Protein 3W94 (pdb70)

Sequence (470 aa):
VVGGVNAEKGAWPWMVSLHWRGRHGCGASLIGRDWLLTAAHCVYGKNTHLQYWSAVLGLHAQSSMNSQEVQIRQVDRIIINKNYNRRTKEADIAMMHLQQPVNFTEWVLPVCLASEDQHFPAGRRCFIAGWGRDAEGGSLPDILQEAEVPLVDQDECQRLLPEYTFTSSMLCAGYPEGGVDSCQGDSGGPLMCLEDARWTLIGVTSFGVGCGRPERPGAYARVSAFTSWIAETRRVVGGVNAEKGAWPWMVSLHWRGRHGCGASLIGRDWLLTAAHCVYGKNTHLQYWSAVLGLHAQSSMNSQEVQIRQVDRIIINKNYNRRTKEADIAMMHLQQPVNFTEWVLPVCLASEDQHFPAGRRCFIAGWGRDAEGGSLPDILQEAEVPLVDQDECQRLLPEYTFTSSMLCAGYPEGGVDSCQGDSGGPLMCLEDARWTLIGVTSFGVGCGRPERPGAYARVSAFTSWIAETRR

InterPro domains:
  IPR000082 SEA domain [PF01390] (46-134)
  IPR000082 SEA domain [PS50024] (39-153)
  IPR000082 SEA domain [SM00200] (39-161)
  IPR000859 CUB domain [PF00431] (229-335)
  IPR000859 CUB domain [PF00431] (532-640)
  IPR000859 CUB domain [PS01180] (229-338)
  IPR000859 CUB domain [PS01180] (532-643)
  IPR000859 CUB domain [SM00042] (229-338)
  IPR000859 CUB domain [SM00042] (532-643)
  IPR000859 CUB domain [cd00041] (229-337)
  IPR000859 CUB domain [cd00041] (532-642)
  IPR000998 MAM domain [PF00629] (351-509)
  IPR000998 MAM domain [PS50060] (349-511)
  IPR000998 MAM domain [SM00137] (346-511)
  IPR000998 MAM domain [cd06263] (351-509)
  IPR001190 SRCR domain [PF15494] (705-781)
  IPR001190 SRCR domain [SM00202] (691-774)
  IPR001254 Serine proteases, trypsin domain [PF00089] (795-1024)
  IPR001254 Serine proteases, trypsin domain [PS50240] (795-1029)
  IPR001254 Serine proteases, trypsin domain [SM00020] (794-1024)

Solvent-accessible surface area: 19844 Å² total; per-residue (Å²): 3,20,50,34,93,79,2,49,85,32,33,9,17,12,4,0,0,0,10,73,152,55,184,43,46,12,0,0,0,0,14,7,103,9,3,0,0,0,0,0,72,7,0,104,59,68,76,83,98,37,139,68,8,29,0,0,0,11,10,35,11,39,89,47,65,131,44,187,47,19,23,72,42,100,5,63,100,10,56,40,5,135,97,38,67,149,86,54,65,44,1,2,0,0,0,0,16,0,67,92,71,1,93,37,45,32,41,0,18,21,8,52,55,6,54,133,118,66,141,32,78,56,51,71,176,0,22,1,1,1,5,0,101,67,33,100,77,26,82,103,23,62,50,5,18,9,6,67,0,20,8,23,64,64,97,50,0,60,162,33,0,92,103,50,92,19,39,87,16,3,12,1,0,4,87,88,156,14,36,28,3,12,9,152,14,1,19,0,0,0,0,0,0,32,24,136,31,119,40,4,0,3,0,0,8,5,23,30,25,30,11,13,96,88,94,50,7,4,0,1,3,56,1,28,52,14,61,82,26,8,64,152,28,92,189,3,27,50,25,105,78,2,46,93,35,35,11,18,16,6,0,0,0,10,58,134,50,179,31,36,12,0,0,1,0,16,5,106,44,7,0,0,0,0,0,74,7,0,108,66,62,63,115,99,34,104,70,5,31,0,0,1,14,12,43,10,40,89,52,52,155,44,165,44,20,24,78,30,84,5,67,110,10,59,44,4,138,91,37,61,139,85,56,67,44,2,3,0,0,0,0,27,1,93,100,50,0,84,61,47,31,54,0,13,31,10,64,47,1,40,154,110,48,146,32,71,58,48,74,177,0,20,2,1,1,2,0,62,61,38,96,45,58,66,97,20,64,52,6,14,15,7,69,1,22,5,17,70,60,103,59,0,61,162,33,0,91,110,45,94,24,40,89,18,4,5,0,1,4,77,78,148,13,37,31,3,13,10,123,12,1,17,0,0,0,0,0,0,34,29,107,28,94,42,5,0,2,0,1,8,5,26,30,25,35,12,12,102,84,80,55,8,3,1,2,2,48,0,20,50,12,34,84,23,1,65,137,32,59,224

Secondary structure (DSSP, 8-state):
-BS-EEPPTTSSTTEEEEEETTEEEEEEEE-SSSEEEE-HHHHTT-SS-GGGEEEEES-SBGGGTTSTT-EEE-EEEEEE-TT--TTT-TT--EEEEESSPPPP-SS--PPEEPPTT----TT-EEEEEESS-SSTT----SBPEEEEEEEE-HHHHHHH-TTS---TTEEEE--TT---B--TT-TT-EEEEEETTEEEEEEEEEE-SSSS-TT--EEEEEGGGSHHHHHHH--/-BT-EEPPTTS-TTEEEEEETTEEEEEEEE-SSSEEEE-HHHHTT-SS-GGGEEEEES-SBTT-TTSTT-EEE-EEEEEE-TT--TTT-TT--EEEEESS----BTTB-PPEEP-TTS---TT-EEEEEESS-SSSSSPPPSB-EEEEEEBPPHHHHHHH-TTS---TTEEEE--TT---B--TT-TT-EEEEEETTEEEEEEEEEE-SSSS-TT--EEEEEGGGTHHHHHHH--

Foldseek 3Di:
DAQWDFDDQLNQQQWKFKAFQHHGQEIWGAADQWKIKFFQVSCVVVQDPQQRIKIKTSDFFQVPSPDPSIDIFGWDGKAQPPPQDPVQLPRRMIMTTTPGTDDDDSRHDGAAADAQPDDQDFFAKWKWKFQAANFLPHDGGRGITMDIWTWHDQVLQCVLCVVHDRDPQKTWTAAQQFRDAGARSHGTTFTWHQDPNGTYTAWGFTAWDGHRHHSITTMTGGRNVCVVVVVVPDD/DAQWDFDDQLRQQQWKFKAFQLHGAEIWGAAFLWKIKFFQVSCVVPQPPQQRIKIKGSDFFQVPCVDPSIDIFGWDGKAQPPPQDPVQLPRRMIMTTTPDGHDDDSRHDGAAADAPPDDQDFFAKWKAKFQDAHFQPDDRGRGITMDIWTWHDQVLQCVLVVVHDRDPQKTWTHDLQFGDADARSHGTTFTWHADPNGTYGQWGFGAWDTHRDRSITGMTGGRNVCVVVVVVVDD

CATH classification: 2.40.10.10 (+1 more: 2.40.10.10)

Nearest PDB structures (foldseek):
  3w94-assembly2_B  TM=9.984E-01  e=4.411E-48  Oryzias latipes
  6zov-assembly3_C  TM=9.924E-01  e=5.539E-37  Homo sapiens
  1ekb-assembly1_B  TM=9.884E-01  e=2.549E-37  Bos taurus
  7wr7-assembly1_B  TM=9.889E-01  e=6.008E-36  Homo sapiens
  7wqz-assembly1_B  TM=9.821E-01  e=2.087E-34  Homo sapiens

Structure (mmCIF, N/CA/C/O backbone):
data_3W94
#
_entry.id   3W94
#
_cell.length_a   48.470
_cell.length_b   71.641
_cell.length_c   134.433
_cell.angle_alpha   90.00
_cell.angle_beta   90.00
_cell.angle_gamma   90.00
#
_symmetry.space_group_name_H-M   'P 21 21 21'
#
loop_
_entity.id
_entity.type
_entity.pdbx_description
1 polymer Enteropeptidase-1
2 water water
#
loop_
_atom_site.group_PDB
_atom_site.id
_atom_site.type_symbol
_atom_site.label_atom_id
_atom_site.label_alt_id
_atom_site.label_comp_id
_atom_site.label_asym_id
_atom_site.label_entity_id
_atom_site.label_seq_id
_atom_site.pdbx_PDB_ins_code
_atom_site.Cartn_x
_atom_site.Cartn_y
_atom_site.Cartn_z
_atom_site.occupancy
_atom_site.B_iso_or_equiv
_atom_site.auth_seq_id
_atom_site.auth_comp_id
_atom_site.auth_asym_id
_atom_site.auth_atom_id
_atom_site.pdbx_PDB_model_num
ATOM 1 N N . VAL A 1 1 ? 17.716 -21.007 -6.509 1.00 14.09 795 VAL A N 1
ATOM 2 C CA . VAL A 1 1 ? 16.251 -20.905 -6.373 1.00 14.03 795 VAL A CA 1
ATOM 3 C C . VAL A 1 1 ? 15.663 -22.080 -5.597 1.00 18.16 795 VAL A C 1
ATOM 4 O O . VAL A 1 1 ? 15.884 -23.240 -5.966 1.00 16.91 795 VAL A O 1
ATOM 8 N N . VAL A 1 2 ? 14.908 -21.782 -4.538 1.00 14.35 796 VAL A N 1
ATOM 9 C CA . VAL A 1 2 ? 14.268 -22.838 -3.747 1.00 14.49 796 VAL A CA 1
ATOM 10 C C . VAL A 1 2 ? 12.802 -22.920 -4.137 1.00 15.46 796 VAL A C 1
ATOM 11 O O . VAL A 1 2 ? 12.210 -21.906 -4.487 1.00 14.16 796 VAL A O 1
ATOM 15 N N . GLY A 1 3 ? 12.227 -24.124 -4.111 1.00 16.11 797 GLY A N 1
ATOM 16 C CA . GLY A 1 3 ? 10.814 -24.312 -4.421 1.00 16.28 797 GLY A CA 1
ATOM 17 C C . GLY A 1 3 ? 10.498 -24.171 -5.902 1.00 22.07 797 GLY A C 1
ATOM 18 O O . GLY A 1 3 ? 9.389 -23.809 -6.284 1.00 21.41 797 GLY A O 1
ATOM 19 N N . GLY A 1 4 ? 11.476 -24.464 -6.746 1.00 18.41 798 GLY A N 1
ATOM 20 C CA . GLY A 1 4 ? 11.296 -24.307 -8.174 1.00 19.10 798 GLY A CA 1
ATOM 21 C C . GLY A 1 4 ? 11.429 -25.631 -8.900 1.00 18.34 798 GLY A C 1
ATOM 22 O O . GLY A 1 4 ? 11.351 -26.689 -8.282 1.00 14.17 798 GLY A O 1
ATOM 23 N N . VAL A 1 5 ? 11.657 -25.566 -10.207 1.00 13.92 799 VAL A N 1
ATOM 24 C CA . VAL A 1 5 ? 11.720 -26.759 -11.041 1.00 22.67 799 VAL A CA 1
ATOM 25 C C . VAL A 1 5 ? 12.749 -26.524 -12.159 1.00 20.54 799 VAL A C 1
ATOM 26 O O . VAL A 1 5 ? 13.108 -25.375 -12.437 1.00 15.03 799 VAL A O 1
ATOM 30 N N . ASN A 1 6 ? 13.246 -27.597 -12.776 1.00 16.19 800 ASN A N 1
ATOM 31 C CA . ASN A 1 6 ? 14.114 -27.474 -13.949 1.00 19.18 800 ASN A CA 1
ATOM 32 C C . ASN A 1 6 ? 13.505 -26.573 -15.023 1.00 17.01 800 ASN A C 1
ATOM 33 O O . ASN A 1 6 ? 12.401 -26.822 -15.481 1.00 18.39 800 ASN A O 1
ATOM 38 N N . ALA A 1 7 ? 14.219 -25.538 -15.445 1.00 13.72 801 ALA A N 1
ATOM 39 C CA . ALA A 1 7 ? 13.781 -24.789 -16.621 1.00 13.61 801 ALA A CA 1
ATOM 40 C C . ALA A 1 7 ? 14.052 -25.658 -17.844 1.00 17.29 801 ALA A C 1
ATOM 41 O O . ALA A 1 7 ? 15.004 -26.436 -17.858 1.00 21.06 801 ALA A O 1
ATOM 43 N N . GLU A 1 8 ? 13.222 -25.521 -18.873 1.00 21.76 802 GLU A N 1
ATOM 44 C CA . GLU A 1 8 ? 13.514 -26.141 -20.160 1.00 23.47 802 GLU A CA 1
ATOM 45 C C . GLU A 1 8 ? 14.601 -25.359 -20.894 1.00 19.82 802 GLU A C 1
ATOM 46 O O . GLU A 1 8 ? 14.809 -24.167 -20.641 1.00 13.86 802 GLU A O 1
ATOM 52 N N . LYS A 1 9 ? 15.264 -26.022 -21.827 1.00 16.73 803 LYS A N 1
ATOM 53 C CA . LYS A 1 9 ? 16.242 -25.372 -22.691 1.00 15.95 803 LYS A CA 1
ATOM 54 C C . LYS A 1 9 ? 15.574 -24.261 -23.485 1.00 18.78 803 LYS A C 1
ATOM 55 O O . LYS A 1 9 ? 14.520 -24.476 -24.085 1.00 21.85 803 LYS A O 1
ATOM 61 N N . GLY A 1 10 ? 16.173 -23.070 -23.464 1.00 15.44 804 GLY A N 1
ATOM 62 C CA . GLY A 1 10 ? 15.629 -21.922 -24.172 1.00 16.69 804 GLY A CA 1
ATOM 63 C C . GLY A 1 10 ? 14.431 -21.258 -23.503 1.00 19.03 804 GLY A C 1
ATOM 64 O O . GLY A 1 10 ? 13.805 -20.371 -24.078 1.00 18.79 804 GLY A O 1
ATOM 65 N N . ALA A 1 11 ? 14.109 -21.676 -22.285 1.00 20.62 805 ALA A N 1
ATOM 66 C CA . ALA A 1 11 ? 12.957 -21.114 -21.574 1.00 21.91 805 ALA A CA 1
ATOM 67 C C . ALA A 1 11 ? 13.135 -19.619 -21.297 1.00 21.92 805 ALA A C 1
ATOM 68 O O . ALA A 1 11 ? 12.195 -18.826 -21.453 1.00 20.65 805 ALA A O 1
ATOM 70 N N . TRP A 1 12 ? 14.353 -19.240 -20.911 1.00 15.50 806 TRP A N 1
ATOM 71 C CA . TRP A 1 12 ? 14.660 -17.865 -20.537 1.00 15.59 806 TRP A CA 1
ATOM 72 C C . TRP A 1 12 ? 15.924 -17.455 -21.269 1.00 15.10 806 TRP A C 1
ATOM 73 O O . TRP A 1 12 ? 17.013 -17.509 -20.705 1.00 13.87 806 TRP A O 1
ATOM 84 N N . PRO A 1 13 ? 15.786 -17.069 -22.544 1.00 20.23 807 PRO A N 1
ATOM 85 C CA . PRO A 1 13 ? 16.976 -16.858 -23.382 1.00 13.99 807 PRO A CA 1
ATOM 86 C C . PRO A 1 13 ? 17.801 -15.607 -23.026 1.00 13.68 807 PRO A C 1
ATOM 87 O O . PRO A 1 13 ? 18.896 -15.429 -23.580 1.00 14.46 807 PRO A O 1
ATOM 91 N N . TRP A 1 14 ? 17.302 -14.779 -22.110 1.00 13.64 808 TRP A N 1
ATOM 92 C CA . TRP A 1 14 ? 18.077 -13.651 -21.599 1.00 17.18 808 TRP A CA 1
ATOM 93 C C . TRP A 1 14 ? 18.846 -13.993 -20.334 1.00 18.65 808 TRP A C 1
ATOM 94 O O . TRP A 1 14 ? 19.612 -13.180 -19.835 1.00 15.76 808 TRP A O 1
ATOM 105 N N . MET A 1 15 ? 18.613 -15.189 -19.803 1.00 19.38 809 MET A N 1
ATOM 106 C CA . MET A 1 15 ? 19.284 -15.626 -18.588 1.00 13.74 809 MET A CA 1
ATOM 107 C C . MET A 1 15 ? 20.762 -15.914 -18.850 1.00 17.81 809 MET A C 1
ATOM 108 O O . MET A 1 15 ? 21.097 -16.711 -19.737 1.00 15.38 809 MET A O 1
ATOM 113 N N . VAL A 1 16 ? 21.648 -15.288 -18.077 1.00 13.99 810 VAL A N 1
ATOM 114 C CA . VAL A 1 16 ? 23.074 -15.589 -18.213 1.00 14.83 810 VAL A CA 1
ATOM 115 C C . VAL A 1 16 ? 23.754 -15.983 -16.902 1.00 15.46 810 VAL A C 1
ATOM 116 O O . VAL A 1 16 ? 23.413 -15.486 -15.825 1.00 16.20 810 VAL A O 1
ATOM 120 N N . SER A 1 17 ? 24.695 -16.913 -17.016 1.00 17.52 811 SER A N 1
ATOM 121 C CA . SER A 1 17 ? 25.534 -17.332 -15.899 1.00 14.54 811 SER A CA 1
ATOM 122 C C . SER A 1 17 ? 26.835 -16.562 -16.005 1.00 15.45 811 SER A C 1
ATOM 123 O O . SER A 1 17 ? 27.520 -16.623 -17.020 1.00 14.81 811 SER A O 1
ATOM 126 N N . LEU A 1 18 ? 27.162 -15.821 -14.958 1.00 14.76 812 LEU A N 1
ATOM 127 C CA . LEU A 1 18 ? 28.425 -15.112 -14.914 1.00 15.00 812 LEU A CA 1
ATOM 128 C C . LEU A 1 18 ? 29.490 -16.006 -14.272 1.00 15.18 812 LEU A C 1
ATOM 129 O O . LEU A 1 18 ? 29.480 -16.246 -13.067 1.00 15.19 812 LEU A O 1
ATOM 134 N N . HIS A 1 19 ? 30.401 -16.507 -15.095 1.00 15.35 813 HIS A N 1
ATOM 135 C CA . HIS A 1 19 ? 31.539 -17.252 -14.577 1.00 15.58 813 HIS A CA 1
ATOM 136 C C . HIS A 1 19 ? 32.637 -16.277 -14.216 1.00 17.39 813 HIS A C 1
ATOM 137 O O . HIS A 1 19 ? 32.842 -15.289 -14.909 1.00 15.89 813 HIS A O 1
ATOM 144 N N . TRP A 1 20 ? 33.335 -16.548 -13.117 1.00 16.89 814 TRP A N 1
ATOM 145 C CA . TRP A 1 20 ? 34.483 -15.736 -12.734 1.00 16.27 814 TRP A CA 1
ATOM 146 C C . TRP A 1 20 ? 35.567 -16.686 -12.239 1.00 20.08 814 TRP A C 1
ATOM 147 O O . TRP A 1 20 ? 35.328 -17.477 -11.325 1.00 18.58 814 TRP A O 1
ATOM 158 N N . ARG A 1 21 ? 36.736 -16.626 -12.877 1.00 18.56 816 ARG A N 1
ATOM 159 C CA . ARG A 1 21 ? 37.812 -17.600 -12.667 1.00 18.95 816 ARG A CA 1
ATOM 160 C C . ARG A 1 21 ? 37.342 -19.050 -12.824 1.00 17.69 816 ARG A C 1
ATOM 161 O O . ARG A 1 21 ? 37.739 -19.935 -12.079 1.00 17.13 816 ARG A O 1
ATOM 169 N N . GLY A 1 22 ? 36.464 -19.272 -13.795 1.00 17.96 817 GLY A N 1
ATOM 170 C CA . GLY A 1 22 ? 36.071 -20.611 -14.177 1.00 21.77 817 GLY A CA 1
ATOM 171 C C . GLY A 1 22 ? 34.825 -21.167 -13.508 1.00 21.48 817 GLY A C 1
ATOM 172 O O . GLY A 1 22 ? 34.495 -22.321 -13.734 1.00 20.55 817 GLY A O 1
ATOM 173 N N . ARG A 1 23 ? 34.138 -20.362 -12.698 1.00 21.13 818 ARG A N 1
ATOM 174 C CA . ARG A 1 23 ? 32.982 -20.837 -11.916 1.00 16.75 818 ARG A CA 1
ATOM 175 C C . ARG A 1 23 ? 31.794 -19.874 -11.940 1.00 16.54 818 ARG A C 1
ATOM 176 O O . ARG A 1 23 ? 31.989 -18.667 -11.822 1.00 15.71 818 ARG A O 1
ATOM 184 N N . HIS A 1 24 ? 30.571 -20.410 -12.045 1.00 15.45 819 HIS A N 1
ATOM 185 C CA . HIS A 1 24 ? 29.371 -19.596 -11.853 1.00 15.20 819 HIS A CA 1
ATOM 186 C C . HIS A 1 24 ? 29.432 -18.903 -10.496 1.00 16.38 819 HIS A C 1
ATOM 187 O O . HIS A 1 24 ? 29.642 -19.561 -9.475 1.00 15.32 819 HIS A O 1
ATOM 194 N N . GLY A 1 25 ? 29.229 -17.587 -10.488 1.00 15.19 820 GLY A N 1
ATOM 195 C CA . GLY A 1 25 ? 29.230 -16.819 -9.252 1.00 15.23 820 GLY A CA 1
ATOM 196 C C . GLY A 1 25 ? 28.023 -15.909 -9.079 1.00 16.34 820 GLY A C 1
ATOM 197 O O . GLY A 1 25 ? 27.750 -15.444 -7.977 1.00 21.62 820 GLY A O 1
ATOM 198 N N . CYS A 1 26 ? 27.299 -15.661 -10.169 1.00 14.88 821 CYS A N 1
ATOM 199 C CA . CYS A 1 26 ? 26.099 -14.824 -10.134 1.00 18.37 821 CYS A CA 1
ATOM 200 C C . CYS A 1 26 ? 25.374 -14.982 -11.455 1.00 17.59 821 CYS A C 1
ATOM 201 O O . CYS A 1 26 ? 25.948 -15.474 -12.426 1.00 14.61 821 CYS A O 1
ATOM 204 N N . GLY A 1 27 ? 24.122 -14.545 -11.484 1.00 14.41 822 GLY A N 1
ATOM 205 C CA . GLY A 1 27 ? 23.368 -14.471 -12.720 1.00 18.96 822 GLY A CA 1
ATOM 206 C C . GLY A 1 27 ? 23.375 -13.059 -13.287 1.00 18.05 822 GLY A C 1
ATOM 207 O O . GLY A 1 27 ? 23.940 -12.130 -12.687 1.00 14.47 822 GLY A O 1
ATOM 208 N N . ALA A 1 28 ? 22.758 -12.908 -14.454 1.00 14.24 823 ALA A N 1
ATOM 209 C CA . ALA A 1 28 ? 22.579 -11.604 -15.090 1.00 14.29 823 ALA A CA 1
ATOM 210 C C . ALA A 1 28 ? 21.565 -11.745 -16.214 1.00 14.15 823 ALA A C 1
ATOM 211 O O . ALA A 1 28 ? 21.189 -12.865 -16.584 1.00 14.04 823 ALA A O 1
ATOM 213 N N . SER A 1 29 ? 21.124 -10.610 -16.754 1.00 14.19 824 SER A N 1
ATOM 214 C CA . SER A 1 29 ? 20.123 -10.597 -17.816 1.00 14.09 824 SER A CA 1
ATOM 215 C C . SER A 1 29 ? 20.677 -9.928 -19.061 1.00 15.03 824 SER A C 1
ATOM 216 O O . SER A 1 29 ? 21.262 -8.847 -18.986 1.00 14.38 824 SER A O 1
ATOM 219 N N . LEU A 1 30 ? 20.464 -10.551 -20.211 1.00 14.15 825 LEU A N 1
ATOM 220 C CA . LEU A 1 30 ? 20.882 -9.933 -21.451 1.00 14.28 825 LEU A CA 1
ATOM 221 C C . LEU A 1 30 ? 19.843 -8.871 -21.788 1.00 14.29 825 LEU A C 1
ATOM 222 O O . LEU A 1 30 ? 18.665 -9.181 -21.875 1.00 15.89 825 LEU A O 1
ATOM 227 N N . ILE A 1 31 ? 20.268 -7.630 -22.002 1.00 18.92 826 ILE A N 1
ATOM 228 C CA . ILE A 1 31 ? 19.316 -6.564 -22.335 1.00 14.52 826 ILE A CA 1
ATOM 229 C C . ILE A 1 31 ? 19.562 -5.937 -23.707 1.00 17.56 826 ILE A C 1
ATOM 230 O O . ILE A 1 31 ? 18.966 -4.915 -24.054 1.00 14.78 826 ILE A O 1
ATOM 235 N N . GLY A 1 32 ? 20.423 -6.555 -24.500 1.00 19.12 827 GLY A N 1
ATOM 236 C CA . GLY A 1 32 ? 20.783 -5.987 -25.790 1.00 24.78 827 GLY A CA 1
ATOM 237 C C . GLY A 1 32 ? 21.924 -6.798 -26.352 1.00 21.00 827 GLY A C 1
ATOM 238 O O . GLY A 1 32 ? 22.373 -7.731 -25.697 1.00 23.52 827 GLY A O 1
ATOM 239 N N . ARG A 1 33 ? 22.397 -6.459 -27.547 1.00 15.17 828 ARG A N 1
ATOM 240 C CA . ARG A 1 33 ? 23.446 -7.260 -28.196 1.00 15.45 828 ARG A CA 1
ATOM 241 C C . ARG A 1 33 ? 24.741 -7.256 -27.402 1.00 20.11 828 ARG A C 1
ATOM 242 O O . ARG A 1 33 ? 25.511 -8.223 -27.446 1.00 16.76 828 ARG A O 1
ATOM 250 N N . ASP A 1 34 ? 24.965 -6.168 -26.672 1.00 15.53 829 ASP A N 1
ATOM 251 C CA . ASP A 1 34 ? 26.273 -5.896 -26.080 1.00 24.54 829 ASP A CA 1
ATOM 252 C C . ASP A 1 34 ? 26.274 -5.743 -24.562 1.00 17.69 829 ASP A C 1
ATOM 253 O O . ASP A 1 34 ? 27.348 -5.683 -23.954 1.00 15.83 829 ASP A O 1
ATOM 258 N N . TRP A 1 35 ? 25.093 -5.656 -23.952 1.00 15.45 830 TRP A N 1
ATOM 259 C CA . TRP A 1 35 ? 25.005 -5.329 -22.531 1.00 15.41 830 TRP A CA 1
ATOM 260 C C . TRP A 1 35 ? 24.218 -6.306 -21.671 1.00 17.96 830 TRP A C 1
ATOM 261 O O . TRP A 1 35 ? 23.166 -6.841 -22.075 1.00 14.92 830 TRP A O 1
ATOM 272 N N . LEU A 1 36 ? 24.761 -6.507 -20.472 1.00 15.14 831 LEU A N 1
ATOM 273 C CA . LEU A 1 36 ? 24.157 -7.306 -19.423 1.00 19.73 831 LEU A CA 1
ATOM 274 C C . LEU A 1 36 ? 23.735 -6.408 -18.270 1.00 21.09 831 LEU A C 1
ATOM 275 O O . LEU A 1 36 ? 24.389 -5.407 -17.977 1.00 18.01 831 LEU A O 1
ATOM 280 N N . LEU A 1 37 ? 22.655 -6.788 -17.603 1.00 14.76 832 LEU A N 1
ATOM 281 C CA . LEU A 1 37 ? 22.286 -6.139 -16.357 1.00 16.04 832 LEU A CA 1
ATOM 282 C C . LEU A 1 37 ? 22.473 -7.175 -15.237 1.00 14.69 832 LEU A C 1
ATOM 283 O O . LEU A 1 37 ? 22.020 -8.320 -15.353 1.00 15.15 832 LEU A O 1
ATOM 288 N N . THR A 1 38 ? 23.124 -6.766 -14.149 1.00 14.83 833 THR A N 1
ATOM 289 C CA . THR A 1 38 ? 23.334 -7.635 -12.991 1.00 14.77 833 THR A CA 1
ATOM 290 C C . THR A 1 38 ? 23.295 -6.830 -11.689 1.00 20.83 833 THR A C 1
ATOM 291 O O . THR A 1 38 ? 22.964 -5.644 -11.686 1.00 15.00 833 THR A O 1
ATOM 295 N N . ALA A 1 39 ? 23.612 -7.484 -10.580 1.00 15.18 834 ALA A N 1
ATOM 296 C CA . ALA A 1 39 ? 23.651 -6.810 -9.298 1.00 15.02 834 ALA A CA 1
ATOM 297 C C . ALA A 1 39 ? 25.051 -6.248 -9.073 1.00 15.28 834 ALA A C 1
ATOM 298 O O . ALA A 1 39 ? 26.044 -6.892 -9.424 1.00 15.32 834 ALA A O 1
ATOM 300 N N . ALA A 1 40 ? 25.132 -5.053 -8.493 1.00 15.47 835 ALA A N 1
ATOM 301 C CA . ALA A 1 40 ? 26.444 -4.455 -8.214 1.00 15.75 835 ALA A CA 1
ATOM 302 C C . ALA A 1 40 ? 27.291 -5.324 -7.287 1.00 15.80 835 ALA A C 1
ATOM 303 O O . ALA A 1 40 ? 28.519 -5.413 -7.452 1.00 15.98 835 ALA A O 1
ATOM 305 N N . HIS A 1 41 ? 26.651 -5.982 -6.314 1.00 15.67 836 HIS A N 1
ATOM 306 C CA . HIS A 1 41 ? 27.430 -6.724 -5.325 1.00 15.76 836 HIS A CA 1
ATOM 307 C C . HIS A 1 41 ? 28.069 -7.943 -5.970 1.00 18.85 836 HIS A C 1
ATOM 308 O O . HIS A 1 41 ? 28.988 -8.552 -5.413 1.00 15.80 836 HIS A O 1
ATOM 315 N N . CYS A 1 42 ? 27.585 -8.286 -7.163 1.00 15.84 837 CYS A N 1
ATOM 316 C CA . CYS A 1 42 ? 28.168 -9.386 -7.920 1.00 19.77 837 CYS A CA 1
ATOM 317 C C . CYS A 1 42 ? 29.514 -8.992 -8.526 1.00 18.80 837 CYS A C 1
ATOM 318 O O . CYS A 1 42 ? 30.412 -9.836 -8.662 1.00 15.79 837 CYS A O 1
ATOM 321 N N . VAL A 1 43 ? 29.650 -7.713 -8.890 1.00 15.84 838 VAL A N 1
ATOM 322 C CA . VAL A 1 43 ? 30.848 -7.248 -9.599 1.00 16.09 838 VAL A CA 1
ATOM 323 C C . VAL A 1 43 ? 31.754 -6.364 -8.745 1.00 16.40 838 VAL A C 1
ATOM 324 O O . VAL A 1 43 ? 32.888 -6.070 -9.145 1.00 16.66 838 VAL A O 1
ATOM 328 N N . TYR A 1 44 ? 31.272 -5.956 -7.575 1.00 17.40 839 TYR A N 1
ATOM 329 C CA . TYR A 1 44 ? 32.062 -5.093 -6.709 1.00 25.92 839 TYR A CA 1
ATOM 330 C C . TYR A 1 44 ? 33.390 -5.748 -6.341 1.00 20.95 839 TYR A C 1
ATOM 331 O O . TYR A 1 44 ? 33.423 -6.876 -5.885 1.00 17.65 839 TYR A O 1
ATOM 340 N N . GLY A 1 45 ? 34.488 -5.037 -6.544 1.00 22.15 840 GLY A N 1
ATOM 341 C CA . GLY A 1 45 ? 35.790 -5.588 -6.225 1.00 21.85 840 GLY A CA 1
ATOM 342 C C . GLY A 1 45 ? 36.344 -6.488 -7.314 1.00 24.23 840 GLY A C 1
ATOM 343 O O . GLY A 1 45 ? 37.484 -6.933 -7.240 1.00 23.57 840 GLY A O 1
ATOM 344 N N . LYS A 1 46 ? 35.540 -6.757 -8.336 1.00 19.90 841 LYS A N 1
ATOM 345 C CA . LYS A 1 46 ? 35.988 -7.580 -9.456 1.00 19.24 841 LYS A CA 1
ATOM 346 C C . LYS A 1 46 ? 36.040 -6.744 -10.737 1.00 21.07 841 LYS A C 1
ATOM 347 O O . LYS A 1 46 ? 35.948 -7.268 -11.848 1.00 19.47 841 LYS A O 1
ATOM 353 N N . ASN A 1 47 ? 36.197 -5.437 -10.563 1.00 24.05 842 ASN A N 1
ATOM 354 C CA . ASN A 1 47 ? 36.289 -4.511 -11.684 1.00 32.52 842 ASN A CA 1
ATOM 355 C C . ASN A 1 47 ? 37.738 -4.156 -12.017 1.00 40.47 842 ASN A C 1
ATOM 356 O O . ASN A 1 47 ? 38.075 -2.990 -12.223 1.00 44.94 842 ASN A O 1
ATOM 361 N N . THR A 1 48 ? 38.598 -5.167 -12.075 1.00 39.38 843 THR A N 1
ATOM 362 C CA . THR A 1 48 ? 40.018 -4.927 -12.273 1.00 44.30 843 THR A CA 1
ATOM 363 C C . THR A 1 48 ? 40.634 -5.785 -13.389 1.00 49.48 843 THR A C 1
ATOM 364 O O . THR A 1 48 ? 40.890 -5.279 -14.480 1.00 56.82 843 THR A O 1
ATOM 368 N N . HIS A 1 49 ? 40.884 -7.064 -13.123 1.00 43.19 844 HIS A N 1
ATOM 369 C CA . HIS A 1 49 ? 41.406 -7.962 -14.157 1.00 33.85 844 HIS A CA 1
ATOM 370 C C . HIS A 1 49 ? 40.231 -8.648 -14.866 1.00 23.49 844 HIS A C 1
ATOM 371 O O . HIS A 1 49 ? 39.969 -9.824 -14.638 1.00 19.84 844 HIS A O 1
ATOM 378 N N . LEU A 1 50 ? 39.541 -7.899 -15.722 1.00 23.08 845 LEU A N 1
ATOM 379 C CA . LEU A 1 50 ? 38.284 -8.316 -16.343 1.00 17.74 845 LEU A CA 1
ATOM 380 C C . LEU A 1 50 ? 38.314 -9.647 -17.105 1.00 17.65 845 LEU A C 1
ATOM 381 O O . LEU A 1 50 ? 37.274 -10.269 -17.329 1.00 17.31 845 LEU A O 1
ATOM 386 N N . GLN A 1 51 ? 39.501 -10.084 -17.500 1.00 17.97 846 GLN A N 1
ATOM 387 C CA . GLN A 1 51 ? 39.645 -11.339 -18.234 1.00 17.95 846 GLN A CA 1
ATOM 388 C C . GLN A 1 51 ? 39.250 -12.560 -17.403 1.00 20.85 846 GLN A C 1
ATOM 389 O O . GLN A 1 51 ? 39.123 -13.652 -17.951 1.00 17.65 846 GLN A O 1
ATOM 395 N N . TYR A 1 52 ? 39.065 -12.368 -16.092 1.00 17.64 847 TYR A N 1
ATOM 396 C CA . TYR A 1 52 ? 38.567 -13.421 -15.202 1.00 17.43 847 TYR A CA 1
ATOM 397 C C . TYR A 1 52 ? 37.093 -13.768 -15.460 1.00 17.01 847 TYR A C 1
ATOM 398 O O . TYR A 1 52 ? 36.641 -14.881 -15.181 1.00 16.84 847 TYR A O 1
ATOM 407 N N . TRP A 1 53 ? 36.350 -12.798 -15.976 1.00 17.68 848 TRP A N 1
ATOM 408 C CA . TRP A 1 53 ? 34.931 -12.981 -16.274 1.00 16.49 848 TRP A CA 1
ATOM 409 C C . TRP A 1 53 ? 34.718 -13.738 -17.573 1.00 16.44 848 TRP A C 1
ATOM 410 O O . TRP A 1 53 ? 35.429 -13.521 -18.557 1.00 16.66 848 TRP A O 1
ATOM 421 N N . SER A 1 54 ? 33.711 -14.597 -17.585 1.00 18.10 849 SER A N 1
ATOM 422 C CA . SER A 1 54 ? 33.154 -15.045 -18.847 1.00 21.72 849 SER A CA 1
ATOM 423 C C . SER A 1 54 ? 31.623 -15.108 -18.731 1.00 24.16 849 SER A C 1
ATOM 424 O O . SER A 1 54 ? 31.063 -15.771 -17.844 1.00 21.20 849 SER A O 1
ATOM 427 N N . ALA A 1 55 ? 30.953 -14.356 -19.597 1.00 15.59 850 ALA A N 1
ATOM 428 C CA . ALA A 1 55 ? 29.498 -14.347 -19.643 1.00 15.29 850 ALA A CA 1
ATOM 429 C C . ALA A 1 55 ? 29.045 -15.561 -20.443 1.00 20.45 850 ALA A C 1
ATOM 430 O O . ALA A 1 55 ? 29.398 -15.696 -21.606 1.00 17.28 850 ALA A O 1
ATOM 432 N N . VAL A 1 56 ? 28.273 -16.443 -19.819 1.00 19.85 851 VAL A N 1
ATOM 433 C CA . VAL A 1 56 ? 27.827 -17.661 -20.483 1.00 14.93 851 VAL A CA 1
ATOM 434 C C . VAL A 1 56 ? 26.327 -17.558 -20.775 1.00 14.67 851 VAL A C 1
ATOM 435 O O . VAL A 1 56 ? 25.505 -17.557 -19.859 1.00 14.51 851 VAL A O 1
ATOM 439 N N . LEU A 1 57 ? 25.986 -17.458 -22.056 1.00 18.05 852 LEU A N 1
ATOM 440 C CA . LEU A 1 57 ? 24.598 -17.251 -22.477 1.00 19.38 852 LEU A CA 1
ATOM 441 C C . LEU A 1 57 ? 24.067 -18.493 -23.188 1.00 19.00 852 LEU A C 1
ATOM 442 O O . LEU A 1 57 ? 24.831 -19.238 -23.782 1.00 14.55 852 LEU A O 1
ATOM 447 N N . GLY A 1 58 ? 22.754 -18.687 -23.144 1.00 16.15 853 GLY A N 1
ATOM 448 C CA . GLY A 1 58 ? 22.116 -19.839 -23.768 1.00 14.16 853 GLY A CA 1
ATOM 449 C C . GLY A 1 58 ? 22.371 -21.105 -22.987 1.00 17.91 853 GLY A C 1
ATOM 450 O O . GLY A 1 58 ? 22.263 -22.212 -23.524 1.00 15.81 853 GLY A O 1
ATOM 451 N N . LEU A 1 59 ? 22.732 -20.942 -21.715 1.00 14.25 854 LEU A N 1
ATOM 452 C CA . LEU A 1 59 ? 23.132 -22.081 -20.895 1.00 17.67 854 LEU A CA 1
ATOM 453 C C . LEU A 1 59 ? 21.918 -22.733 -20.254 1.00 15.38 854 LEU A C 1
ATOM 454 O O . LEU A 1 59 ? 21.003 -22.045 -19.804 1.00 13.98 854 LEU A O 1
ATOM 459 N N . HIS A 1 60 ? 21.942 -24.060 -20.198 1.00 16.31 855 HIS A N 1
ATOM 460 C CA . HIS A 1 60 ? 20.901 -24.833 -19.533 1.00 15.28 855 HIS A CA 1
ATOM 461 C C . HIS A 1 60 ? 21.513 -25.540 -18.319 1.00 15.28 855 HIS A C 1
ATOM 462 O O . HIS A 1 60 ? 21.158 -25.237 -17.182 1.00 20.05 855 HIS A O 1
ATOM 469 N N . ALA A 1 61 ? 22.445 -26.462 -18.567 1.00 17.34 856 ALA A N 1
ATOM 470 C CA . ALA A 1 61 ? 23.189 -27.142 -17.510 1.00 14.62 856 ALA A CA 1
ATOM 471 C C . ALA A 1 61 ? 24.613 -26.597 -17.439 1.00 20.52 856 ALA A C 1
ATOM 472 O O . ALA A 1 61 ? 25.258 -26.412 -18.467 1.00 21.65 856 ALA A O 1
ATOM 474 N N . GLN A 1 62 ? 25.121 -26.372 -16.232 1.00 18.18 857 GLN A N 1
ATOM 475 C CA . GLN A 1 62 ? 26.502 -25.903 -16.094 1.00 17.97 857 GLN A CA 1
ATOM 476 C C . GLN A 1 62 ? 27.489 -26.944 -16.618 1.00 20.61 857 GLN A C 1
ATOM 477 O O . GLN A 1 62 ? 28.567 -26.603 -17.060 1.00 18.02 857 GLN A O 1
ATOM 483 N N . SER A 1 63 ? 27.095 -28.209 -16.584 1.00 21.55 858 SER A N 1
ATOM 484 C CA . SER A 1 63 ? 27.948 -29.288 -17.071 1.00 24.83 858 SER A CA 1
ATOM 485 C C . SER A 1 63 ? 27.952 -29.359 -18.594 1.00 28.12 858 SER A C 1
ATOM 486 O O . SER A 1 63 ? 28.744 -30.098 -19.191 1.00 27.42 858 SER A O 1
ATOM 489 N N . SER A 1 64 ? 27.059 -28.605 -19.224 1.00 22.73 859 SER A N 1
ATOM 490 C CA . SER A 1 64 ? 27.004 -28.552 -20.683 1.00 24.21 859 SER A CA 1
ATOM 491 C C . SER A 1 64 ? 27.329 -27.151 -21.191 1.00 22.16 859 SER A C 1
ATOM 492 O O . SER A 1 64 ? 26.609 -26.596 -22.019 1.00 18.70 859 SER A O 1
ATOM 495 N N . MET A 1 65 ? 28.429 -26.595 -20.691 1.00 18.18 860 MET A N 1
ATOM 496 C CA . MET A 1 65 ? 28.917 -25.295 -21.137 1.00 24.04 860 MET A CA 1
ATOM 497 C C . MET A 1 65 ? 29.278 -25.324 -22.616 1.00 26.13 860 MET A C 1
ATOM 498 O O . MET A 1 65 ? 29.386 -24.280 -23.246 1.00 21.90 860 MET A O 1
ATOM 503 N N . ASN A 1 66 ? 29.478 -26.528 -23.148 1.00 28.12 861 ASN A N 1
ATOM 504 C CA . ASN A 1 66 ? 30.077 -26.732 -24.464 1.00 39.28 861 ASN A CA 1
ATOM 505 C C . ASN A 1 66 ? 29.104 -26.902 -25.628 1.00 37.81 861 ASN A C 1
ATOM 506 O O . ASN A 1 66 ? 29.535 -26.963 -26.775 1.00 42.80 861 ASN A O 1
ATOM 511 N N . SER A 1 67 ? 27.809 -27.003 -25.348 1.00 33.45 862 SER A N 1
ATOM 512 C CA . SER A 1 67 ? 26.824 -27.152 -26.425 1.00 35.67 862 SER A CA 1
ATOM 513 C C . SER A 1 67 ? 26.846 -25.962 -27.376 1.00 39.41 862 SER A C 1
ATOM 514 O O . SER A 1 67 ? 27.145 -24.837 -26.969 1.00 33.76 862 SER A O 1
ATOM 517 N N . GLN A 1 68 ? 26.542 -26.211 -28.649 1.00 39.77 863 GLN A N 1
ATOM 518 C CA . GLN A 1 68 ? 26.567 -25.141 -29.642 1.00 35.22 863 GLN A CA 1
ATOM 519 C C . GLN A 1 68 ? 25.339 -24.229 -29.478 1.00 25.47 863 GLN A C 1
ATOM 520 O O . GLN A 1 68 ? 25.180 -23.264 -30.210 1.00 28.03 863 GLN A O 1
ATOM 526 N N . GLU A 1 69 ? 24.486 -24.543 -28.505 1.00 25.41 864 GLU A N 1
ATOM 527 C CA . GLU A 1 69 ? 23.438 -23.617 -28.080 1.00 25.81 864 GLU A CA 1
ATOM 528 C C . GLU A 1 69 ? 24.052 -22.495 -27.243 1.00 20.19 864 GLU A C 1
ATOM 529 O O . GLU A 1 69 ? 23.497 -21.405 -27.121 1.00 20.82 864 GLU A O 1
ATOM 535 N N . VAL A 1 70 ? 25.216 -22.770 -26.677 1.00 18.24 865 VAL A N 1
ATOM 536 C CA . VAL A 1 70 ? 25.821 -21.849 -25.730 1.00 16.52 865 VAL A CA 1
ATOM 537 C C . VAL A 1 70 ? 26.727 -20.839 -26.413 1.00 21.78 865 VAL A C 1
ATOM 538 O O . VAL A 1 70 ? 27.605 -21.208 -27.195 1.00 21.74 865 VAL A O 1
ATOM 542 N N . GLN A 1 71 ? 26.513 -19.562 -26.107 1.00 18.07 866 GLN A N 1
ATOM 543 C CA . GLN A 1 71 ? 27.434 -18.520 -26.529 1.00 15.84 866 GLN A CA 1
ATOM 544 C C . GLN A 1 71 ? 28.154 -17.968 -25.311 1.00 20.05 866 GLN A C 1
ATOM 545 O O . GLN A 1 71 ? 27.543 -17.737 -24.267 1.00 15.65 866 GLN A O 1
ATOM 551 N N . ILE A 1 72 ? 29.460 -17.771 -25.442 1.00 15.49 867 ILE A N 1
ATOM 552 C CA . ILE A 1 72 ? 30.249 -17.290 -24.318 1.00 16.06 867 ILE A CA 1
ATOM 553 C C . ILE A 1 72 ? 31.026 -16.064 -24.760 1.00 15.81 867 ILE A C 1
ATOM 554 O O . ILE A 1 72 ? 31.600 -16.049 -25.852 1.00 18.20 867 ILE A O 1
ATOM 559 N N . ARG A 1 73 ? 31.042 -15.035 -23.915 1.00 15.79 868 ARG A N 1
ATOM 560 C CA . ARG A 1 73 ? 31.759 -13.796 -24.243 1.00 16.02 868 ARG A CA 1
ATOM 561 C C . ARG A 1 73 ? 32.620 -13.262 -23.109 1.00 16.18 868 ARG A C 1
ATOM 562 O O . ARG A 1 73 ? 32.292 -13.427 -21.935 1.00 16.03 868 ARG A O 1
ATOM 570 N N . GLN A 1 74 ? 33.697 -12.579 -23.474 1.00 16.50 869 GLN A N 1
ATOM 571 C CA . GLN A 1 74 ? 34.516 -11.897 -22.497 1.00 16.69 869 GLN A CA 1
ATOM 572 C C . GLN A 1 74 ? 33.766 -10.648 -22.080 1.00 17.48 869 GLN A C 1
ATOM 573 O O . GLN A 1 74 ? 32.904 -10.160 -22.815 1.00 17.39 869 GLN A O 1
ATOM 579 N N . VAL A 1 75 ? 34.086 -10.134 -20.899 1.00 16.63 870 VAL A N 1
ATOM 580 C CA . VAL A 1 75 ? 33.479 -8.898 -20.415 1.00 16.57 870 VAL A CA 1
ATOM 581 C C . VAL A 1 75 ? 34.521 -7.780 -20.390 1.00 19.28 870 VAL A C 1
ATOM 582 O O . VAL A 1 75 ? 35.595 -7.934 -19.818 1.00 17.18 870 VAL A O 1
ATOM 586 N N . ASP A 1 76 ? 34.144 -6.651 -20.980 1.00 17.01 871 ASP A N 1
ATOM 587 C CA . ASP A 1 76 ? 35.046 -5.576 -21.383 1.00 28.34 871 ASP A CA 1
ATOM 588 C C . ASP A 1 76 ? 35.041 -4.400 -20.451 1.00 17.61 871 ASP A C 1
ATOM 589 O O . ASP A 1 76 ? 36.027 -3.661 -20.332 1.00 21.43 871 ASP A O 1
ATOM 594 N N . ARG A 1 77 ? 33.864 -4.154 -19.901 1.00 17.23 872 ARG A N 1
ATOM 595 C CA . ARG A 1 77 ? 33.586 -2.957 -19.135 1.00 17.32 872 ARG A CA 1
ATOM 596 C C . ARG A 1 77 ? 32.579 -3.377 -18.088 1.00 16.99 872 ARG A C 1
ATOM 597 O O . ARG A 1 77 ? 31.711 -4.224 -18.345 1.00 19.29 872 ARG A O 1
ATOM 605 N N . ILE A 1 78 ? 32.714 -2.804 -16.900 1.00 18.23 873 ILE A N 1
ATOM 606 C CA . ILE A 1 78 ? 31.730 -2.973 -15.845 1.00 16.81 873 ILE A CA 1
ATOM 607 C C . ILE A 1 78 ? 31.379 -1.597 -15.308 1.00 19.67 873 ILE A C 1
ATOM 608 O O . ILE A 1 78 ? 32.258 -0.807 -14.942 1.00 17.29 873 ILE A O 1
ATOM 613 N N . ILE A 1 79 ? 30.089 -1.311 -15.278 1.00 16.76 874 ILE A N 1
ATOM 614 C CA . ILE A 1 79 ? 29.601 -0.004 -14.872 1.00 17.46 874 ILE A CA 1
ATOM 615 C C . ILE A 1 79 ? 28.665 -0.172 -13.674 1.00 16.70 874 ILE A C 1
ATOM 616 O O . ILE A 1 79 ? 27.528 -0.637 -13.813 1.00 16.42 874 ILE A O 1
ATOM 621 N N . ILE A 1 80 ? 29.159 0.160 -12.492 1.00 20.00 875 ILE A N 1
ATOM 622 C CA . ILE A 1 80 ? 28.360 0.030 -11.279 1.00 21.66 875 ILE A CA 1
ATOM 623 C C . ILE A 1 80 ? 27.577 1.315 -11.058 1.00 20.53 875 ILE A C 1
ATOM 624 O O . ILE A 1 80 ? 28.132 2.405 -11.205 1.00 17.17 875 ILE A O 1
ATOM 629 N N . ASN A 1 81 ? 26.287 1.196 -10.743 1.00 21.16 876 ASN A N 1
ATOM 630 C CA . ASN A 1 81 ? 25.488 2.385 -10.486 1.00 16.78 876 ASN A CA 1
ATOM 631 C C . ASN A 1 81 ? 26.135 3.228 -9.404 1.00 21.33 876 ASN A C 1
ATOM 632 O O . ASN A 1 81 ? 26.647 2.720 -8.408 1.00 18.10 876 ASN A O 1
ATOM 637 N N . LYS A 1 82 ? 26.098 4.528 -9.614 1.00 21.04 877 LYS A N 1
ATOM 638 C CA . LYS A 1 82 ? 26.899 5.447 -8.844 1.00 17.77 877 LYS A CA 1
ATOM 639 C C . LYS A 1 82 ? 26.327 5.589 -7.435 1.00 20.55 877 LYS A C 1
ATOM 640 O O . LYS A 1 82 ? 27.025 5.986 -6.511 1.00 20.96 877 LYS A O 1
ATOM 646 N N . ASN A 1 83 ? 25.066 5.208 -7.269 1.00 24.76 878 ASN A N 1
ATOM 647 C CA . ASN A 1 83 ? 24.408 5.278 -5.973 1.00 25.19 878 ASN A CA 1
ATOM 648 C C . ASN A 1 83 ? 24.536 3.996 -5.163 1.00 26.34 878 ASN A C 1
ATOM 649 O O . ASN A 1 83 ? 23.939 3.870 -4.093 1.00 31.54 878 ASN A O 1
ATOM 654 N N . TYR A 1 84 ? 25.290 3.037 -5.680 1.00 21.45 879 TYR A N 1
ATOM 655 C CA . TYR A 1 84 ? 25.452 1.767 -4.984 1.00 20.36 879 TYR A CA 1
ATOM 656 C C . TYR A 1 84 ? 26.043 1.990 -3.601 1.00 21.49 879 TYR A C 1
ATOM 657 O O . TYR A 1 84 ? 27.044 2.686 -3.454 1.00 21.20 879 TYR A O 1
ATOM 666 N N . ASN A 1 85 ? 25.406 1.417 -2.586 1.00 21.88 880 ASN A N 1
ATOM 667 C CA . ASN A 1 85 ? 25.941 1.452 -1.228 1.00 22.77 880 ASN A CA 1
ATOM 668 C C . ASN A 1 85 ? 25.896 0.017 -0.699 1.00 22.00 880 ASN A C 1
ATOM 669 O O . ASN A 1 85 ? 24.821 -0.509 -0.389 1.00 22.34 880 ASN A O 1
ATOM 674 N N . ARG A 1 86 ? 27.063 -0.629 -0.642 1.00 19.94 881 ARG A N 1
ATOM 675 C CA . ARG A 1 86 ? 27.137 -2.052 -0.321 1.00 27.29 881 ARG A CA 1
ATOM 676 C C . ARG A 1 86 ? 26.686 -2.335 1.105 1.00 35.65 881 ARG A C 1
ATOM 677 O O . ARG A 1 86 ? 26.316 -3.463 1.434 1.00 35.37 881 ARG A O 1
ATOM 685 N N . ARG A 1 87 ? 26.718 -1.305 1.946 1.00 41.35 882 ARG A N 1
ATOM 686 C CA . ARG A 1 87 ? 26.291 -1.442 3.331 1.00 43.26 882 ARG A CA 1
ATOM 687 C C . ARG A 1 87 ? 24.772 -1.436 3.453 1.00 40.08 882 ARG A C 1
ATOM 688 O O . ARG A 1 87 ? 24.208 -2.194 4.240 1.00 42.27 882 ARG A O 1
ATOM 690 N N . THR A 1 88 ? 24.115 -0.586 2.669 1.00 27.79 883 THR A N 1
ATOM 691 C CA . THR A 1 88 ? 22.678 -0.391 2.798 1.00 28.84 883 THR A CA 1
ATOM 692 C C . THR A 1 88 ? 21.888 -1.157 1.756 1.00 29.47 883 THR A C 1
ATOM 693 O O . THR A 1 88 ? 20.667 -1.256 1.869 1.00 31.84 883 THR A O 1
ATOM 697 N N . LYS A 1 89 ? 22.590 -1.645 0.731 1.00 23.57 884 LYS A N 1
ATOM 698 C CA . LYS A 1 89 ? 22.004 -2.425 -0.368 1.00 25.33 884 LYS A CA 1
ATOM 699 C C . LYS A 1 89 ? 21.279 -1.574 -1.410 1.00 22.73 884 LYS A C 1
ATOM 700 O O . LYS A 1 89 ? 20.802 -2.090 -2.425 1.00 22.44 884 LYS A O 1
ATOM 706 N N . GLU A 1 90 ? 21.198 -0.272 -1.157 1.00 22.51 885 GLU A N 1
ATOM 707 C CA . GLU A 1 90 ? 20.645 0.660 -2.132 1.00 21.72 885 GLU A CA 1
ATOM 708 C C . GLU A 1 90 ? 21.367 0.605 -3.486 1.00 22.92 885 GLU A C 1
ATOM 709 O O . GLU A 1 90 ? 22.597 0.522 -3.543 1.00 21.43 885 GLU A O 1
ATOM 715 N N . ALA A 1 91 ? 20.587 0.642 -4.568 1.00 18.29 886 ALA A N 1
ATOM 716 C CA . ALA A 1 91 ? 21.110 0.664 -5.939 1.00 16.15 886 ALA A CA 1
ATOM 717 C C . ALA A 1 91 ? 22.111 -0.456 -6.216 1.00 16.00 886 ALA A C 1
ATOM 718 O O . ALA A 1 91 ? 23.191 -0.219 -6.757 1.00 16.96 886 ALA A O 1
ATOM 720 N N . ASP A 1 92 ? 21.740 -1.675 -5.833 1.00 16.24 887 ASP A N 1
ATOM 721 C CA . ASP A 1 92 ? 22.580 -2.851 -6.049 1.00 15.64 887 ASP A CA 1
ATOM 722 C C . ASP A 1 92 ? 22.405 -3.310 -7.495 1.00 16.66 887 ASP A C 1
ATOM 723 O O . ASP A 1 92 ? 21.774 -4.330 -7.763 1.00 15.58 887 ASP A O 1
ATOM 728 N N . ILE A 1 93 ? 22.958 -2.546 -8.431 1.00 15.59 888 ILE A N 1
ATOM 729 C CA . ILE A 1 93 ? 22.700 -2.781 -9.845 1.00 15.46 888 ILE A CA 1
ATOM 730 C C . ILE A 1 93 ? 23.908 -2.327 -10.665 1.00 20.76 888 ILE A C 1
ATOM 731 O O . ILE A 1 93 ? 24.548 -1.328 -10.348 1.00 17.50 888 ILE A O 1
ATOM 736 N N . ALA A 1 94 ? 24.232 -3.078 -11.710 1.00 15.63 889 ALA A N 1
ATOM 737 C CA . ALA A 1 94 ? 25.417 -2.793 -12.506 1.00 15.73 889 ALA A CA 1
ATOM 738 C C . ALA A 1 94 ? 25.208 -3.318 -13.902 1.00 15.59 889 ALA A C 1
ATOM 739 O O . ALA A 1 94 ? 24.387 -4.208 -14.133 1.00 15.34 889 ALA A O 1
ATOM 741 N N . MET A 1 95 ? 25.983 -2.783 -14.828 1.00 15.79 890 MET A N 1
ATOM 742 C CA . MET A 1 95 ? 25.962 -3.264 -16.194 1.00 19.37 890 MET A CA 1
ATOM 743 C C . MET A 1 95 ? 27.332 -3.757 -16.630 1.00 17.73 890 MET A C 1
ATOM 744 O O . MET A 1 95 ? 28.372 -3.275 -16.160 1.00 17.77 890 MET A O 1
ATOM 749 N N . MET A 1 96 ? 27.319 -4.755 -17.505 1.00 16.30 891 MET A N 1
ATOM 750 C CA . MET A 1 96 ? 28.536 -5.347 -18.020 1.00 15.86 891 MET A CA 1
ATOM 751 C C . MET A 1 96 ? 28.489 -5.348 -19.546 1.00 18.77 891 MET A C 1
ATOM 752 O O . MET A 1 96 ? 27.496 -5.787 -20.152 1.00 15.67 891 MET A O 1
ATOM 757 N N . HIS A 1 97 ? 29.561 -4.847 -20.155 1.00 16.19 892 HIS A N 1
ATOM 758 C CA . HIS A 1 97 ? 29.697 -4.846 -21.603 1.00 16.28 892 HIS A CA 1
ATOM 759 C C . HIS A 1 97 ? 30.314 -6.141 -22.116 1.00 18.79 892 HIS A C 1
ATOM 760 O O . HIS A 1 97 ? 31.392 -6.540 -21.666 1.00 16.41 892 HIS A O 1
ATOM 767 N N . LEU A 1 98 ? 29.636 -6.780 -23.067 1.00 16.13 893 LEU A N 1
ATOM 768 C CA . LEU A 1 98 ? 30.199 -7.924 -23.782 1.00 24.12 893 LEU A CA 1
ATOM 769 C C . LEU A 1 98 ? 31.253 -7.472 -24.799 1.00 25.20 893 LEU A C 1
ATOM 770 O O . LEU A 1 98 ? 31.005 -6.561 -25.597 1.00 20.46 893 LEU A O 1
ATOM 775 N N . GLN A 1 99 ? 32.417 -8.115 -24.770 1.00 16.65 894 GLN A N 1
ATOM 776 C CA . GLN A 1 99 ? 33.566 -7.711 -25.603 1.00 17.04 894 GLN A CA 1
ATOM 777 C C . GLN A 1 99 ? 33.300 -7.834 -27.116 1.00 23.99 894 GLN A C 1
ATOM 778 O O . GLN A 1 99 ? 33.872 -7.078 -27.922 1.00 20.26 894 GLN A O 1
ATOM 784 N N . GLN A 1 100 ? 32.437 -8.788 -27.475 1.00 22.61 895 GLN A N 1
ATOM 785 C CA . GLN A 1 100 ? 31.943 -9.007 -28.838 1.00 16.78 895 GLN A CA 1
ATOM 786 C C . GLN A 1 100 ? 30.444 -9.256 -28.682 1.00 16.40 895 GLN A C 1
ATOM 787 O O . GLN A 1 100 ? 30.029 -9.878 -27.707 1.00 16.16 895 GLN A O 1
ATOM 793 N N . PRO A 1 101 ? 29.622 -8.738 -29.608 1.00 18.60 896 PRO A N 1
ATOM 794 C CA . PRO A 1 101 ? 28.172 -8.923 -29.486 1.00 16.37 896 PRO A CA 1
ATOM 795 C C . PRO A 1 101 ? 27.748 -10.383 -29.608 1.00 15.81 896 PRO A C 1
ATOM 796 O O . PRO A 1 101 ? 28.475 -11.202 -30.179 1.00 15.94 896 PRO A O 1
ATOM 800 N N . VAL A 1 102 ? 26.580 -10.699 -29.048 1.00 15.51 897 VAL A N 1
ATOM 801 C CA . VAL A 1 102 ? 26.003 -12.024 -29.187 1.00 22.35 897 VAL A CA 1
ATOM 802 C C . VAL A 1 102 ? 25.119 -12.048 -30.425 1.00 21.31 897 VAL A C 1
ATOM 803 O O . VAL A 1 102 ? 24.700 -11.002 -30.931 1.00 21.80 897 VAL A O 1
ATOM 807 N N . ASN A 1 103 ? 24.867 -13.244 -30.931 1.00 19.07 898 ASN A N 1
ATOM 808 C CA . ASN A 1 103 ? 23.893 -13.407 -31.989 1.00 21.50 898 ASN A CA 1
ATOM 809 C C . ASN A 1 103 ? 22.598 -13.821 -31.349 1.00 20.95 898 ASN A C 1
ATOM 810 O O . ASN A 1 103 ? 22.601 -14.620 -30.410 1.00 16.60 898 ASN A O 1
ATOM 815 N N . PHE A 1 104 ? 21.492 -13.256 -31.824 1.00 16.62 899 PHE A N 1
ATOM 816 C CA . PHE A 1 104 ? 20.204 -13.618 -31.273 1.00 17.68 899 PHE A CA 1
ATOM 817 C C . PHE A 1 104 ? 19.779 -14.937 -31.904 1.00 24.98 899 PHE A C 1
ATOM 818 O O . PHE A 1 104 ? 19.702 -15.054 -33.130 1.00 20.52 899 PHE A O 1
ATOM 826 N N . THR A 1 105 ? 19.530 -15.934 -31.062 1.00 21.91 900 THR A N 1
ATOM 827 C CA . THR A 1 105 ? 19.132 -17.255 -31.527 1.00 18.18 900 THR A CA 1
ATOM 828 C C . THR A 1 105 ? 17.907 -17.724 -30.741 1.00 18.83 900 THR A C 1
ATOM 829 O O . THR A 1 105 ? 17.341 -16.966 -29.950 1.00 15.39 900 THR A O 1
ATOM 833 N N . GLU A 1 106 ? 17.516 -18.982 -30.941 1.00 18.86 901 GLU A N 1
ATOM 834 C CA . GLU A 1 106 ? 16.459 -19.594 -30.128 1.00 22.04 901 GLU A CA 1
ATOM 835 C C . GLU A 1 106 ? 16.811 -19.586 -28.651 1.00 20.58 901 GLU A C 1
ATOM 836 O O . GLU A 1 106 ? 15.929 -19.567 -27.802 1.00 24.02 901 GLU A O 1
ATOM 842 N N . TRP A 1 107 ? 18.108 -19.638 -28.354 1.00 19.10 902 TRP A N 1
ATOM 843 C CA . TRP A 1 107 ? 18.582 -19.839 -26.984 1.00 14.52 902 TRP A CA 1
ATOM 844 C C . TRP A 1 107 ? 19.104 -18.561 -26.359 1.00 13.91 902 TRP A C 1
ATOM 845 O O . TRP A 1 107 ? 19.360 -18.510 -25.157 1.00 13.87 902 TRP A O 1
ATOM 856 N N . VAL A 1 108 ? 19.314 -17.542 -27.180 1.00 15.36 903 VAL A N 1
ATOM 857 C CA . VAL A 1 108 ? 19.870 -16.275 -26.692 1.00 16.82 903 VAL A CA 1
ATOM 858 C C . VAL A 1 108 ? 19.115 -15.085 -27.261 1.00 14.02 903 VAL A C 1
ATOM 859 O O . VAL A 1 108 ? 19.063 -14.908 -28.473 1.00 14.10 903 VAL A O 1
ATOM 863 N N . LEU A 1 109 ? 18.566 -14.244 -26.388 1.00 13.95 904 LEU A N 1
ATOM 864 C CA . LEU A 1 109 ? 17.679 -13.160 -26.810 1.00 13.94 904 LEU A CA 1
ATOM 865 C C . LEU A 1 109 ? 17.523 -12.216 -25.615 1.00 13.93 904 LEU A C 1
ATOM 866 O O . LEU A 1 109 ? 17.381 -12.681 -24.487 1.00 14.45 904 LEU A O 1
ATOM 871 N N . PRO A 1 110 ? 17.558 -10.892 -25.848 1.00 14.04 905 PRO A N 1
ATOM 872 C CA . PRO A 1 110 ? 17.454 -9.925 -24.745 1.00 14.07 905 PRO A CA 1
ATOM 873 C C . PRO A 1 110 ? 16.058 -9.836 -24.135 1.00 15.15 905 PRO A C 1
ATOM 874 O O . PRO A 1 110 ? 15.089 -10.276 -24.777 1.00 14.44 905 PRO A O 1
ATOM 878 N N . VAL A 1 111 ? 15.945 -9.303 -22.913 1.00 14.12 906 VAL A N 1
ATOM 879 C CA . VAL A 1 111 ? 14.621 -9.023 -22.331 1.00 21.65 906 VAL A CA 1
ATOM 880 C C . VAL A 1 111 ? 14.254 -7.571 -22.446 1.00 21.12 906 VAL A C 1
ATOM 881 O O . VAL A 1 111 ? 15.112 -6.704 -22.325 1.00 17.05 906 VAL A O 1
ATOM 885 N N . CYS A 1 112 ? 12.959 -7.310 -22.579 1.00 21.43 907 CYS A N 1
ATOM 886 C CA . CYS A 1 112 ? 12.450 -5.956 -22.418 1.00 19.84 907 CYS A CA 1
ATOM 887 C C . CYS A 1 112 ? 12.497 -5.547 -20.947 1.00 17.25 907 CYS A C 1
ATOM 888 O O . CYS A 1 112 ? 12.342 -6.382 -20.057 1.00 18.98 907 CYS A O 1
ATOM 891 N N . LEU A 1 113 ? 12.711 -4.258 -20.715 1.00 14.40 908 LEU A N 1
ATOM 892 C CA . LEU A 1 113 ? 12.863 -3.706 -19.377 1.00 15.97 908 LEU A CA 1
ATOM 893 C C . LEU A 1 113 ? 11.618 -2.980 -18.928 1.00 15.41 908 LEU A C 1
ATOM 894 O O . LEU A 1 113 ? 11.008 -2.256 -19.699 1.00 22.34 908 LEU A O 1
ATOM 899 N N . ALA A 1 114 ? 11.270 -3.159 -17.663 1.00 18.86 909 ALA A N 1
ATOM 900 C CA . ALA A 1 114 ? 10.110 -2.493 -17.089 1.00 16.88 909 ALA A CA 1
ATOM 901 C C . ALA A 1 114 ? 10.266 -0.988 -17.256 1.00 20.39 909 ALA A C 1
ATOM 902 O O . ALA A 1 114 ? 11.347 -0.455 -17.074 1.00 20.19 909 ALA A O 1
ATOM 904 N N . SER A 1 115 ? 9.170 -0.321 -17.604 1.00 17.73 910 SER A N 1
ATOM 905 C CA . SER A 1 115 ? 9.145 1.131 -17.769 1.00 31.81 910 SER A CA 1
ATOM 906 C C . SER A 1 115 ? 8.681 1.850 -16.506 1.00 44.39 910 SER A C 1
ATOM 907 O O . SER A 1 115 ? 8.223 1.213 -15.558 1.00 43.69 910 SER A O 1
ATOM 910 N N . GLU A 1 116 ? 8.774 3.181 -16.531 1.00 69.32 911 GLU A N 1
ATOM 911 C CA . GLU A 1 116 ? 8.352 4.055 -15.431 1.00 84.41 911 GLU A CA 1
ATOM 912 C C . GLU A 1 116 ? 7.065 3.610 -14.750 1.00 83.84 911 GLU A C 1
ATOM 913 O O . GLU A 1 116 ? 7.087 2.995 -13.686 1.00 83.36 911 GLU A O 1
ATOM 919 N N . ASP A 1 117 ? 5.941 3.939 -15.377 1.00 85.30 912 ASP A N 1
ATOM 920 C CA . ASP A 1 117 ? 4.637 3.688 -14.783 1.00 87.98 912 ASP A CA 1
ATOM 921 C C . ASP A 1 117 ? 3.910 2.521 -15.435 1.00 76.81 912 ASP A C 1
ATOM 922 O O . ASP A 1 117 ? 2.691 2.542 -15.586 1.00 78.83 912 ASP A O 1
ATOM 927 N N . GLN A 1 118 ? 4.669 1.511 -15.837 1.00 51.41 913 GLN A N 1
ATOM 928 C CA . GLN A 1 118 ? 4.093 0.209 -16.095 1.00 43.19 913 GLN A CA 1
ATOM 929 C C . GLN A 1 118 ? 3.692 -0.294 -14.711 1.00 45.38 913 GLN A C 1
ATOM 930 O O . GLN A 1 118 ? 4.423 -0.087 -13.739 1.00 46.28 913 GLN A O 1
ATOM 936 N N . HIS A 1 119 ? 2.534 -0.935 -14.606 1.00 55.00 914 HIS A N 1
ATOM 937 C CA . HIS A 1 119 ? 2.018 -1.326 -13.296 1.00 56.17 914 HIS A CA 1
ATOM 938 C C . HIS A 1 119 ? 2.283 -2.789 -12.957 1.00 50.83 914 HIS A C 1
ATOM 939 O O . HIS A 1 119 ? 1.894 -3.691 -13.699 1.00 53.53 914 HIS A O 1
ATOM 946 N N . PHE A 1 120 ? 2.945 -3.017 -11.828 1.00 40.41 915 PHE A N 1
ATOM 947 C CA . PHE A 1 120 ? 3.142 -4.368 -11.315 1.00 32.73 915 PHE A CA 1
ATOM 948 C C . PHE A 1 120 ? 2.744 -4.443 -9.838 1.00 31.69 915 PHE A C 1
ATOM 949 O O . PHE A 1 120 ? 3.580 -4.297 -8.951 1.00 31.64 915 PHE A O 1
ATOM 957 N N . PRO A 1 121 ? 1.450 -4.683 -9.579 1.00 33.16 916 PRO A N 1
ATOM 958 C CA . PRO A 1 121 ? 0.867 -4.606 -8.236 1.00 33.44 916 PRO A CA 1
ATOM 959 C C . PRO A 1 121 ? 1.185 -5.836 -7.399 1.00 26.68 916 PRO A C 1
ATOM 960 O O . PRO A 1 121 ? 1.436 -6.922 -7.952 1.00 18.71 916 PRO A O 1
ATOM 964 N N . ALA A 1 122 ? 1.154 -5.673 -6.080 1.00 23.30 917 ALA A N 1
ATOM 965 C CA . ALA A 1 122 ? 1.345 -6.792 -5.167 1.00 28.95 917 ALA A CA 1
ATOM 966 C C . ALA A 1 122 ? 0.356 -7.904 -5.499 1.00 24.90 917 ALA A C 1
ATOM 967 O O . ALA A 1 122 ? -0.791 -7.631 -5.837 1.00 26.92 917 ALA A O 1
ATOM 969 N N . GLY A 1 123 ? 0.809 -9.151 -5.409 1.00 24.17 918 GLY A N 1
ATOM 970 C CA . GLY A 1 123 ? -0.032 -10.293 -5.722 1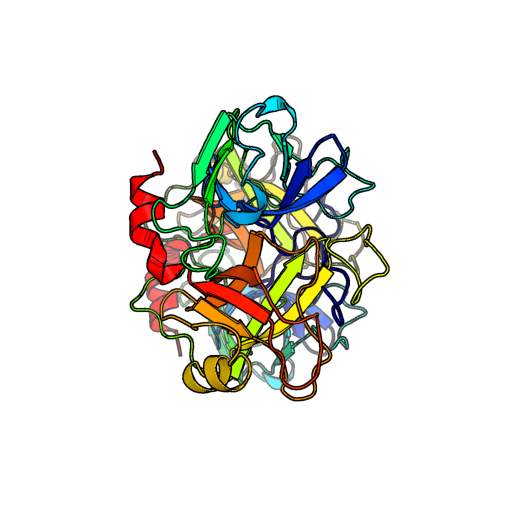.00 19.64 918 GLY A CA 1
ATOM 971 C C . GLY A 1 123 ? 0.225 -10.823 -7.116 1.00 22.27 918 GLY A C 1
ATOM 972 O O . GLY A 1 123 ? -0.049 -11.981 -7.402 1.00 17.44 918 GLY A O 1
ATOM 973 N N . ARG A 1 124 ? 0.765 -9.980 -7.987 1.00 21.99 919 ARG A N 1
ATOM 974 C CA . ARG A 1 124 ? 1.096 -10.412 -9.345 1.00 24.82 919 ARG A CA 1
ATOM 975 C C . ARG A 1 124 ? 2.111 -11.552 -9.331 1.00 24.80 919 ARG A C 1
ATOM 976 O O . ARG A 1 124 ? 3.124 -11.468 -8.642 1.00 21.42 919 ARG A O 1
ATOM 984 N N . ARG A 1 125 ? 1.851 -12.599 -10.110 1.00 21.47 920 ARG A N 1
ATOM 985 C CA . ARG A 1 125 ? 2.743 -13.748 -10.1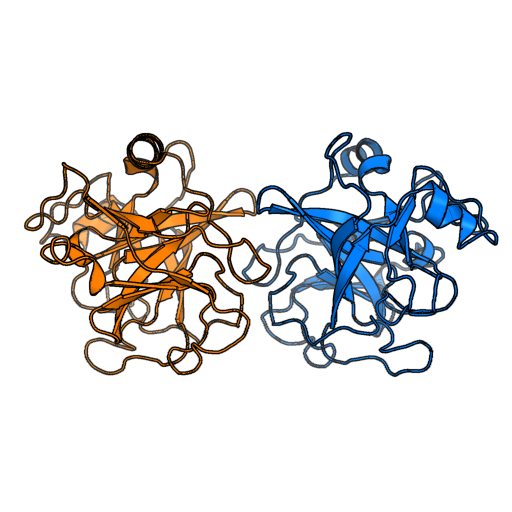82 1.00 18.83 920 ARG A CA 1
ATOM 986 C C . ARG A 1 125 ? 3.836 -13.526 -11.210 1.00 19.13 920 ARG A C 1
ATOM 987 O O . ARG A 1 125 ? 3.552 -13.397 -12.404 1.00 19.29 920 ARG A O 1
ATOM 995 N N . CYS A 1 126 ? 5.086 -13.489 -10.749 1.00 15.82 921 CYS A N 1
ATOM 996 C CA . CYS A 1 126 ? 6.222 -13.328 -11.654 1.00 14.14 921 CYS A CA 1
ATOM 997 C C . CYS A 1 126 ? 7.197 -14.485 -11.496 1.00 18.47 921 CYS A C 1
ATOM 998 O O . CYS A 1 126 ? 7.014 -15.342 -10.627 1.00 21.40 921 CYS A O 1
ATOM 1001 N N . PHE A 1 127 ? 8.230 -14.516 -12.338 1.00 13.59 922 PHE A N 1
ATOM 1002 C CA . PHE A 1 127 ? 9.142 -15.646 -12.348 1.00 13.53 922 PHE A CA 1
ATOM 1003 C C . PHE A 1 127 ? 10.558 -15.230 -12.007 1.00 13.54 922 PHE A C 1
ATOM 1004 O O . PHE A 1 127 ? 11.026 -14.173 -12.437 1.00 13.55 922 PHE A O 1
ATOM 1012 N N . ILE A 1 128 ? 11.251 -16.099 -11.280 1.00 13.55 923 ILE A N 1
ATOM 1013 C CA . ILE A 1 128 ? 12.676 -15.933 -11.061 1.00 17.00 923 ILE A CA 1
ATOM 1014 C C . ILE A 1 128 ? 13.408 -17.132 -11.653 1.00 17.01 923 ILE A C 1
ATOM 1015 O O . ILE A 1 128 ? 12.825 -18.199 -11.794 1.00 15.66 923 ILE A O 1
ATOM 1020 N N . ALA A 1 129 ? 14.681 -16.949 -12.006 1.00 13.55 924 ALA A N 1
ATOM 1021 C CA . ALA A 1 129 ? 15.509 -18.068 -12.474 1.00 13.56 924 ALA A CA 1
ATOM 1022 C C . ALA A 1 129 ? 16.936 -17.939 -11.976 1.00 18.50 924 ALA A C 1
ATOM 1023 O O . ALA A 1 129 ? 17.409 -16.830 -11.703 1.00 13.70 924 ALA A O 1
ATOM 1025 N N . GLY A 1 130 ? 17.624 -19.079 -11.867 1.00 14.24 925 GLY A N 1
ATOM 1026 C CA . GLY A 1 130 ? 19.014 -19.063 -11.486 1.00 16.10 925 GLY A CA 1
ATOM 1027 C C . GLY A 1 130 ? 19.629 -20.424 -11.203 1.00 14.45 925 GLY A C 1
ATOM 1028 O O . GLY A 1 130 ? 18.921 -21.443 -11.155 1.00 13.90 925 GLY A O 1
ATOM 1029 N N . TRP A 1 131 ? 20.951 -20.420 -11.021 1.00 14.05 926 TRP A N 1
ATOM 1030 C CA . TRP A 1 131 ? 21.708 -21.623 -10.681 1.00 14.19 926 TRP A CA 1
ATOM 1031 C C . TRP A 1 131 ? 22.122 -21.586 -9.212 1.00 16.06 926 TRP A C 1
ATOM 1032 O O . TRP A 1 131 ? 23.036 -22.309 -8.795 1.00 14.46 926 TRP A O 1
ATOM 1043 N N . GLY A 1 132 ? 21.452 -20.736 -8.433 1.00 18.33 927 GLY A N 1
ATOM 1044 C CA . GLY A 1 132 ? 21.722 -20.599 -7.010 1.00 15.07 927 GLY A CA 1
ATOM 1045 C C . GLY A 1 132 ? 21.228 -21.784 -6.191 1.00 16.84 927 GLY A C 1
ATOM 1046 O O . GLY A 1 132 ? 20.638 -22.706 -6.734 1.00 16.00 927 GLY A O 1
ATOM 1047 N N . ARG A 1 133 ? 21.467 -21.742 -4.884 1.00 14.54 928 ARG A N 1
ATOM 1048 C CA . ARG A 1 133 ? 21.173 -22.840 -3.967 1.00 18.46 928 ARG A CA 1
ATOM 1049 C C . ARG A 1 133 ? 19.716 -23.321 -4.066 1.00 18.92 928 ARG A C 1
ATOM 1050 O O . ARG A 1 133 ? 18.792 -22.509 -4.217 1.00 14.42 928 ARG A O 1
ATOM 1058 N N . ASP A 1 134 ? 19.543 -24.643 -3.995 1.00 17.58 929 ASP A N 1
ATOM 1059 C CA . ASP A 1 134 ? 18.246 -25.357 -3.938 1.00 30.49 929 ASP A CA 1
ATOM 1060 C C . ASP A 1 134 ? 17.336 -25.019 -2.770 1.00 30.28 929 ASP A C 1
ATOM 1061 O O . ASP A 1 134 ? 16.143 -25.351 -2.775 1.00 33.45 929 ASP A O 1
ATOM 1066 N N . ALA A 1 135 ? 17.929 -24.418 -1.750 1.00 23.48 930 ALA A N 1
ATOM 1067 C CA . ALA A 1 135 ? 17.304 -24.163 -0.464 1.00 28.30 930 ALA A CA 1
ATOM 1068 C C . ALA A 1 135 ? 18.435 -23.573 0.348 1.00 33.74 930 ALA A C 1
ATOM 1069 O O . ALA A 1 135 ? 19.598 -23.729 -0.031 1.00 33.09 930 ALA A O 1
ATOM 1071 N N . GLU A 1 136 ? 18.118 -22.889 1.445 1.00 32.44 931 GLU A N 1
ATOM 1072 C CA . GLU A 1 136 ? 19.160 -22.443 2.359 1.00 38.25 931 GLU A CA 1
ATOM 1073 C C . GLU A 1 136 ? 19.710 -23.707 3.002 1.00 45.40 931 GLU A C 1
ATOM 1074 O O . GLU A 1 136 ? 19.077 -24.292 3.879 1.00 54.70 931 GLU A O 1
ATOM 1080 N N . GLY A 1 137 ? 20.868 -24.156 2.541 1.00 42.84 932 GLY A N 1
ATOM 1081 C CA . GLY A 1 137 ? 21.413 -25.414 3.017 1.00 37.52 932 GLY A CA 1
ATOM 1082 C C . GLY A 1 137 ? 21.244 -26.549 2.021 1.00 41.49 932 GLY A C 1
ATOM 1083 O O . GLY A 1 137 ? 21.646 -27.678 2.295 1.00 39.43 932 GLY A O 1
ATOM 1084 N N . GLY A 1 138 ? 20.650 -26.253 0.866 1.00 50.53 933 GLY A N 1
ATOM 1085 C CA . GLY A 1 138 ? 20.530 -27.227 -0.211 1.00 47.59 933 GLY A CA 1
ATOM 1086 C C . GLY A 1 138 ? 21.787 -27.259 -1.069 1.00 47.15 933 GLY A C 1
ATOM 1087 O O . GLY A 1 138 ? 22.801 -26.660 -0.707 1.00 47.75 933 GLY A O 1
ATOM 1088 N N . SER A 1 139 ? 21.742 -27.953 -2.204 1.00 38.31 934 SER A N 1
ATOM 1089 C CA . SER A 1 139 ? 22.899 -27.943 -3.097 1.00 43.39 934 SER A CA 1
ATOM 1090 C C . SER A 1 139 ? 22.701 -27.058 -4.325 1.00 33.93 934 SER A C 1
ATOM 1091 O O . SER A 1 139 ? 21.640 -26.455 -4.514 1.00 35.79 934 SER A O 1
ATOM 1094 N N . LEU A 1 140 ? 23.741 -26.983 -5.148 1.00 23.07 935 LEU A N 1
ATOM 1095 C CA . LEU A 1 140 ? 23.731 -26.139 -6.334 1.00 23.27 935 LEU A CA 1
ATOM 1096 C C . LEU A 1 140 ? 23.306 -26.973 -7.527 1.00 21.27 935 LEU A C 1
ATOM 1097 O O . LEU A 1 140 ? 23.945 -27.966 -7.838 1.00 19.28 935 LEU A O 1
ATOM 1102 N N . PRO A 1 141 ? 22.218 -26.576 -8.200 1.00 18.15 936 PRO A N 1
ATOM 1103 C CA . PRO A 1 141 ? 21.696 -27.441 -9.267 1.00 14.79 936 PRO A CA 1
ATOM 1104 C C . PRO A 1 141 ? 22.519 -27.310 -10.541 1.00 20.48 936 PRO A C 1
ATOM 1105 O O . PRO A 1 141 ? 22.958 -26.220 -10.861 1.00 17.26 936 PRO A O 1
ATOM 1109 N N . ASP A 1 142 ? 22.743 -28.412 -11.252 1.00 21.56 937 ASP A N 1
ATOM 1110 C CA . ASP A 1 142 ? 23.426 -28.337 -12.541 1.00 23.73 937 ASP A CA 1
ATOM 1111 C C . ASP A 1 142 ? 22.534 -27.591 -13.543 1.00 22.22 937 ASP A C 1
ATOM 1112 O O . ASP A 1 142 ? 22.990 -26.680 -14.239 1.00 18.30 937 ASP A O 1
ATOM 1117 N N . ILE A 1 143 ? 21.256 -27.975 -13.579 1.00 14.53 938 ILE A N 1
ATOM 1118 C CA . ILE A 1 143 ? 20.270 -27.410 -14.494 1.00 15.93 938 ILE A CA 1
ATOM 1119 C C . ILE A 1 143 ? 19.606 -26.153 -13.925 1.00 14.17 938 ILE A C 1
ATOM 1120 O O . ILE A 1 143 ? 19.224 -26.114 -12.753 1.00 14.17 938 ILE A O 1
ATOM 1125 N N . LEU A 1 144 ? 19.490 -25.135 -14.767 1.00 14.05 939 LEU A N 1
ATOM 1126 C CA . LEU A 1 144 ? 18.871 -23.863 -14.416 1.00 15.49 939 LEU A CA 1
ATOM 1127 C C . LEU A 1 144 ? 17.501 -24.044 -13.774 1.00 16.58 939 LEU A C 1
ATOM 1128 O O . LEU A 1 144 ? 16.671 -24.785 -14.292 1.00 15.83 939 LEU A O 1
ATOM 1133 N N . GLN A 1 145 ? 17.254 -23.363 -12.659 1.00 15.62 940 GLN A N 1
ATOM 1134 C CA . GLN A 1 145 ? 15.943 -23.484 -12.006 1.00 17.50 940 GLN A CA 1
ATOM 1135 C C . GLN A 1 145 ? 15.054 -22.286 -12.266 1.00 13.66 940 GLN A C 1
ATOM 1136 O O . GLN A 1 145 ? 15.543 -21.176 -12.470 1.00 13.62 940 GLN A O 1
ATOM 1142 N N . GLU A 1 146 ? 13.740 -22.520 -12.278 1.00 13.62 941 GLU A N 1
ATOM 1143 C CA . GLU A 1 146 ? 12.762 -21.437 -12.359 1.00 13.55 941 GLU A CA 1
ATOM 1144 C C . GLU A 1 146 ? 11.659 -21.650 -11.323 1.00 16.00 941 GLU A C 1
ATOM 1145 O O . GLU A 1 146 ? 11.369 -22.782 -10.911 1.00 13.68 941 GLU A O 1
ATOM 1151 N N . ALA A 1 147 ? 11.057 -20.556 -10.891 1.00 14.30 942 ALA A N 1
ATOM 1152 C CA . ALA A 1 147 ? 9.985 -20.628 -9.919 1.00 17.82 942 ALA A CA 1
ATOM 1153 C C . ALA A 1 147 ? 9.067 -19.434 -10.095 1.00 19.30 942 ALA A C 1
ATOM 1154 O O . ALA A 1 147 ? 9.502 -18.370 -10.525 1.00 14.76 942 ALA A O 1
ATOM 1156 N N . GLU A 1 148 ? 7.796 -19.622 -9.753 1.00 15.78 943 GLU A N 1
ATOM 1157 C CA . GLU A 1 148 ? 6.828 -18.536 -9.749 1.00 14.71 943 GLU A CA 1
ATOM 1158 C C . GLU A 1 148 ? 6.659 -18.000 -8.315 1.00 17.74 943 GLU A C 1
ATOM 1159 O O . GLU A 1 148 ? 6.422 -18.775 -7.392 1.00 14.23 943 GLU A O 1
ATOM 1165 N N . VAL A 1 149 ? 6.813 -16.685 -8.136 1.00 14.67 944 VAL A N 1
ATOM 1166 C CA . VAL A 1 149 ? 6.657 -16.017 -6.834 1.00 14.02 944 VAL A CA 1
ATOM 1167 C C . VAL A 1 149 ? 5.799 -14.767 -7.014 1.00 15.46 944 VAL A C 1
ATOM 1168 O O . VAL A 1 149 ? 5.864 -14.121 -8.059 1.00 14.02 944 VAL A O 1
ATOM 1172 N N . PRO A 1 150 ? 4.995 -14.421 -5.994 1.00 17.64 945 PRO A N 1
ATOM 1173 C CA . PRO A 1 150 ? 4.146 -13.231 -6.090 1.00 15.68 945 PRO A CA 1
ATOM 1174 C C . PRO A 1 150 ? 4.818 -11.978 -5.539 1.00 14.45 945 PRO A C 1
ATOM 1175 O O . PRO A 1 150 ? 5.537 -12.045 -4.546 1.00 14.49 945 PRO A O 1
ATOM 1179 N N . LEU A 1 151 ? 4.553 -10.837 -6.171 1.00 14.49 946 LEU A N 1
ATOM 1180 C CA . LEU A 1 151 ? 5.094 -9.569 -5.713 1.00 17.33 946 LEU A CA 1
ATOM 1181 C C . LEU A 1 151 ? 4.423 -9.190 -4.406 1.00 20.25 946 LEU A C 1
ATOM 1182 O O . LEU A 1 151 ? 3.259 -9.516 -4.181 1.00 16.19 946 LEU A O 1
ATOM 1187 N N . VAL A 1 152 ? 5.170 -8.510 -3.543 1.00 14.93 947 VAL A N 1
ATOM 1188 C CA . VAL A 1 152 ? 4.660 -8.140 -2.238 1.00 15.39 947 VAL A CA 1
ATOM 1189 C C . VAL A 1 152 ? 4.690 -6.627 -2.142 1.00 21.42 947 VAL A C 1
ATOM 1190 O O . VAL A 1 152 ? 5.609 -5.983 -2.643 1.00 20.78 947 VAL A O 1
ATOM 1194 N N . ASP A 1 153 ? 3.650 -6.060 -1.548 1.00 24.62 948 ASP A N 1
ATOM 1195 C CA . ASP A 1 153 ? 3.528 -4.618 -1.396 1.00 22.18 948 ASP A CA 1
ATOM 1196 C C . ASP A 1 153 ? 4.731 -3.995 -0.671 1.00 25.23 948 ASP A C 1
ATOM 1197 O O . ASP A 1 153 ? 5.301 -4.600 0.234 1.00 26.65 948 ASP A O 1
ATOM 1202 N N . GLN A 1 154 ? 5.107 -2.782 -1.082 1.00 28.79 949 GLN A N 1
ATOM 1203 C CA . GLN A 1 154 ? 6.300 -2.091 -0.578 1.00 31.83 949 GLN A CA 1
ATOM 1204 C C . GLN A 1 154 ? 6.360 -1.988 0.944 1.00 30.22 949 GLN A C 1
ATOM 1205 O O . GLN A 1 154 ? 7.405 -2.238 1.552 1.00 21.39 949 GLN A O 1
ATOM 1211 N N . ASP A 1 155 ? 5.246 -1.585 1.549 1.00 29.49 950 ASP A N 1
ATOM 1212 C CA . ASP A 1 155 ? 5.174 -1.437 2.996 1.00 28.36 950 ASP A CA 1
ATOM 1213 C C . ASP A 1 155 ? 5.446 -2.761 3.693 1.00 26.54 950 ASP A C 1
ATOM 1214 O O . ASP A 1 155 ? 6.126 -2.805 4.719 1.00 24.18 950 ASP A O 1
ATOM 1219 N N . GLU A 1 156 ? 4.921 -3.844 3.133 1.00 25.91 951 GLU A N 1
ATOM 1220 C CA . GLU A 1 156 ? 5.109 -5.155 3.747 1.00 26.38 951 GLU A CA 1
ATOM 1221 C C . GLU A 1 156 ? 6.559 -5.590 3.655 1.00 19.51 951 GLU A C 1
ATOM 1222 O O . GLU A 1 156 ? 7.118 -6.154 4.610 1.00 17.53 951 GLU A O 1
ATOM 1228 N N . CYS A 1 157 ? 7.170 -5.323 2.505 1.00 25.28 952 CYS A N 1
ATOM 1229 C CA . CYS A 1 157 ? 8.589 -5.616 2.305 1.00 17.34 952 CYS A CA 1
ATOM 1230 C C . CYS A 1 157 ? 9.390 -5.062 3.460 1.00 20.97 952 CYS A C 1
ATOM 1231 O O . CYS A 1 157 ? 10.228 -5.758 4.029 1.00 25.60 952 CYS A O 1
ATOM 1234 N N . GLN A 1 158 ? 9.110 -3.812 3.825 1.00 19.83 953 GLN A N 1
ATOM 1235 C CA . GLN A 1 158 ? 9.883 -3.141 4.869 1.00 20.64 953 GLN A CA 1
ATOM 1236 C C . GLN A 1 158 ? 9.581 -3.662 6.287 1.00 25.00 953 GLN A C 1
ATOM 1237 O O . GLN A 1 158 ? 10.481 -3.757 7.122 1.00 26.56 953 GLN A O 1
ATOM 1243 N N . ARG A 1 159 ? 8.320 -3.988 6.557 1.00 33.20 954 ARG A N 1
ATOM 1244 C CA . ARG A 1 159 ? 7.959 -4.582 7.845 1.00 34.12 954 ARG A CA 1
ATOM 1245 C C . ARG A 1 159 ? 8.634 -5.932 8.009 1.00 30.63 954 ARG A C 1
ATOM 1246 O O . ARG A 1 159 ? 9.091 -6.287 9.097 1.00 27.69 954 ARG A O 1
ATOM 1254 N N . LEU A 1 160 ? 8.697 -6.681 6.915 1.00 23.21 955 LEU A N 1
ATOM 1255 C CA . LEU A 1 160 ? 9.218 -8.032 6.965 1.00 21.67 955 LEU A CA 1
ATOM 1256 C C . LEU A 1 160 ? 10.742 -8.072 6.988 1.00 22.25 955 LEU A C 1
ATOM 1257 O O . LEU A 1 160 ? 11.332 -9.046 7.469 1.00 23.43 955 LEU A O 1
ATOM 1262 N N . LEU A 1 161 ? 11.379 -7.020 6.476 1.00 23.53 956 LEU A N 1
ATOM 1263 C CA . LEU A 1 161 ? 12.842 -6.934 6.487 1.00 26.20 956 LEU A CA 1
ATOM 1264 C C . LEU A 1 161 ? 13.330 -5.667 7.212 1.00 33.16 956 LEU A C 1
ATOM 1265 O O . LEU A 1 161 ? 13.974 -4.803 6.601 1.00 32.38 956 LEU A O 1
ATOM 1270 N N . PRO A 1 162 A 13.040 -5.558 8.519 1.00 27.63 956 PRO A N 1
ATOM 1271 C CA . PRO A 1 162 A 13.406 -4.358 9.274 1.00 29.09 956 PRO A CA 1
ATOM 1272 C C . PRO A 1 162 A 14.922 -4.195 9.417 1.00 34.29 956 PRO A C 1
ATOM 1273 O O . PRO A 1 162 A 15.388 -3.104 9.737 1.00 33.37 956 PRO A O 1
ATOM 1277 N N . GLU A 1 163 ? 15.678 -5.260 9.161 1.00 34.11 957 GLU A N 1
ATOM 1278 C CA . GLU A 1 163 ? 17.133 -5.191 9.172 1.00 30.30 957 GLU A CA 1
ATOM 1279 C C . GLU A 1 163 ? 17.691 -4.277 8.080 1.00 37.03 957 GLU A C 1
ATOM 1280 O O . GLU A 1 163 ? 18.873 -3.914 8.110 1.00 34.45 957 GLU A O 1
ATOM 1286 N N . TYR A 1 164 ? 16.855 -3.910 7.112 1.00 28.92 958 TYR A N 1
ATOM 1287 C CA . TYR A 1 164 ? 17.309 -3.053 6.017 1.00 26.09 958 TYR A CA 1
ATOM 1288 C C . TYR A 1 164 ? 16.419 -1.830 5.871 1.00 26.08 958 TYR A C 1
ATOM 1289 O O . TYR A 1 164 ? 15.266 -1.845 6.286 1.00 25.07 958 TYR A O 1
ATOM 1298 N N . THR A 1 165 ? 16.958 -0.769 5.282 1.00 31.17 959 THR A N 1
ATOM 1299 C CA . THR A 1 165 ? 16.116 0.336 4.856 1.00 32.76 959 THR A CA 1
ATOM 1300 C C . THR A 1 165 ? 15.634 0.035 3.445 1.00 29.18 959 THR A C 1
ATOM 1301 O O . THR A 1 165 ? 16.392 0.137 2.481 1.00 29.29 959 THR A O 1
ATOM 1305 N N . PHE A 1 166 ? 14.373 -0.368 3.335 1.00 22.27 960 PHE A N 1
ATOM 1306 C CA . PHE A 1 166 ? 13.814 -0.762 2.054 1.00 21.73 960 PHE A CA 1
ATOM 1307 C C . PHE A 1 166 ? 13.352 0.454 1.259 1.00 27.61 960 PHE A C 1
ATOM 1308 O O . PHE A 1 166 ? 12.441 1.154 1.678 1.00 28.21 960 PHE A O 1
ATOM 1316 N N . THR A 1 167 ? 13.953 0.692 0.098 1.00 31.06 961 THR A N 1
ATOM 1317 C CA . THR A 1 167 ? 13.676 1.923 -0.648 1.00 27.52 961 THR A CA 1
ATOM 1318 C C . THR A 1 167 ? 12.753 1.755 -1.865 1.00 27.24 961 THR A C 1
ATOM 1319 O O . THR A 1 167 ? 12.276 0.659 -2.162 1.00 24.53 961 THR A O 1
ATOM 1323 N N . SER A 1 168 ? 12.517 2.853 -2.572 1.00 17.45 962 SER A N 1
ATOM 1324 C CA . SER A 1 168 ? 11.689 2.833 -3.771 1.00 25.03 962 SER A CA 1
ATOM 1325 C C . SER A 1 168 ? 12.458 2.238 -4.952 1.00 27.51 962 SER A C 1
ATOM 1326 O O . SER A 1 168 ? 11.885 2.002 -6.017 1.00 21.64 962 SER A O 1
ATOM 1329 N N . SER A 1 169 ? 13.759 2.010 -4.758 1.00 18.65 963 SER A N 1
ATOM 1330 C CA . SER A 1 169 ? 14.590 1.382 -5.777 1.00 21.79 963 SER A CA 1
ATOM 1331 C C . SER A 1 169 ? 14.705 -0.132 -5.551 1.00 20.81 963 SER A C 1
ATOM 1332 O O . SER A 1 169 ? 15.569 -0.803 -6.147 1.00 15.53 963 SER A O 1
ATOM 1335 N N . MET A 1 170 ? 13.839 -0.656 -4.683 1.00 19.75 964 MET A N 1
ATOM 1336 C CA . MET A 1 170 ? 13.768 -2.090 -4.405 1.00 15.41 964 MET A CA 1
ATOM 1337 C C . MET A 1 170 ? 12.350 -2.648 -4.573 1.00 17.56 964 MET A C 1
ATOM 1338 O O . MET A 1 170 ? 11.369 -1.914 -4.486 1.00 17.90 964 MET A O 1
ATOM 1343 N N . LEU A 1 171 ? 12.254 -3.955 -4.816 1.00 16.57 965 LEU A N 1
ATOM 1344 C CA . LEU A 1 171 ? 10.981 -4.678 -4.742 1.00 20.29 965 LEU A CA 1
ATOM 1345 C C . LEU A 1 171 ? 11.247 -5.967 -3.998 1.00 17.11 965 LEU A C 1
ATOM 1346 O O . LEU A 1 171 ? 12.383 -6.438 -3.931 1.00 14.81 965 LEU A O 1
ATOM 1351 N N . CYS A 1 172 ? 10.193 -6.593 -3.510 1.00 19.33 966 CYS A N 1
ATOM 1352 C CA . CYS A 1 172 ? 10.381 -7.881 -2.884 1.00 20.58 966 CYS A CA 1
ATOM 1353 C C . CYS A 1 172 ? 9.258 -8.852 -3.267 1.00 22.33 966 CYS A C 1
ATOM 1354 O O . CYS A 1 172 ? 8.159 -8.440 -3.650 1.00 18.47 966 CYS A O 1
ATOM 1357 N N . ALA A 1 173 ? 9.551 -10.145 -3.202 1.00 16.05 967 ALA A N 1
ATOM 1358 C CA . ALA A 1 173 ? 8.587 -11.151 -3.631 1.00 15.82 967 ALA A CA 1
ATOM 1359 C C . ALA A 1 173 ? 8.778 -12.413 -2.830 1.00 18.54 967 ALA A C 1
ATOM 1360 O O . ALA A 1 173 ? 9.917 -12.760 -2.478 1.00 15.39 967 ALA A O 1
ATOM 1362 N N . GLY A 1 174 ? 7.670 -13.094 -2.533 1.00 14.52 968 GLY A N 1
ATOM 1363 C CA . GLY A 1 174 ? 7.739 -14.361 -1.827 1.00 14.55 968 GLY A CA 1
ATOM 1364 C C . GLY A 1 174 ? 6.409 -14.715 -1.212 1.00 14.70 968 GLY A C 1
ATOM 1365 O O . GLY A 1 174 ? 5.485 -13.914 -1.278 1.00 18.35 968 GLY A O 1
ATOM 1366 N N . TYR A 1 175 A 6.313 -15.897 -0.604 1.00 14.75 968 TYR A N 1
ATOM 1367 C CA . TYR A 1 175 A 5.066 -16.316 0.056 1.00 18.12 968 TYR A CA 1
ATOM 1368 C C . TYR A 1 175 A 5.171 -16.175 1.571 1.00 15.15 968 TYR A C 1
ATOM 1369 O O . TYR A 1 175 A 6.246 -16.415 2.143 1.00 16.17 968 TYR A O 1
ATOM 1378 N N . PRO A 1 176 ? 4.065 -15.797 2.230 1.00 15.36 969 PRO A N 1
ATOM 1379 C CA . PRO A 1 176 ? 4.030 -15.717 3.695 1.00 15.60 969 PRO A CA 1
ATOM 1380 C C . PRO A 1 176 ? 4.532 -16.991 4.346 1.00 15.64 969 PRO A C 1
ATOM 1381 O O . PRO A 1 176 ? 5.287 -16.909 5.309 1.00 15.74 969 PRO A O 1
ATOM 1385 N N . GLU A 1 177 ? 4.153 -18.149 3.828 1.00 15.60 970 GLU A N 1
ATOM 1386 C CA . GLU A 1 177 ? 4.630 -19.408 4.425 1.00 15.67 970 GLU A CA 1
ATOM 1387 C C . GLU A 1 177 ? 6.043 -19.775 3.970 1.00 19.41 970 GLU A C 1
ATOM 1388 O O . GLU A 1 177 ? 6.670 -20.686 4.524 1.00 15.54 970 GLU A O 1
ATOM 1394 N N . GLY A 1 178 A 6.549 -19.070 2.965 1.00 15.26 970 GLY A N 1
ATOM 1395 C CA . GLY A 1 178 A 7.914 -19.320 2.513 1.00 15.10 970 GLY A CA 1
ATOM 1396 C C . GLY A 1 178 A 7.951 -20.437 1.478 1.00 23.07 970 GLY A C 1
ATOM 1397 O O . GLY A 1 178 A 6.908 -20.800 0.907 1.00 14.96 970 GLY A O 1
ATOM 1398 N N . GLY A 1 179 B 9.149 -20.962 1.215 1.00 16.47 970 GLY A N 1
ATOM 1399 C CA . GLY A 1 179 B 9.311 -22.104 0.324 1.00 15.00 970 GLY A CA 1
ATOM 1400 C C . GLY A 1 179 B 9.718 -21.800 -1.108 1.00 15.47 970 GLY A C 1
ATOM 1401 O O . GLY A 1 179 B 10.172 -22.688 -1.820 1.00 17.81 970 GLY A O 1
ATOM 1402 N N . VAL A 1 180 C 9.549 -20.554 -1.549 1.00 14.49 970 VAL A N 1
ATOM 1403 C CA . VAL A 1 180 C 9.864 -20.208 -2.926 1.00 14.30 970 VAL A CA 1
ATOM 1404 C C . VAL A 1 180 C 10.592 -18.873 -2.931 1.00 14.26 970 VAL A C 1
ATOM 1405 O O . VAL A 1 180 C 10.038 -17.862 -2.504 1.00 14.31 970 VAL A O 1
ATOM 1409 N N . ASP A 1 181 ? 11.838 -18.866 -3.409 1.00 16.60 973 ASP A N 1
ATOM 1410 C CA . ASP A 1 181 ? 12.705 -17.702 -3.225 1.00 14.19 973 ASP A CA 1
ATOM 1411 C C . ASP A 1 181 ? 13.958 -17.863 -4.076 1.00 14.11 973 ASP A C 1
ATOM 1412 O O . ASP A 1 181 ? 14.306 -18.965 -4.520 1.00 15.30 973 ASP A O 1
ATOM 1417 N N . SER A 1 182 ? 14.653 -16.754 -4.280 1.00 14.11 974 SER A N 1
ATOM 1418 C CA . SER A 1 182 ? 15.986 -16.797 -4.843 1.00 14.09 974 SER A CA 1
ATOM 1419 C C . SER A 1 182 ? 16.972 -16.934 -3.679 1.00 16.15 974 SER A C 1
ATOM 1420 O O . SER A 1 182 ? 16.717 -16.434 -2.578 1.00 20.37 974 SER A O 1
ATOM 1423 N N . CYS A 1 183 ? 18.063 -17.663 -3.902 1.00 14.86 975 CYS A N 1
ATOM 1424 C CA . CYS A 1 183 ? 19.033 -17.945 -2.851 1.00 14.43 975 CYS A CA 1
ATOM 1425 C C . CYS A 1 183 ? 20.445 -17.599 -3.317 1.00 16.34 975 CYS A C 1
ATOM 1426 O O . CYS A 1 183 ? 20.638 -17.208 -4.462 1.00 18.93 975 CYS A O 1
ATOM 1429 N N . GLN A 1 184 ? 21.421 -17.741 -2.419 1.00 14.65 976 GLN A N 1
ATOM 1430 C CA . GLN A 1 184 ? 22.823 -17.483 -2.737 1.00 14.75 976 GLN A CA 1
ATOM 1431 C C . GLN A 1 184 ? 23.225 -18.161 -4.061 1.00 14.68 976 GLN A C 1
ATOM 1432 O O . GLN A 1 184 ? 22.982 -19.351 -4.292 1.00 15.19 976 GLN A O 1
ATOM 1438 N N . GLY A 1 185 ? 23.780 -17.377 -4.967 1.00 15.25 977 GLY A N 1
ATOM 1439 C CA . GLY A 1 185 ? 24.083 -17.899 -6.284 1.00 14.62 977 GLY A CA 1
ATOM 1440 C C . GLY A 1 185 ? 23.108 -17.397 -7.335 1.00 18.24 977 GLY A C 1
ATOM 1441 O O . GLY A 1 185 ? 23.397 -17.460 -8.530 1.00 15.90 977 GLY A O 1
ATOM 1442 N N . ASP A 1 186 ? 21.959 -16.890 -6.891 1.00 20.83 978 ASP A N 1
ATOM 1443 C CA . ASP A 1 186 ? 20.966 -16.315 -7.796 1.00 16.74 978 ASP A CA 1
ATOM 1444 C C . ASP A 1 186 ? 21.137 -14.811 -7.978 1.00 17.03 978 ASP A C 1
ATOM 1445 O O . ASP A 1 186 ? 20.504 -14.220 -8.863 1.00 14.14 978 ASP A O 1
ATOM 1450 N N . SER A 1 187 ? 21.954 -14.190 -7.129 1.00 14.38 979 SER A N 1
ATOM 1451 C CA . SER A 1 187 ? 22.128 -12.738 -7.196 1.00 14.46 979 SER A CA 1
ATOM 1452 C C . SER A 1 187 ? 22.443 -12.277 -8.615 1.00 14.85 979 SER A C 1
ATOM 1453 O O . SER A 1 187 ? 23.212 -12.921 -9.332 1.00 14.45 979 SER A O 1
ATOM 1456 N N . GLY A 1 188 ? 21.859 -11.159 -9.021 1.00 14.42 980 GLY A N 1
ATOM 1457 C CA . GLY A 1 188 ? 22.135 -10.620 -10.338 1.00 14.43 980 GLY A CA 1
ATOM 1458 C C . GLY A 1 188 ? 21.190 -11.125 -11.417 1.00 14.26 980 GLY A C 1
ATOM 1459 O O . GLY A 1 188 ? 21.113 -10.538 -12.491 1.00 14.26 980 GLY A O 1
ATOM 1460 N N . GLY A 1 189 ? 20.488 -12.218 -11.134 1.00 14.13 981 GLY A N 1
ATOM 1461 C CA . GLY A 1 189 ? 19.570 -12.834 -12.089 1.00 13.97 981 GLY A CA 1
ATOM 1462 C C . GLY A 1 189 ? 18.249 -12.084 -12.149 1.00 13.92 981 GLY A C 1
ATOM 1463 O O . GLY A 1 189 ? 18.090 -11.069 -11.480 1.00 14.00 981 GLY A O 1
ATOM 1464 N N . PRO A 1 190 ? 17.296 -12.581 -12.953 1.00 14.19 982 PRO A N 1
ATOM 1465 C CA . PRO A 1 190 ? 16.080 -11.807 -13.246 1.00 13.76 982 PRO A CA 1
ATOM 1466 C C . PRO A 1 190 ? 14.856 -12.141 -12.409 1.00 13.72 982 PRO A C 1
ATOM 1467 O O . PRO A 1 190 ? 14.658 -13.268 -11.959 1.00 13.67 982 PRO A O 1
ATOM 1471 N N . LEU A 1 191 ? 14.026 -11.126 -12.214 1.00 15.51 983 LEU A N 1
ATOM 1472 C CA . LEU A 1 191 ? 12.647 -11.321 -11.787 1.00 14.68 983 LEU A CA 1
ATOM 1473 C C . LEU A 1 191 ? 11.844 -10.717 -12.930 1.00 15.67 983 LEU A C 1
ATOM 1474 O O . LEU A 1 191 ? 11.943 -9.510 -13.182 1.00 13.84 983 LEU A O 1
ATOM 1479 N N . MET A 1 192 ? 11.087 -11.558 -13.635 1.00 13.65 984 MET A N 1
ATOM 1480 C CA . MET A 1 192 ? 10.436 -11.161 -14.878 1.00 14.79 984 MET A CA 1
ATOM 1481 C C . MET A 1 192 ? 8.942 -11.457 -14.822 1.00 15.61 984 MET A C 1
ATOM 1482 O O . MET A 1 192 ? 8.514 -12.472 -14.256 1.00 15.01 984 MET A O 1
ATOM 1487 N N . CYS A 1 193 ? 8.146 -10.540 -15.364 1.00 13.71 985 CYS A N 1
ATOM 1488 C CA . CYS A 1 193 ? 6.696 -10.685 -15.318 1.00 18.31 985 CYS A CA 1
ATOM 1489 C C . CYS A 1 193 ? 6.125 -10.643 -16.718 1.00 19.27 985 CYS A C 1
ATOM 1490 O O . CYS A 1 193 ? 6.573 -9.857 -17.570 1.00 18.41 985 CYS A O 1
ATOM 1493 N N . LEU A 1 194 ? 5.117 -11.482 -16.941 1.00 18.16 986 LEU A N 1
ATOM 1494 C CA . LEU A 1 194 ? 4.414 -11.521 -18.208 1.00 15.15 986 LEU A CA 1
ATOM 1495 C C . LEU A 1 194 ? 3.447 -10.359 -18.207 1.00 21.93 986 LEU A C 1
ATOM 1496 O O . LEU A 1 194 ? 2.576 -10.276 -17.350 1.00 24.19 986 LEU A O 1
ATOM 1501 N N . GLU A 1 195 ? 3.623 -9.448 -19.155 1.00 24.20 987 GLU A N 1
ATOM 1502 C CA . GLU A 1 195 ? 2.851 -8.213 -19.181 1.00 24.07 987 GLU A CA 1
ATOM 1503 C C . GLU A 1 195 ? 2.288 -7.995 -20.582 1.00 19.28 987 GLU A C 1
ATOM 1504 O O . GLU A 1 195 ? 3.043 -7.833 -21.541 1.00 20.06 987 GLU A O 1
ATOM 1510 N N . ASP A 1 196 ? 0.963 -8.001 -20.695 1.00 21.14 988 ASP A N 1
ATOM 1511 C CA . ASP A 1 196 ? 0.316 -7.974 -22.000 1.00 27.28 988 ASP A CA 1
ATOM 1512 C C . ASP A 1 196 ? 1.005 -8.962 -22.942 1.00 24.10 988 ASP A C 1
ATOM 1513 O O . ASP A 1 196 ? 1.385 -8.609 -24.061 1.00 25.48 988 ASP A O 1
ATOM 1518 N N . ALA A 1 197 ? 1.199 -10.183 -22.439 1.00 19.91 989 ALA A N 1
ATOM 1519 C CA . ALA A 1 197 ? 1.773 -11.299 -23.183 1.00 17.88 989 ALA A CA 1
ATOM 1520 C C . ALA A 1 197 ? 3.248 -11.140 -23.552 1.00 17.84 989 ALA A C 1
ATOM 1521 O O . ALA A 1 197 ? 3.732 -11.840 -24.431 1.00 17.12 989 ALA A O 1
ATOM 1523 N N . ARG A 1 198 ? 3.955 -10.245 -22.873 1.00 19.33 990 ARG A N 1
ATOM 1524 C CA . ARG A 1 198 ? 5.358 -9.955 -23.201 1.00 24.50 990 ARG A CA 1
ATOM 1525 C C . ARG A 1 198 ? 6.215 -10.079 -21.942 1.00 18.22 990 ARG A C 1
ATOM 1526 O O . ARG A 1 198 ? 5.918 -9.451 -20.932 1.00 20.29 990 ARG A O 1
ATOM 1534 N N . TRP A 1 199 ? 7.278 -10.882 -21.992 1.00 15.28 991 TRP A N 1
ATOM 1535 C CA . TRP A 1 199 ? 8.140 -11.026 -20.822 1.00 13.58 991 TRP A CA 1
ATOM 1536 C C . TRP A 1 199 ? 8.881 -9.713 -20.540 1.00 14.29 991 TRP A C 1
ATOM 1537 O O . TRP A 1 199 ? 9.565 -9.188 -21.408 1.00 16.75 991 TRP A O 1
ATOM 1548 N N . THR A 1 200 ? 8.719 -9.170 -19.337 1.00 17.31 992 THR A N 1
ATOM 1549 C CA . THR A 1 200 ? 9.434 -7.946 -18.991 1.00 16.76 992 THR A CA 1
ATOM 1550 C C . THR A 1 200 ? 10.206 -8.017 -17.671 1.00 16.63 992 THR A C 1
ATOM 1551 O O . THR A 1 200 ? 9.726 -8.542 -16.669 1.00 15.16 992 THR A O 1
ATOM 1555 N N . LEU A 1 201 ? 11.432 -7.516 -17.718 1.00 13.93 993 LEU A N 1
ATOM 1556 C CA . LEU A 1 201 ? 12.334 -7.574 -16.589 1.00 13.95 993 LEU A CA 1
ATOM 1557 C C . LEU A 1 201 ? 11.962 -6.497 -15.588 1.00 14.10 993 LEU A C 1
ATOM 1558 O O . LEU A 1 201 ? 12.022 -5.302 -15.884 1.00 15.58 993 LEU A O 1
ATOM 1563 N N . ILE A 1 202 ? 11.597 -6.930 -14.393 1.00 14.07 994 ILE A N 1
ATOM 1564 C CA . ILE A 1 202 ? 11.128 -6.033 -13.349 1.00 16.42 994 ILE A CA 1
ATOM 1565 C C . ILE A 1 202 ? 12.174 -5.819 -12.257 1.00 14.30 994 ILE A C 1
ATOM 1566 O O . ILE A 1 202 ? 12.278 -4.737 -11.690 1.00 14.48 994 ILE A O 1
ATOM 1571 N N . GLY A 1 203 ? 12.940 -6.860 -11.952 1.00 14.19 995 GLY A N 1
ATOM 1572 C CA . GLY A 1 203 ? 13.867 -6.778 -10.838 1.00 14.27 995 GLY A CA 1
ATOM 1573 C C . GLY A 1 203 ? 15.167 -7.517 -11.094 1.00 14.20 995 GLY A C 1
ATOM 1574 O O . GLY A 1 203 ? 15.233 -8.371 -11.975 1.00 14.07 995 GLY A O 1
ATOM 1575 N N . VAL A 1 204 ? 16.197 -7.157 -10.334 1.00 14.32 996 VAL A N 1
ATOM 1576 C CA . VAL A 1 204 ? 17.483 -7.851 -10.367 1.00 14.31 996 VAL A CA 1
ATOM 1577 C C . VAL A 1 204 ? 17.742 -8.427 -8.985 1.00 16.55 996 VAL A C 1
ATOM 1578 O O . VAL A 1 204 ? 17.725 -7.710 -7.999 1.00 14.47 996 VAL A O 1
ATOM 1582 N N . THR A 1 205 ? 17.924 -9.742 -8.919 1.00 15.14 997 THR A N 1
ATOM 1583 C CA . THR A 1 205 ? 18.062 -10.426 -7.637 1.00 14.25 997 THR A CA 1
ATOM 1584 C C . THR A 1 205 ? 19.177 -9.823 -6.784 1.00 16.22 997 THR A C 1
ATOM 1585 O O . THR A 1 205 ? 20.340 -9.750 -7.208 1.00 14.50 997 THR A O 1
ATOM 1589 N N . SER A 1 206 ? 18.826 -9.370 -5.585 1.00 15.22 998 SER A N 1
ATOM 1590 C CA . SER A 1 206 ? 19.768 -8.555 -4.833 1.00 14.74 998 SER A CA 1
ATOM 1591 C C . SER A 1 206 ? 20.162 -9.046 -3.440 1.00 15.39 998 SER A C 1
ATOM 1592 O O . SER A 1 206 ? 21.360 -9.191 -3.154 1.00 14.94 998 SER A O 1
ATOM 1595 N N . PHE A 1 207 ? 19.186 -9.268 -2.567 1.00 14.83 999 PHE A N 1
ATOM 1596 C CA . PHE A 1 207 ? 19.495 -9.671 -1.196 1.00 14.95 999 PHE A CA 1
ATOM 1597 C C . PHE A 1 207 ? 18.282 -10.249 -0.492 1.00 14.91 999 PHE A C 1
ATOM 1598 O O . PHE A 1 207 ? 17.161 -10.230 -1.010 1.00 14.81 999 PHE A O 1
ATOM 1606 N N . GLY A 1 208 ? 18.518 -10.761 0.708 1.00 19.36 1000 GLY A N 1
ATOM 1607 C CA . GLY A 1 208 ? 17.459 -11.386 1.460 1.00 20.44 1000 GLY A CA 1
ATOM 1608 C C . GLY A 1 208 ? 17.957 -11.857 2.802 1.00 25.02 1000 GLY A C 1
ATOM 1609 O O . GLY A 1 208 ? 19.169 -11.946 3.043 1.00 25.39 1000 GLY A O 1
ATOM 1610 N N . VAL A 1 209 ? 17.015 -12.148 3.687 1.00 15.91 1001 VAL A N 1
ATOM 1611 C CA . VAL A 1 209 ? 17.351 -12.820 4.924 1.00 20.84 1001 VAL A CA 1
ATOM 1612 C C . VAL A 1 209 ? 17.138 -14.311 4.724 1.00 16.93 1001 VAL A C 1
ATOM 1613 O O . VAL A 1 209 ? 16.003 -14.792 4.719 1.00 16.63 1001 VAL A O 1
ATOM 1617 N N . GLY A 1 210 ? 18.236 -15.032 4.536 1.00 15.31 1002 GLY A N 1
ATOM 1618 C CA . GLY A 1 210 ? 18.183 -16.458 4.264 1.00 20.10 1002 GLY A CA 1
ATOM 1619 C C . GLY A 1 210 ? 17.467 -16.659 2.943 1.00 19.41 1002 GLY A C 1
ATOM 1620 O O . GLY A 1 210 ? 17.353 -15.726 2.150 1.00 16.92 1002 GLY A O 1
ATOM 1621 N N . CYS A 1 211 ? 16.978 -17.863 2.685 1.00 18.14 1003 CYS A N 1
ATOM 1622 C CA . CYS A 1 211 ? 16.164 -18.035 1.491 1.00 22.26 1003 CYS A CA 1
ATOM 1623 C C . CYS A 1 211 ? 15.013 -19.005 1.700 1.00 19.53 1003 CYS A C 1
ATOM 1624 O O . CYS A 1 211 ? 15.178 -20.078 2.287 1.00 18.71 1003 CYS A O 1
ATOM 1627 N N . GLY A 1 212 ? 13.834 -18.596 1.232 1.00 14.73 1004 GLY A N 1
ATOM 1628 C CA . GLY A 1 212 ? 12.637 -19.412 1.352 1.00 14.77 1004 GLY A CA 1
ATOM 1629 C C . GLY A 1 212 ? 12.011 -19.448 2.729 1.00 15.53 1004 GLY A C 1
ATOM 1630 O O . GLY A 1 212 ? 11.069 -20.200 2.968 1.00 17.02 1004 GLY A O 1
ATOM 1631 N N . ARG A 1 213 ? 12.506 -18.620 3.637 1.00 15.09 1005 ARG A N 1
ATOM 1632 C CA . ARG A 1 213 ? 11.987 -18.610 5.001 1.00 15.31 1005 ARG A CA 1
ATOM 1633 C C . ARG A 1 213 ? 10.582 -17.988 5.060 1.00 15.35 1005 ARG A C 1
ATOM 1634 O O . ARG A 1 213 ? 10.234 -17.164 4.226 1.00 15.23 1005 ARG A O 1
ATOM 1642 N N . PRO A 1 214 ? 9.774 -18.402 6.042 1.00 15.56 1006 PRO A N 1
ATOM 1643 C CA . PRO A 1 214 ? 8.450 -17.788 6.201 1.00 15.65 1006 PRO A CA 1
ATOM 1644 C C . PRO A 1 214 ? 8.590 -16.293 6.460 1.00 18.27 1006 PRO A C 1
ATOM 1645 O O . PRO A 1 214 ? 9.451 -15.890 7.249 1.00 15.79 1006 PRO A O 1
ATOM 1649 N N . GLU A 1 215 ? 7.790 -15.497 5.758 1.00 15.63 1007 GLU A N 1
ATOM 1650 C CA . GLU A 1 215 ? 7.757 -14.034 5.906 1.00 15.70 1007 GLU A CA 1
ATOM 1651 C C . GLU A 1 215 ? 9.110 -13.337 5.751 1.00 16.92 1007 GLU A C 1
ATOM 1652 O O . GLU A 1 215 ? 9.401 -12.349 6.435 1.00 19.08 1007 GLU A O 1
ATOM 1658 N N . ARG A 1 216 ? 9.907 -13.861 4.829 1.00 15.41 1008 ARG A N 1
ATOM 1659 C CA . ARG A 1 216 ? 11.194 -13.282 4.445 1.00 15.32 1008 ARG A CA 1
ATOM 1660 C C . ARG A 1 216 ? 11.291 -13.371 2.929 1.00 15.08 1008 ARG A C 1
ATOM 1661 O O . ARG A 1 216 ? 11.981 -14.226 2.394 1.00 18.36 1008 ARG A O 1
ATOM 1669 N N . PRO A 1 217 ? 10.571 -12.492 2.233 1.00 15.05 1009 PRO A N 1
ATOM 1670 C CA . PRO A 1 217 ? 10.575 -12.458 0.774 1.00 14.85 1009 PRO A CA 1
ATOM 1671 C C . PRO A 1 217 ? 11.920 -11.948 0.268 1.00 18.73 1009 PRO A C 1
ATOM 1672 O O . PRO A 1 217 ? 12.508 -11.063 0.893 1.00 16.48 1009 PRO A O 1
ATOM 1676 N N . GLY A 1 218 ? 12.411 -12.522 -0.827 1.00 15.78 1010 GLY A N 1
ATOM 1677 C CA . GLY A 1 218 ? 13.647 -12.054 -1.433 1.00 16.27 1010 GLY A CA 1
ATOM 1678 C C . GLY A 1 218 ? 13.497 -10.627 -1.933 1.00 15.18 1010 GLY A C 1
ATOM 1679 O O . GLY A 1 218 ? 12.394 -10.195 -2.264 1.00 15.17 1010 GLY A O 1
ATOM 1680 N N . ALA A 1 219 ? 14.604 -9.897 -2.002 1.00 17.76 1011 ALA A N 1
ATOM 1681 C CA . ALA A 1 219 ? 14.556 -8.511 -2.466 1.00 15.43 1011 ALA A CA 1
ATOM 1682 C C . ALA A 1 219 ? 15.351 -8.337 -3.749 1.00 16.42 1011 ALA A C 1
ATOM 1683 O O . ALA A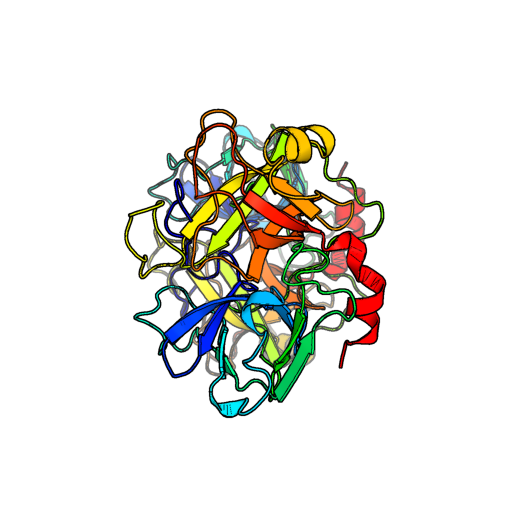 1 219 ? 16.314 -9.067 -4.000 1.00 16.08 1011 ALA A O 1
ATOM 1685 N N . TYR A 1 220 ? 14.931 -7.359 -4.546 1.00 14.66 1012 TYR A N 1
ATOM 1686 C CA . TYR A 1 220 ? 15.393 -7.185 -5.928 1.00 14.58 1012 TYR A CA 1
ATOM 1687 C C . TYR A 1 220 ? 15.583 -5.698 -6.207 1.00 18.75 1012 TYR A C 1
ATOM 1688 O O . TYR A 1 220 ? 14.770 -4.892 -5.770 1.00 22.71 1012 TYR A O 1
ATOM 1697 N N . ALA A 1 221 ? 16.643 -5.327 -6.930 1.00 17.21 1013 ALA A N 1
ATOM 1698 C CA . ALA A 1 221 ? 16.759 -3.943 -7.408 1.00 17.28 1013 ALA A CA 1
ATOM 1699 C C . ALA A 1 221 ? 15.643 -3.698 -8.426 1.00 14.90 1013 ALA A C 1
ATOM 1700 O O . ALA A 1 221 ? 15.407 -4.537 -9.295 1.00 19.02 1013 ALA A O 1
ATOM 1702 N N . ARG A 1 222 ? 14.959 -2.561 -8.319 1.00 15.05 1014 ARG A N 1
ATOM 1703 C CA . ARG A 1 222 ? 13.791 -2.307 -9.149 1.00 15.02 1014 ARG A CA 1
ATOM 1704 C C . ARG A 1 222 ? 14.220 -1.687 -10.470 1.00 16.39 1014 ARG A C 1
ATOM 1705 O O . ARG A 1 222 ? 14.664 -0.545 -10.513 1.00 15.29 1014 ARG A O 1
ATOM 1713 N N . VAL A 1 223 ? 14.072 -2.456 -11.543 1.00 15.47 1015 VAL A N 1
ATOM 1714 C CA . VAL A 1 223 ? 14.561 -2.047 -12.852 1.00 20.99 1015 VAL A CA 1
ATOM 1715 C C . VAL A 1 223 ? 13.992 -0.692 -13.267 1.00 20.33 1015 VAL A C 1
ATOM 1716 O O . VAL A 1 223 ? 14.721 0.175 -13.738 1.00 20.42 1015 VAL A O 1
ATOM 1720 N N . SER A 1 224 ? 12.696 -0.503 -13.057 1.00 17.51 1016 SER A N 1
ATOM 1721 C CA . SER A 1 224 ? 12.036 0.740 -13.449 1.00 18.87 1016 SER A CA 1
ATOM 1722 C C . SER A 1 224 ? 12.603 1.997 -12.787 1.00 23.91 1016 SER A C 1
ATOM 1723 O O . SER A 1 224 ? 12.372 3.102 -13.273 1.00 22.02 1016 SER A O 1
ATOM 1726 N N . ALA A 1 225 ? 13.331 1.853 -11.682 1.00 20.37 1017 ALA A N 1
ATOM 1727 C CA . ALA A 1 225 ? 13.927 3.028 -11.056 1.00 21.82 1017 ALA A CA 1
ATOM 1728 C C . ALA A 1 225 ? 15.239 3.444 -11.714 1.00 22.29 1017 ALA A C 1
ATOM 1729 O O . ALA A 1 225 ? 15.759 4.521 -11.416 1.00 19.95 1017 ALA A O 1
ATOM 1731 N N . PHE A 1 226 ? 15.782 2.606 -12.595 1.00 15.90 1018 PHE A N 1
ATOM 1732 C CA . PHE A 1 226 ? 17.125 2.870 -13.143 1.00 16.01 1018 PHE A CA 1
ATOM 1733 C C . PHE A 1 226 ? 17.118 3.095 -14.653 1.00 21.91 1018 PHE A C 1
ATOM 1734 O O . PHE A 1 226 ? 18.152 3.043 -15.321 1.00 19.83 1018 PHE A O 1
ATOM 1742 N N . THR A 1 227 ? 15.925 3.369 -15.163 1.00 22.08 1019 THR A N 1
ATOM 1743 C CA . THR A 1 227 ? 15.674 3.559 -16.589 1.00 25.13 1019 THR A CA 1
ATOM 1744 C C . THR A 1 227 ? 16.681 4.473 -17.280 1.00 18.01 1019 THR A C 1
ATOM 1745 O O . THR A 1 227 ? 17.312 4.092 -18.265 1.00 18.77 1019 THR A O 1
ATOM 1749 N N . SER A 1 228 ? 16.825 5.684 -16.772 1.00 16.64 1020 SER A N 1
ATOM 1750 C CA . SER A 1 228 ? 17.708 6.652 -17.424 1.00 23.46 1020 SER A CA 1
ATOM 1751 C C . SER A 1 228 ? 19.189 6.258 -17.338 1.00 25.53 1020 SER A C 1
ATOM 1752 O O . SER A 1 228 ? 19.945 6.467 -18.285 1.00 17.10 1020 SER A O 1
ATOM 1755 N N . TRP A 1 229 ? 19.603 5.696 -16.207 1.00 20.79 1021 TRP A N 1
ATOM 1756 C CA . TRP A 1 229 ? 21.001 5.291 -16.057 1.00 19.80 1021 TRP A CA 1
ATOM 1757 C C . TRP A 1 229 ? 21.301 4.169 -17.035 1.00 21.87 1021 TRP A C 1
ATOM 1758 O O . TRP A 1 229 ? 22.310 4.208 -17.729 1.00 22.18 1021 TRP A O 1
ATOM 1769 N N . ILE A 1 230 ? 20.401 3.188 -17.107 1.00 16.30 1022 ILE A N 1
ATOM 1770 C CA . ILE A 1 230 ? 20.529 2.075 -18.041 1.00 16.06 1022 ILE A CA 1
ATOM 1771 C C . ILE A 1 230 ? 20.599 2.580 -19.491 1.00 20.61 1022 ILE A C 1
ATOM 1772 O O . ILE A 1 230 ? 21.452 2.160 -20.273 1.00 18.06 1022 ILE A O 1
ATOM 1777 N N . ALA A 1 231 ? 19.697 3.491 -19.835 1.00 26.55 1023 ALA A N 1
ATOM 1778 C CA . ALA A 1 231 ? 19.641 4.070 -21.174 1.00 24.28 1023 ALA A CA 1
ATOM 1779 C C . ALA A 1 231 ? 20.953 4.745 -21.557 1.00 19.41 1023 ALA A C 1
ATOM 1780 O O . ALA A 1 231 ? 21.473 4.541 -22.656 1.00 26.05 1023 ALA A O 1
ATOM 1782 N N . GLU A 1 232 ? 21.488 5.539 -20.641 1.00 21.40 1024 GLU A N 1
ATOM 1783 C CA . GLU A 1 232 ? 22.677 6.336 -20.931 1.00 28.10 1024 GLU A CA 1
ATOM 1784 C C . GLU A 1 232 ? 23.925 5.473 -21.052 1.00 26.91 1024 GLU A C 1
ATOM 1785 O O . GLU A 1 232 ? 24.796 5.733 -21.882 1.00 30.13 1024 GLU A O 1
ATOM 1791 N N . THR A 1 233 ? 24.009 4.438 -20.228 1.00 17.08 1025 THR A N 1
ATOM 1792 C CA . THR A 1 233 ? 25.192 3.585 -20.252 1.00 20.35 1025 THR A CA 1
ATOM 1793 C C . THR A 1 233 ? 25.258 2.688 -21.493 1.00 27.65 1025 THR A C 1
ATOM 1794 O O . THR A 1 233 ? 26.317 2.159 -21.808 1.00 33.97 1025 THR A O 1
ATOM 1798 N N . ARG A 1 234 ? 24.140 2.517 -22.197 1.00 36.97 1026 ARG A N 1
ATOM 1799 C CA . ARG A 1 234 ? 24.116 1.679 -23.401 1.00 47.96 1026 ARG A CA 1
ATOM 1800 C C . ARG A 1 234 ? 25.146 2.075 -24.479 1.00 59.34 1026 ARG A C 1
ATOM 1801 O O . ARG A 1 234 ? 25.280 3.246 -24.844 1.00 62.00 1026 ARG A O 1
ATOM 1809 N N . ARG A 1 235 ? 25.849 1.058 -24.975 1.00 69.43 1027 ARG A N 1
ATOM 1810 C CA . ARG A 1 235 ? 26.893 1.137 -26.008 1.00 75.45 1027 ARG A CA 1
ATOM 1811 C C . ARG A 1 235 ? 28.002 2.174 -25.814 1.00 75.83 1027 ARG A C 1
ATOM 1812 O O . ARG A 1 235 ? 29.164 1.911 -26.149 1.00 71.16 1027 ARG A O 1
ATOM 1820 N N . VAL B 1 1 ? 7.600 -31.768 -40.779 1.00 18.13 795 VAL B N 1
ATOM 1821 C CA . VAL B 1 1 ? 8.840 -31.049 -41.048 1.00 15.35 795 VAL B CA 1
ATOM 1822 C C . VAL B 1 1 ? 9.897 -32.100 -41.346 1.00 15.56 795 VAL B C 1
ATOM 1823 O O . VAL B 1 1 ? 10.174 -32.957 -40.508 1.00 21.34 795 VAL B O 1
ATOM 1827 N N . VAL B 1 2 ? 10.446 -32.078 -42.556 1.00 15.75 796 VAL B N 1
ATOM 1828 C CA . VAL B 1 2 ? 11.548 -32.987 -42.881 1.00 18.12 796 VAL B CA 1
ATOM 1829 C C . VAL B 1 2 ? 12.866 -32.266 -42.607 1.00 19.15 796 VAL B C 1
ATOM 1830 O O . VAL B 1 2 ? 13.000 -31.077 -42.885 1.00 20.26 796 VAL B O 1
ATOM 1834 N N . GLY B 1 3 ? 13.835 -32.977 -42.040 1.00 22.15 797 GLY B N 1
ATOM 1835 C CA . GLY B 1 3 ? 15.152 -32.408 -41.836 1.00 20.00 797 GLY B CA 1
ATOM 1836 C C . GLY B 1 3 ? 15.220 -31.490 -40.633 1.00 19.47 797 GLY B C 1
ATOM 1837 O O . GLY B 1 3 ? 16.102 -30.643 -40.537 1.00 22.24 797 GLY B O 1
ATOM 1838 N N . GLY B 1 4 ? 14.295 -31.663 -39.701 1.00 20.14 798 GLY B N 1
ATOM 1839 C CA . GLY B 1 4 ? 14.285 -30.856 -38.496 1.00 16.79 798 GLY B CA 1
ATOM 1840 C C . GLY B 1 4 ? 14.672 -31.643 -37.265 1.00 16.72 798 GLY B C 1
ATOM 1841 O O . GLY B 1 4 ? 15.181 -32.754 -37.351 1.00 18.56 798 GLY B O 1
ATOM 1842 N N . VAL B 1 5 ? 14.406 -31.065 -36.104 1.00 15.56 799 VAL B N 1
ATOM 1843 C CA . VAL B 1 5 ? 14.756 -31.665 -34.824 1.00 16.40 799 VAL B CA 1
ATOM 1844 C C . VAL B 1 5 ? 13.579 -31.492 -33.857 1.00 16.02 799 VAL B C 1
ATOM 1845 O O . VAL B 1 5 ? 12.728 -30.642 -34.080 1.00 17.30 799 VAL B O 1
ATOM 1849 N N . ASN B 1 6 ? 13.507 -32.326 -32.821 1.00 18.58 800 ASN B N 1
ATOM 1850 C CA . ASN B 1 6 ? 12.545 -32.147 -31.740 1.00 19.23 800 ASN B CA 1
ATOM 1851 C C . ASN B 1 6 ? 12.588 -30.731 -31.192 1.00 18.32 800 ASN B C 1
ATOM 1852 O O . ASN B 1 6 ? 13.657 -30.214 -30.882 1.00 21.71 800 ASN B O 1
ATOM 1857 N N . ALA B 1 7 ? 11.421 -30.117 -31.052 1.00 15.12 801 ALA B N 1
ATOM 1858 C CA . ALA B 1 7 ? 11.321 -28.837 -30.362 1.00 14.40 801 ALA B CA 1
ATOM 1859 C C . ALA B 1 7 ? 11.304 -29.064 -28.854 1.00 16.96 801 ALA B C 1
ATOM 1860 O O . ALA B 1 7 ? 10.732 -30.040 -28.388 1.00 19.73 801 ALA B O 1
ATOM 1862 N N . GLU B 1 8 ? 11.916 -28.160 -28.087 1.00 22.58 802 GLU B N 1
ATOM 1863 C CA . GLU B 1 8 ? 11.839 -28.245 -26.625 1.00 24.23 802 GLU B CA 1
ATOM 1864 C C . GLU B 1 8 ? 10.432 -27.893 -26.132 1.00 23.37 802 GLU B C 1
ATOM 1865 O O . GLU B 1 8 ? 9.699 -27.175 -26.813 1.00 21.51 802 GLU B O 1
ATOM 1871 N N . LYS B 1 9 ? 10.058 -28.403 -24.955 1.00 19.44 803 LYS B N 1
ATOM 1872 C CA . LYS B 1 9 ? 8.819 -27.990 -24.302 1.00 22.36 803 LYS B CA 1
ATOM 1873 C C . LYS B 1 9 ? 8.860 -26.489 -24.125 1.00 22.23 803 LYS B C 1
ATOM 1874 O O . LYS B 1 9 ? 9.853 -25.962 -23.623 1.00 22.24 803 LYS B O 1
ATOM 1880 N N . GLY B 1 10 ? 7.799 -25.802 -24.544 1.00 20.21 804 GLY B N 1
ATOM 1881 C CA . GLY B 1 10 ? 7.697 -24.363 -24.354 1.00 14.67 804 GLY B CA 1
ATOM 1882 C C . GLY B 1 10 ? 8.332 -23.507 -25.437 1.00 19.05 804 GLY B C 1
ATOM 1883 O O . GLY B 1 10 ? 8.262 -22.278 -25.381 1.00 17.60 804 GLY B O 1
ATOM 1884 N N . ALA B 1 11 ? 8.935 -24.153 -26.434 1.00 14.80 805 ALA B N 1
ATOM 1885 C CA . ALA B 1 11 ? 9.742 -23.452 -27.438 1.00 15.17 805 ALA B CA 1
ATOM 1886 C C . ALA B 1 11 ? 8.961 -22.439 -28.270 1.00 25.33 805 ALA B C 1
ATOM 1887 O O . ALA B 1 11 ? 9.421 -21.318 -28.497 1.00 27.94 805 ALA B O 1
ATOM 1889 N N . TRP B 1 12 ? 7.786 -22.840 -28.736 1.00 17.71 806 TRP B N 1
ATOM 1890 C CA . TRP B 1 12 ? 7.016 -22.001 -29.641 1.00 18.32 806 TRP B CA 1
ATOM 1891 C C . TRP B 1 12 ? 5.599 -21.917 -29.094 1.00 17.31 806 TRP B C 1
ATOM 1892 O O . TRP B 1 12 ? 4.710 -22.615 -29.575 1.00 16.35 806 TRP B O 1
ATOM 1903 N N . PRO B 1 13 ? 5.400 -21.071 -28.068 1.00 15.97 807 PRO B N 1
ATOM 1904 C CA . PRO B 1 13 ? 4.171 -21.032 -27.264 1.00 18.10 807 PRO B CA 1
ATOM 1905 C C . PRO B 1 13 ? 2.913 -20.673 -28.052 1.00 13.61 807 PRO B C 1
ATOM 1906 O O . PRO B 1 13 ? 1.798 -20.891 -27.555 1.00 15.91 807 PRO B O 1
ATOM 1910 N N . TRP B 1 14 ? 3.079 -20.132 -29.257 1.00 13.64 808 TRP B N 1
ATOM 1911 C CA . TRP B 1 14 ? 1.933 -19.859 -30.119 1.00 16.99 808 TRP B CA 1
ATOM 1912 C C . TRP B 1 14 ? 1.571 -21.041 -31.019 1.00 16.21 808 TRP B C 1
ATOM 1913 O O . TRP B 1 14 ? 0.554 -21.006 -31.711 1.00 20.81 808 TRP B O 1
ATOM 1924 N N . MET B 1 15 ? 2.418 -22.065 -31.030 1.00 16.66 809 MET B N 1
ATOM 1925 C CA . MET B 1 15 ? 2.202 -23.226 -31.901 1.00 13.92 809 MET B CA 1
ATOM 1926 C C . MET B 1 15 ? 0.993 -24.000 -31.419 1.00 19.85 809 MET B C 1
ATOM 1927 O O . MET B 1 15 ? 0.922 -24.352 -30.249 1.00 18.33 809 MET B O 1
ATOM 1932 N N . VAL B 1 16 ? 0.045 -24.265 -32.315 1.00 15.92 810 VAL B N 1
ATOM 1933 C CA . VAL B 1 16 ? -1.127 -25.067 -31.954 1.00 16.77 810 VAL B CA 1
ATOM 1934 C C . VAL B 1 16 ? -1.364 -26.257 -32.898 1.00 17.50 810 VAL B C 1
ATOM 1935 O O . VAL B 1 16 ? -1.122 -26.184 -34.106 1.00 14.47 810 VAL B O 1
ATOM 1939 N N . SER B 1 17 ? -1.770 -27.376 -32.313 1.00 15.68 811 SER B N 1
ATOM 1940 C CA . SER B 1 17 ? -2.117 -28.548 -33.096 1.00 15.57 811 SER B CA 1
ATOM 1941 C C . SER B 1 17 ? -3.621 -28.541 -33.321 1.00 18.94 811 SER B C 1
ATOM 1942 O O . SER B 1 17 ? -4.404 -28.510 -32.366 1.00 16.41 811 SER B O 1
ATOM 1945 N N . LEU B 1 18 ? -4.021 -28.553 -34.587 1.00 15.01 812 LEU B N 1
ATOM 1946 C CA . LEU B 1 18 ? -5.433 -28.621 -34.922 1.00 19.11 812 LEU B CA 1
ATOM 1947 C C . LEU B 1 18 ? -5.831 -30.072 -35.093 1.00 22.12 812 LEU B C 1
ATOM 1948 O O . LEU B 1 18 ? -5.430 -30.715 -36.069 1.00 17.30 812 LEU B O 1
ATOM 1953 N N . HIS B 1 19 ? -6.617 -30.585 -34.148 1.00 21.27 813 HIS B N 1
ATOM 1954 C CA . HIS B 1 19 ? -7.142 -31.935 -34.261 1.00 20.93 813 HIS B CA 1
ATOM 1955 C C . HIS B 1 19 ? -8.453 -31.945 -35.032 1.00 22.62 813 HIS B C 1
ATOM 1956 O O . HIS B 1 19 ? -9.277 -31.046 -34.877 1.00 20.09 813 HIS B O 1
ATOM 1963 N N . TRP B 1 20 ? -8.631 -32.955 -35.882 1.00 18.47 814 TRP B N 1
ATOM 1964 C CA . TRP B 1 20 ? -9.890 -33.130 -36.577 1.00 19.03 814 TRP B CA 1
ATOM 1965 C C . TRP B 1 20 ? -10.317 -34.582 -36.436 1.00 25.44 814 TRP B C 1
ATOM 1966 O O . TRP B 1 20 ? -9.560 -35.508 -36.757 1.00 20.92 814 TRP B O 1
ATOM 1977 N N . ARG B 1 21 ? -11.527 -34.765 -35.924 1.00 22.55 816 ARG B N 1
ATOM 1978 C CA . ARG B 1 21 ? -12.026 -36.084 -35.558 1.00 30.70 816 ARG B CA 1
ATOM 1979 C C . ARG B 1 21 ? -11.001 -36.834 -34.709 1.00 27.14 816 ARG B C 1
ATOM 1980 O O . ARG B 1 21 ? -10.797 -38.035 -34.888 1.00 25.43 816 ARG B O 1
ATOM 1988 N N . GLY B 1 22 ? -10.344 -36.103 -33.806 1.00 21.96 817 GLY B N 1
ATOM 1989 C CA . GLY B 1 22 ? -9.512 -36.699 -32.776 1.00 23.79 817 GLY B CA 1
ATOM 1990 C C . GLY B 1 22 ? -8.034 -36.893 -33.085 1.00 24.28 817 GLY B C 1
ATOM 1991 O O . GLY B 1 22 ? -7.297 -37.410 -32.256 1.00 30.25 817 GLY B O 1
ATOM 1992 N N . ARG B 1 23 ? -7.600 -36.499 -34.276 1.00 20.85 818 ARG B N 1
ATOM 1993 C CA . ARG B 1 23 ? -6.218 -36.722 -34.692 1.00 25.72 818 ARG B CA 1
ATOM 1994 C C . ARG B 1 23 ? -5.653 -35.426 -35.240 1.00 21.62 818 ARG B C 1
ATOM 1995 O O . ARG B 1 23 ? -6.391 -34.653 -35.840 1.00 18.65 818 ARG B O 1
ATOM 2003 N N . HIS B 1 24 ? -4.351 -35.198 -35.061 1.00 22.67 819 HIS B N 1
ATOM 2004 C CA . HIS B 1 24 ? -3.717 -33.993 -35.594 1.00 20.86 819 HIS B CA 1
ATOM 2005 C C . HIS B 1 24 ? -3.964 -33.915 -37.091 1.00 23.07 819 HIS B C 1
ATOM 2006 O O . HIS B 1 24 ? -3.782 -34.905 -37.797 1.00 19.68 819 HIS B O 1
ATOM 2013 N N . GLY B 1 25 ? -4.386 -32.750 -37.573 1.00 15.78 820 GLY B N 1
ATOM 2014 C CA . GLY B 1 25 ? -4.621 -32.591 -38.998 1.00 16.40 820 GLY B CA 1
ATOM 2015 C C . GLY B 1 25 ? -3.826 -31.468 -39.642 1.00 21.46 820 GLY B C 1
ATOM 2016 O O . GLY B 1 25 ? -3.416 -31.560 -40.802 1.00 23.55 820 GLY B O 1
ATOM 2017 N N . CYS B 1 26 ? -3.598 -30.404 -38.886 1.00 21.32 821 CYS B N 1
ATOM 2018 C CA . CYS B 1 26 ? -2.990 -29.199 -39.432 1.00 16.39 821 CYS B CA 1
ATOM 2019 C C . CYS B 1 26 ? -2.411 -28.400 -38.280 1.00 19.44 821 CYS B C 1
ATOM 2020 O O . CYS B 1 26 ? -2.772 -28.627 -37.121 1.00 23.15 821 CYS B O 1
ATOM 2023 N N . GLY B 1 27 ? -1.527 -27.458 -38.599 1.00 14.96 822 GLY B N 1
ATOM 2024 C CA . GLY B 1 27 ? -1.009 -26.534 -37.604 1.00 14.75 822 GLY B CA 1
ATOM 2025 C C . GLY B 1 27 ? -1.816 -25.247 -37.585 1.00 19.03 822 GLY B C 1
ATOM 2026 O O . GLY B 1 27 ? -2.681 -25.033 -38.441 1.00 16.12 822 GLY B O 1
ATOM 2027 N N . ALA B 1 28 ? -1.537 -24.394 -36.603 1.00 14.57 823 ALA B N 1
ATOM 2028 C CA . ALA B 1 28 ? -2.078 -23.042 -36.571 1.00 14.55 823 ALA B CA 1
ATOM 2029 C C . ALA B 1 28 ? -1.261 -22.207 -35.587 1.00 16.36 823 ALA B C 1
ATOM 2030 O O . ALA B 1 28 ? -0.451 -22.754 -34.830 1.00 14.27 823 ALA B O 1
ATOM 2032 N N . SER B 1 29 ? -1.475 -20.890 -35.602 1.00 14.36 824 SER B N 1
ATOM 2033 C CA . SER B 1 29 ? -0.786 -19.988 -34.696 1.00 15.51 824 SER B CA 1
ATOM 2034 C C . SER B 1 29 ? -1.778 -19.212 -33.833 1.00 15.77 824 SER B C 1
ATOM 2035 O O . SER B 1 29 ? -2.709 -18.618 -34.341 1.00 14.38 824 SER B O 1
ATOM 2038 N N . LEU B 1 30 ? -1.561 -19.209 -32.526 1.00 14.77 825 LEU B N 1
ATOM 2039 C CA . LEU B 1 30 ? -2.368 -18.402 -31.627 1.00 14.18 825 LEU B CA 1
ATOM 2040 C C . LEU B 1 30 ? -2.024 -16.931 -31.856 1.00 14.19 825 LEU B C 1
ATOM 2041 O O . LEU B 1 30 ? -0.844 -16.559 -31.860 1.00 16.92 825 LEU B O 1
ATOM 2046 N N . ILE B 1 31 ? -3.032 -16.087 -32.041 1.00 15.11 826 ILE B N 1
ATOM 2047 C CA . ILE B 1 31 ? -2.763 -14.655 -32.245 1.00 17.05 826 ILE B CA 1
ATOM 2048 C C . ILE B 1 31 ? -3.545 -13.744 -31.298 1.00 23.87 826 ILE B C 1
ATOM 2049 O O . ILE B 1 31 ? -3.520 -12.518 -31.451 1.00 25.16 826 ILE B O 1
ATOM 2054 N N . GLY B 1 32 ? -4.243 -14.349 -30.338 1.00 26.00 827 GLY B N 1
ATOM 2055 C CA . GLY B 1 32 ? -4.946 -13.627 -29.281 1.00 27.88 827 GLY B CA 1
ATOM 2056 C C . GLY B 1 32 ? -5.381 -14.652 -28.249 1.00 23.26 827 GLY B C 1
ATOM 2057 O O . GLY B 1 32 ? -4.980 -15.798 -28.355 1.00 22.41 827 GLY B O 1
ATOM 2058 N N . ARG B 1 33 ? -6.195 -14.278 -27.262 1.00 17.30 828 ARG B N 1
ATOM 2059 C CA . ARG B 1 33 ? -6.721 -15.291 -26.341 1.00 18.23 828 ARG B CA 1
ATOM 2060 C C . ARG B 1 33 ? -7.753 -16.146 -27.056 1.00 22.29 828 ARG B C 1
ATOM 2061 O O . ARG B 1 33 ? -8.082 -17.248 -26.602 1.00 24.09 828 ARG B O 1
ATOM 2069 N N . ASP B 1 34 ? -8.226 -15.640 -28.195 1.00 17.77 829 ASP B N 1
ATOM 2070 C CA . ASP B 1 34 ? -9.497 -16.043 -28.795 1.00 26.48 829 ASP B CA 1
ATOM 2071 C C . ASP B 1 34 ? -9.401 -16.545 -30.227 1.00 22.13 829 ASP B C 1
ATOM 2072 O O . ASP B 1 34 ? -10.350 -17.143 -30.745 1.00 22.14 829 ASP B O 1
ATOM 2077 N N . TRP B 1 35 ? -8.291 -16.251 -30.888 1.00 15.02 830 TRP B N 1
ATOM 2078 C CA . TRP B 1 35 ? -8.196 -16.480 -32.328 1.00 15.05 830 TRP B CA 1
ATOM 2079 C C . TRP B 1 35 ? -6.937 -17.216 -32.785 1.00 17.48 830 TRP B C 1
ATOM 2080 O O . TRP B 1 35 ? -5.845 -16.993 -32.269 1.00 20.47 830 TRP B O 1
ATOM 2091 N N . LEU B 1 36 ? -7.110 -18.043 -33.806 1.00 14.92 831 LEU B N 1
ATOM 2092 C CA . LEU B 1 36 ? -6.024 -18.761 -34.443 1.00 15.55 831 LEU B CA 1
ATOM 2093 C C . LEU B 1 36 ? -5.881 -18.312 -35.885 1.00 16.79 831 LEU B C 1
ATOM 2094 O O . LEU B 1 36 ? -6.867 -17.951 -36.526 1.00 17.12 831 LEU B O 1
ATOM 2099 N N . LEU B 1 37 ? -4.651 -18.358 -36.391 1.00 14.75 832 LEU B N 1
ATOM 2100 C CA . LEU B 1 37 ? -4.368 -18.159 -37.808 1.00 14.83 832 LEU B CA 1
ATOM 2101 C C . LEU B 1 37 ? -3.944 -19.502 -38.414 1.00 17.06 832 LEU B C 1
ATOM 2102 O O . LEU B 1 37 ? -3.043 -20.177 -37.891 1.00 14.69 832 LEU B O 1
ATOM 2107 N N . THR B 1 38 ? -4.585 -19.894 -39.509 1.00 15.30 833 THR B N 1
ATOM 2108 C CA . THR B 1 38 ? -4.254 -21.157 -40.161 1.00 17.10 833 THR B CA 1
ATOM 2109 C C . THR B 1 38 ? -4.334 -21.013 -41.684 1.00 18.30 833 THR B C 1
ATOM 2110 O O . THR B 1 38 ? -4.513 -19.904 -42.196 1.00 17.40 833 THR B O 1
ATOM 2114 N N . ALA B 1 39 ? -4.194 -22.121 -42.408 1.00 15.30 834 ALA B N 1
ATOM 2115 C CA . ALA B 1 39 ? -4.297 -22.069 -43.861 1.00 15.48 834 ALA B CA 1
ATOM 2116 C C . ALA B 1 39 ? -5.739 -22.355 -44.270 1.00 15.70 834 ALA B C 1
ATOM 2117 O O . ALA B 1 39 ? -6.401 -23.182 -43.658 1.00 15.73 834 ALA B O 1
ATOM 2119 N N . ALA B 1 40 ? -6.223 -21.674 -45.300 1.00 18.52 835 ALA B N 1
ATOM 2120 C CA . ALA B 1 40 ? -7.597 -21.901 -45.763 1.00 17.19 835 ALA B CA 1
ATOM 2121 C C . ALA B 1 40 ? -7.835 -23.367 -46.165 1.00 17.51 835 ALA B C 1
ATOM 2122 O O . ALA B 1 40 ? -8.879 -23.943 -45.868 1.00 18.70 835 ALA B O 1
ATOM 2124 N N . HIS B 1 41 ? -6.860 -23.983 -46.825 1.00 19.50 836 HIS B N 1
ATOM 2125 C CA . HIS B 1 41 ? -7.081 -25.342 -47.307 1.00 21.03 836 HIS B CA 1
ATOM 2126 C C . HIS B 1 41 ? -7.192 -26.338 -46.159 1.00 19.49 836 HIS B C 1
ATOM 2127 O O . HIS B 1 41 ? -7.737 -27.409 -46.327 1.00 16.66 836 HIS B O 1
ATOM 2134 N N . CYS B 1 42 ? -6.686 -25.971 -44.985 1.00 16.08 837 CYS B N 1
ATOM 2135 C CA . CYS B 1 42 ? -6.893 -26.788 -43.797 1.00 17.69 837 CYS B CA 1
ATOM 2136 C C . CYS B 1 42 ? -8.356 -26.814 -43.361 1.00 19.05 837 CYS B C 1
ATOM 2137 O O . CYS B 1 42 ? -8.815 -27.794 -42.778 1.00 17.06 837 CYS B O 1
ATOM 2140 N N . VAL B 1 43 ? -9.087 -25.737 -43.614 1.00 16.23 838 VAL B N 1
ATOM 2141 C CA . VAL B 1 43 ? -10.463 -25.666 -43.120 1.00 16.39 838 VAL B CA 1
ATOM 2142 C C . VAL B 1 43 ? -11.518 -25.783 -44.219 1.00 22.47 838 VAL B C 1
ATOM 2143 O O . VAL B 1 43 ? -12.726 -25.864 -43.934 1.00 21.65 838 VAL B O 1
ATOM 2147 N N . TYR B 1 44 ? -11.064 -25.802 -45.468 1.00 22.94 839 TYR B N 1
ATOM 2148 C CA . TYR B 1 44 ? -11.980 -25.881 -46.596 1.00 22.85 839 TYR B CA 1
ATOM 2149 C C . TYR B 1 44 ? -12.724 -27.208 -46.566 1.00 23.48 839 TYR B C 1
ATOM 2150 O O . TYR B 1 44 ? -12.115 -28.284 -46.481 1.00 20.60 839 TYR B O 1
ATOM 2159 N N . GLY B 1 45 ? -14.050 -27.134 -46.614 1.00 24.00 840 GLY B N 1
ATOM 2160 C CA . GLY B 1 45 ? -14.868 -28.330 -46.509 1.00 24.89 840 GLY B CA 1
ATOM 2161 C C . GLY B 1 45 ? -14.991 -28.869 -45.093 1.00 30.42 840 GLY B C 1
ATOM 2162 O O . GLY B 1 45 ? -15.494 -29.975 -44.877 1.00 30.56 840 GLY B O 1
ATOM 2163 N N . LYS B 1 46 ? -14.531 -28.084 -44.123 1.00 29.51 841 LYS B N 1
ATOM 2164 C CA . LYS B 1 46 ? -14.587 -28.482 -42.720 1.00 26.27 841 LYS B CA 1
ATOM 2165 C C . LYS B 1 46 ? -15.060 -27.314 -41.875 1.00 22.56 841 LYS B C 1
ATOM 2166 O O . LYS B 1 46 ? -14.715 -27.209 -40.696 1.00 22.54 841 LYS B O 1
ATOM 2172 N N . ASN B 1 47 ? -15.847 -26.440 -42.492 1.00 25.19 842 ASN B N 1
ATOM 2173 C CA . ASN B 1 47 ? -16.420 -25.273 -41.827 1.00 35.55 842 ASN B CA 1
ATOM 2174 C C . ASN B 1 47 ? -17.913 -25.478 -41.510 1.00 33.54 842 ASN B C 1
ATOM 2175 O O . ASN B 1 47 ? -18.607 -24.538 -41.141 1.00 37.34 842 ASN B O 1
ATOM 2180 N N . THR B 1 48 ? -18.413 -26.704 -41.621 1.00 39.46 843 THR B N 1
ATOM 2181 C CA . THR B 1 48 ? -19.850 -26.907 -41.418 1.00 43.96 843 THR B CA 1
ATOM 2182 C C . THR B 1 48 ? -20.236 -27.649 -40.127 1.00 41.88 843 THR B C 1
ATOM 2183 O O . THR B 1 48 ? -21.234 -27.317 -39.498 1.00 44.98 843 THR B O 1
ATOM 2187 N N . HIS B 1 49 ? -19.455 -28.648 -39.738 1.00 31.93 844 HIS B N 1
ATOM 2188 C CA . HIS B 1 49 ? -19.673 -29.333 -38.468 1.00 29.28 844 HIS B CA 1
ATOM 2189 C C . HIS B 1 49 ? -18.470 -29.015 -37.585 1.00 27.27 844 HIS B C 1
ATOM 2190 O O . HIS B 1 49 ? -17.542 -29.819 -37.460 1.00 20.33 844 HIS B O 1
ATOM 2197 N N . LEU B 1 50 ? -18.496 -27.832 -36.986 1.00 17.84 845 LEU B N 1
ATOM 2198 C CA . LEU B 1 50 ? -17.338 -27.306 -36.269 1.00 20.36 845 LEU B CA 1
ATOM 2199 C C . LEU B 1 50 ? -16.910 -28.161 -35.087 1.00 25.61 845 LEU B C 1
ATOM 2200 O O . LEU B 1 50 ? -15.739 -28.138 -34.675 1.00 26.55 845 LEU B O 1
ATOM 2205 N N . GLN B 1 51 ? -17.858 -28.925 -34.552 1.00 22.18 846 GLN B N 1
ATOM 2206 C CA . GLN B 1 51 ? -17.614 -29.749 -33.378 1.00 19.13 846 GLN B CA 1
ATOM 2207 C C . GLN B 1 51 ? -16.481 -30.758 -33.593 1.00 18.26 846 GLN B C 1
ATOM 2208 O O . GLN B 1 51 ? -15.922 -31.262 -32.631 1.00 23.46 846 GLN B O 1
ATOM 2214 N N . TYR B 1 52 ? -16.136 -31.036 -34.845 1.00 17.83 847 TYR B N 1
ATOM 2215 C CA . TYR B 1 52 ? -15.088 -32.022 -35.132 1.00 25.41 847 TYR B CA 1
ATOM 2216 C C . TYR B 1 52 ? -13.696 -31.452 -34.881 1.00 23.45 847 TYR B C 1
ATOM 2217 O O . TYR B 1 52 ? -12.730 -32.198 -34.754 1.00 34.57 847 TYR B O 1
ATOM 2226 N N . TRP B 1 53 ? -13.601 -30.130 -34.819 1.00 17.49 848 TRP B N 1
ATOM 2227 C CA . TRP B 1 53 ? -12.330 -29.477 -34.519 1.00 19.48 848 TRP B CA 1
ATOM 2228 C C . TRP B 1 53 ? -12.027 -29.481 -33.031 1.00 22.99 848 TRP B C 1
ATOM 2229 O O . TRP B 1 53 ? -12.929 -29.357 -32.191 1.00 21.42 848 TRP B O 1
ATOM 2240 N N . SER B 1 54 ? -10.742 -29.605 -32.720 1.00 22.04 849 SER B N 1
ATOM 2241 C CA . SER B 1 54 ? -10.248 -29.406 -31.372 1.00 22.33 849 SER B CA 1
ATOM 2242 C C . SER B 1 54 ? -8.864 -28.770 -31.442 1.00 23.57 849 SER B C 1
ATOM 2243 O O . SER B 1 54 ? -7.923 -29.377 -31.961 1.00 24.18 849 SER B O 1
ATOM 2246 N N . ALA B 1 55 ? -8.737 -27.550 -30.932 1.00 17.45 850 ALA B N 1
ATOM 2247 C CA . ALA B 1 55 ? -7.448 -26.862 -30.934 1.00 18.52 850 ALA B CA 1
ATOM 2248 C C . ALA B 1 55 ? -6.654 -27.217 -29.693 1.00 18.13 850 ALA B C 1
ATOM 2249 O O . ALA B 1 55 ? -7.156 -27.117 -28.569 1.00 15.06 850 ALA B O 1
ATOM 2251 N N . VAL B 1 56 ? -5.405 -27.614 -29.892 1.00 15.77 851 VAL B N 1
ATOM 2252 C CA . VAL B 1 56 ? -4.581 -28.060 -28.775 1.00 16.54 851 VAL B CA 1
ATOM 2253 C C . VAL B 1 56 ? -3.379 -27.153 -28.582 1.00 15.75 851 VAL B C 1
ATOM 2254 O O . VAL B 1 56 ? -2.428 -27.179 -29.371 1.00 19.74 851 VAL B O 1
ATOM 2258 N N . LEU B 1 57 ? -3.421 -26.376 -27.508 1.00 15.25 852 LEU B N 1
ATOM 2259 C CA . LEU B 1 57 ? -2.413 -25.363 -27.234 1.00 16.26 852 LEU B CA 1
ATOM 2260 C C . LEU B 1 57 ? -1.474 -25.810 -26.121 1.00 21.83 852 LEU B C 1
ATOM 2261 O O . LEU B 1 57 ? -1.871 -26.572 -25.246 1.00 21.81 852 LEU B O 1
ATOM 2266 N N . GLY B 1 58 ? -0.233 -25.329 -26.156 1.00 17.87 853 GLY B N 1
ATOM 2267 C CA . GLY B 1 58 ? 0.756 -25.696 -25.166 1.00 19.66 853 GLY B CA 1
ATOM 2268 C C . GLY B 1 58 ? 1.198 -27.143 -25.252 1.00 19.53 853 GLY B C 1
ATOM 2269 O O . GLY B 1 58 ? 1.623 -27.718 -24.262 1.00 17.38 853 GLY B O 1
ATOM 2270 N N . LEU B 1 59 ? 1.106 -27.730 -26.439 1.00 14.13 854 LEU B N 1
ATOM 2271 C CA . LEU B 1 59 ? 1.358 -29.158 -26.614 1.00 14.87 854 LEU B CA 1
ATOM 2272 C C . LEU B 1 59 ? 2.806 -29.393 -27.000 1.00 18.28 854 LEU B C 1
ATOM 2273 O O . LEU B 1 59 ? 3.359 -28.651 -27.812 1.00 14.37 854 LEU B O 1
ATOM 2278 N N . HIS B 1 60 ? 3.415 -30.425 -26.425 1.00 16.23 855 HIS B N 1
ATOM 2279 C CA . HIS B 1 60 ? 4.759 -30.823 -26.829 1.00 19.44 855 HIS B CA 1
ATOM 2280 C C . HIS B 1 60 ? 4.650 -32.099 -27.656 1.00 19.88 855 HIS B C 1
ATOM 2281 O O . HIS B 1 60 ? 5.174 -32.178 -28.771 1.00 17.28 855 HIS B O 1
ATOM 2288 N N . ALA B 1 61 ? 3.930 -33.078 -27.112 1.00 14.87 856 ALA B N 1
ATOM 2289 C CA . ALA B 1 61 ? 3.859 -34.413 -27.691 1.00 17.99 856 ALA B CA 1
ATOM 2290 C C . ALA B 1 61 ? 2.397 -34.818 -27.827 1.00 18.90 856 ALA B C 1
ATOM 2291 O O . ALA B 1 61 ? 1.632 -34.675 -26.874 1.00 16.12 856 ALA B O 1
ATOM 2293 N N . GLN B 1 62 ? 2.014 -35.317 -29.002 1.00 17.15 857 GLN B N 1
ATOM 2294 C CA . GLN B 1 62 ? 0.623 -35.710 -29.254 1.00 17.11 857 GLN B CA 1
ATOM 2295 C C . GLN B 1 62 ? 0.137 -36.726 -28.224 1.00 17.06 857 GLN B C 1
ATOM 2296 O O . GLN B 1 62 ? -1.043 -36.776 -27.899 1.00 20.41 857 GLN B O 1
ATOM 2302 N N . SER B 1 63 ? 1.072 -37.517 -27.701 1.00 16.59 858 SER B N 1
ATOM 2303 C CA . SER B 1 63 ? 0.771 -38.571 -26.724 1.00 15.86 858 SER B CA 1
ATOM 2304 C C . SER B 1 63 ? 0.661 -38.042 -25.290 1.00 26.77 858 SER B C 1
ATOM 2305 O O . SER B 1 63 ? 0.403 -38.812 -24.360 1.00 19.75 858 SER B O 1
ATOM 2308 N N . SER B 1 64 ? 0.887 -36.746 -25.098 1.00 15.45 859 SER B N 1
ATOM 2309 C CA . SER B 1 64 ? 0.854 -36.182 -23.757 1.00 19.06 859 SER B CA 1
ATOM 2310 C C . SER B 1 64 ? -0.085 -34.969 -23.668 1.00 21.81 859 SER B C 1
ATOM 2311 O O . SER B 1 64 ? 0.293 -33.903 -23.181 1.00 20.73 859 SER B O 1
ATOM 2314 N N . MET B 1 65 ? -1.319 -35.159 -24.125 1.00 20.52 860 MET B N 1
ATOM 2315 C CA . MET B 1 65 ? -2.313 -34.099 -24.090 1.00 15.80 860 MET B CA 1
ATOM 2316 C C . MET B 1 65 ? -2.869 -33.809 -22.697 1.00 17.87 860 MET B C 1
ATOM 2317 O O . M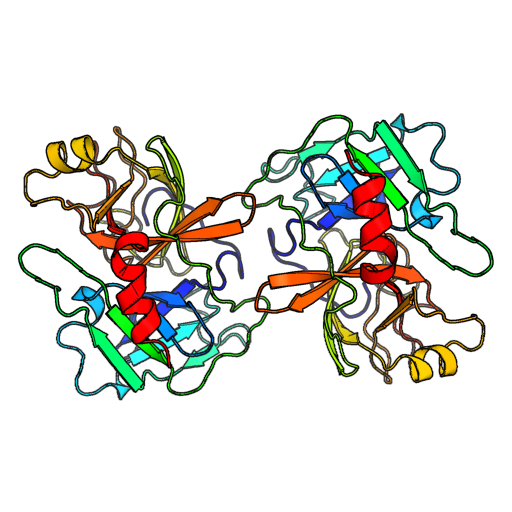ET B 1 65 ? -3.472 -32.759 -22.495 1.00 16.42 860 MET B O 1
ATOM 2322 N N . ASN B 1 66 ? -2.688 -34.730 -21.749 1.00 21.15 861 ASN B N 1
ATOM 2323 C CA . ASN B 1 66 ? -3.118 -34.470 -20.367 1.00 20.81 861 ASN B CA 1
ATOM 2324 C C . ASN B 1 66 ? -2.126 -33.646 -19.533 1.00 24.85 861 ASN B C 1
ATOM 2325 O O . ASN B 1 66 ? -2.446 -33.252 -18.409 1.00 19.32 861 ASN B O 1
ATOM 2330 N N . SER B 1 67 ? -0.927 -33.396 -20.057 1.00 17.48 862 SER B N 1
ATOM 2331 C CA . SER B 1 67 ? 0.042 -32.618 -19.288 1.00 26.22 862 SER B CA 1
ATOM 2332 C C . SER B 1 67 ? -0.515 -31.251 -18.889 1.00 25.61 862 SER B C 1
ATOM 2333 O O . SER B 1 67 ? -1.390 -30.690 -19.570 1.00 26.42 862 SER B O 1
ATOM 2336 N N . GLN B 1 68 ? -0.024 -30.741 -17.762 1.00 23.05 863 GLN B N 1
ATOM 2337 C CA . GLN B 1 68 ? -0.499 -29.479 -17.180 1.00 23.84 863 GLN B CA 1
ATOM 2338 C C . GLN B 1 68 ? -0.333 -28.252 -18.098 1.00 20.91 863 GLN B C 1
ATOM 2339 O O . GLN B 1 68 ? -1.085 -27.291 -18.000 1.00 21.75 863 GLN B O 1
ATOM 2345 N N . GLU B 1 69 ? 0.623 -28.294 -19.014 1.00 19.26 864 GLU B N 1
ATOM 2346 C CA . GLU B 1 69 ? 0.859 -27.145 -19.885 1.00 19.63 864 GLU B CA 1
ATOM 2347 C C . GLU B 1 69 ? -0.204 -26.999 -20.970 1.00 24.65 864 GLU B C 1
ATOM 2348 O O . GLU B 1 69 ? -0.313 -25.947 -21.601 1.00 25.57 864 GLU B O 1
ATOM 2354 N N . VAL B 1 70 ? -0.975 -28.062 -21.185 1.00 26.00 865 VAL B N 1
ATOM 2355 C CA . VAL B 1 70 ? -1.876 -28.143 -22.326 1.00 14.43 865 VAL B CA 1
ATOM 2356 C C . VAL B 1 70 ? -3.216 -27.466 -22.058 1.00 19.44 865 VAL B C 1
ATOM 2357 O O . VAL B 1 70 ? -3.798 -27.600 -20.983 1.00 20.06 865 VAL B O 1
ATOM 2361 N N . GLN B 1 71 ? -3.691 -26.717 -23.043 1.00 15.42 866 GLN B N 1
ATOM 2362 C CA . GLN B 1 71 ? -5.043 -26.208 -23.020 1.00 18.16 866 GLN B CA 1
ATOM 2363 C C . GLN B 1 71 ? -5.729 -26.598 -24.315 1.00 15.97 866 GLN B C 1
ATOM 2364 O O . GLN B 1 71 ? -5.195 -26.384 -25.404 1.00 18.88 866 GLN B O 1
ATOM 2370 N N . ILE B 1 72 ? -6.911 -27.187 -24.181 1.00 18.01 867 ILE B N 1
ATOM 2371 C CA . ILE B 1 72 ? -7.667 -27.691 -25.326 1.00 16.63 867 ILE B CA 1
ATOM 2372 C C . ILE B 1 72 ? -8.958 -26.894 -25.490 1.00 19.78 867 ILE B C 1
ATOM 2373 O O . ILE B 1 72 ? -9.670 -26.644 -24.516 1.00 19.30 867 ILE B O 1
ATOM 2378 N N . ARG B 1 73 ? -9.244 -26.484 -26.722 1.00 21.77 868 ARG B N 1
ATOM 2379 C CA . ARG B 1 73 ? -10.397 -25.621 -27.001 1.00 20.75 868 ARG B CA 1
ATOM 2380 C C . ARG B 1 73 ? -11.190 -26.063 -28.223 1.00 19.68 868 ARG B C 1
ATOM 2381 O O . ARG B 1 73 ? -10.629 -26.567 -29.203 1.00 19.43 868 ARG B O 1
ATOM 2389 N N . GLN B 1 74 ? -12.502 -25.867 -28.145 1.00 16.96 869 GLN B N 1
ATOM 2390 C CA . GLN B 1 74 ? -13.390 -26.048 -29.281 1.00 19.20 869 GLN B CA 1
ATOM 2391 C C . GLN B 1 74 ? -13.344 -24.788 -30.156 1.00 20.31 869 GLN B C 1
ATOM 2392 O O . GLN B 1 74 ? -12.903 -23.717 -29.723 1.00 17.29 869 GLN B O 1
ATOM 2398 N N . VAL B 1 75 ? -13.793 -24.922 -31.393 1.00 16.36 870 VAL B N 1
ATOM 2399 C CA . VAL B 1 75 ? -13.781 -23.809 -32.327 1.00 19.49 870 VAL B CA 1
ATOM 2400 C C . VAL B 1 75 ? -15.218 -23.453 -32.745 1.00 23.06 870 VAL B C 1
ATOM 2401 O O . VAL B 1 75 ? -16.025 -24.324 -33.085 1.00 20.58 870 VAL B O 1
ATOM 2405 N N . ASP B 1 76 ? -15.492 -22.149 -32.710 1.00 16.53 871 ASP B N 1
ATOM 2406 C CA . ASP B 1 76 ? -16.819 -21.549 -32.799 1.00 25.77 871 ASP B CA 1
ATOM 2407 C C . ASP B 1 76 ? -17.173 -20.964 -34.152 1.00 20.90 871 ASP B C 1
ATOM 2408 O O . ASP B 1 76 ? -18.342 -20.840 -34.507 1.00 17.29 871 ASP B O 1
ATOM 2413 N N . ARG B 1 77 ? -16.152 -20.513 -34.862 1.00 22.10 872 ARG B N 1
ATOM 2414 C CA . ARG B 1 77 ? -16.337 -19.776 -36.097 1.00 25.24 872 ARG B CA 1
ATOM 2415 C C . ARG B 1 77 ? -15.081 -20.012 -36.889 1.00 17.89 872 ARG B C 1
ATOM 2416 O O . ARG B 1 77 ? -14.006 -20.142 -36.316 1.00 17.83 872 ARG B O 1
ATOM 2424 N N . ILE B 1 78 ? -15.222 -20.081 -38.202 1.00 18.13 873 ILE B N 1
ATOM 2425 C CA . ILE B 1 78 ? -14.078 -20.142 -39.092 1.00 16.53 873 ILE B CA 1
ATOM 2426 C C . ILE B 1 78 ? -14.335 -19.134 -40.197 1.00 16.67 873 ILE B C 1
ATOM 2427 O O . ILE B 1 78 ? -15.418 -19.131 -40.803 1.00 17.54 873 ILE B O 1
ATOM 2432 N N . ILE B 1 79 ? -13.367 -18.247 -40.429 1.00 17.20 874 ILE B N 1
ATOM 2433 C CA . ILE B 1 79 ? -13.453 -17.288 -41.527 1.00 17.42 874 ILE B CA 1
ATOM 2434 C C . ILE B 1 79 ? -12.331 -17.529 -42.521 1.00 23.02 874 ILE B C 1
ATOM 2435 O O . ILE B 1 79 ? -11.154 -17.357 -42.193 1.00 23.07 874 ILE B O 1
ATOM 2440 N N . ILE B 1 80 ? -12.705 -17.915 -43.735 1.00 16.70 875 ILE B N 1
ATOM 2441 C CA . ILE B 1 80 ? -11.736 -18.130 -44.803 1.00 17.86 875 ILE B CA 1
ATOM 2442 C C . ILE B 1 80 ? -11.595 -16.826 -45.562 1.00 20.66 875 ILE B C 1
ATOM 2443 O O . ILE B 1 80 ? -12.592 -16.174 -45.852 1.00 16.99 875 ILE B O 1
ATOM 2448 N N . ASN B 1 81 ? -10.365 -16.416 -45.847 1.00 22.83 876 ASN B N 1
ATOM 2449 C CA . ASN B 1 81 ? -10.170 -15.185 -46.599 1.00 23.27 876 ASN B CA 1
ATOM 2450 C C . ASN B 1 81 ? -10.944 -15.233 -47.916 1.00 24.45 876 ASN B C 1
ATOM 2451 O O . ASN B 1 81 ? -10.821 -16.182 -48.691 1.00 18.58 876 ASN B O 1
ATOM 2456 N N . LYS B 1 82 ? -11.736 -14.198 -48.158 1.00 24.85 877 LYS B N 1
ATOM 2457 C CA . LYS B 1 82 ? -12.586 -14.118 -49.343 1.00 32.02 877 LYS B CA 1
ATOM 2458 C C . LYS B 1 82 ? -11.820 -14.232 -50.664 1.00 30.97 877 LYS B C 1
ATOM 2459 O O . LYS B 1 82 ? -12.397 -14.571 -51.693 1.00 32.28 877 LYS B O 1
ATOM 2465 N N . ASN B 1 83 ? -10.515 -13.976 -50.631 1.00 25.47 878 ASN B N 1
ATOM 2466 C CA . ASN B 1 83 ? -9.701 -14.051 -51.841 1.00 24.65 878 ASN B CA 1
ATOM 2467 C C . ASN B 1 83 ? -9.145 -15.445 -52.094 1.00 22.25 878 ASN B C 1
ATOM 2468 O O . ASN B 1 83 ? -8.483 -15.680 -53.103 1.00 18.78 878 ASN B O 1
ATOM 2473 N N . TYR B 1 84 ? -9.400 -16.360 -51.16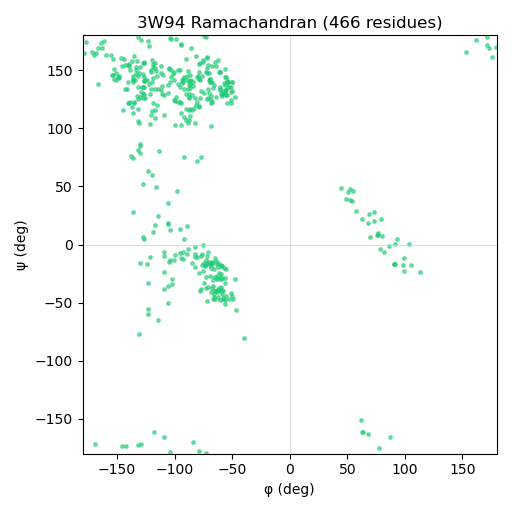9 1.00 18.42 879 TYR B N 1
ATOM 2474 C CA . TYR B 1 84 ? -8.840 -17.694 -51.270 1.00 21.03 879 TYR B CA 1
ATOM 2475 C C . TYR B 1 84 ? -9.227 -18.334 -52.579 1.00 23.84 879 TYR B C 1
ATOM 2476 O O . TYR B 1 84 ? -10.379 -18.290 -52.973 1.00 26.87 879 TYR B O 1
ATOM 2485 N N . ASN B 1 85 ? -8.257 -18.928 -53.256 1.00 21.86 880 ASN B N 1
ATOM 2486 C CA . ASN B 1 85 ? -8.547 -19.660 -54.479 1.00 27.63 880 ASN B CA 1
ATOM 2487 C C . ASN B 1 85 ? -7.863 -21.014 -54.405 1.00 25.48 880 ASN B C 1
ATOM 2488 O O . ASN B 1 85 ? -6.636 -21.094 -54.525 1.00 22.19 880 ASN B O 1
ATOM 2493 N N . ARG B 1 86 ? -8.651 -22.069 -54.192 1.00 25.26 881 ARG B N 1
ATOM 2494 C CA . ARG B 1 86 ? -8.093 -23.405 -53.982 1.00 33.42 881 ARG B CA 1
ATOM 2495 C C . ARG B 1 86 ? -7.272 -23.884 -55.180 1.00 30.71 881 ARG B C 1
ATOM 2496 O O . ARG B 1 86 ? -6.305 -24.630 -55.018 1.00 30.52 881 ARG B O 1
ATOM 2504 N N . ARG B 1 87 ? -7.641 -23.419 -56.371 1.00 29.91 882 ARG B N 1
ATOM 2505 C CA . ARG B 1 87 ? -6.940 -23.806 -57.596 1.00 36.34 882 ARG B CA 1
ATOM 2506 C C . ARG B 1 87 ? -5.591 -23.102 -57.806 1.00 34.19 882 ARG B C 1
ATOM 2507 O O . ARG B 1 87 ? -4.635 -23.714 -58.289 1.00 35.71 882 ARG B O 1
ATOM 2509 N N . THR B 1 88 ? -5.513 -21.821 -57.456 1.00 32.77 883 THR B N 1
ATOM 2510 C CA . THR B 1 88 ? -4.290 -21.045 -57.690 1.00 32.14 883 THR B CA 1
ATOM 2511 C C . THR B 1 88 ? -3.425 -20.915 -56.440 1.00 28.67 883 THR B C 1
ATOM 2512 O O . THR B 1 88 ? -2.298 -20.413 -56.513 1.00 28.05 883 THR B O 1
ATOM 2516 N N . LYS B 1 89 ? -3.974 -21.353 -55.306 1.00 22.96 884 LYS B N 1
ATOM 2517 C CA . LYS B 1 89 ? -3.331 -21.259 -53.986 1.00 25.87 884 LYS B CA 1
ATOM 2518 C C . LYS B 1 89 ? -3.233 -19.825 -53.455 1.00 22.68 884 LYS B C 1
ATOM 2519 O O . LYS B 1 89 ? -2.620 -19.589 -52.419 1.00 24.99 884 LYS B O 1
ATOM 2525 N N . GLU B 1 90 ? -3.832 -18.869 -54.155 1.00 22.60 885 GLU B N 1
ATOM 2526 C CA . GLU B 1 90 ? -3.801 -17.483 -53.692 1.00 26.73 885 GLU B CA 1
ATOM 2527 C C . GLU B 1 90 ? -4.566 -17.295 -52.374 1.00 25.90 885 GLU B C 1
ATOM 2528 O O . GLU B 1 90 ? -5.655 -17.841 -52.199 1.00 21.02 885 GLU B O 1
ATOM 2534 N N . ALA B 1 91 ? -3.990 -16.519 -51.459 1.00 22.61 886 ALA B N 1
ATOM 2535 C CA . ALA B 1 91 ? -4.658 -16.159 -50.215 1.00 18.76 886 ALA B CA 1
ATOM 2536 C C . ALA B 1 91 ? -5.118 -17.390 -49.433 1.00 16.94 886 ALA B C 1
ATOM 2537 O O . ALA B 1 91 ? -6.243 -17.441 -48.956 1.00 20.07 886 ALA B O 1
ATOM 2539 N N . ASP B 1 92 ? -4.231 -18.378 -49.321 1.00 16.24 887 ASP B N 1
ATOM 2540 C CA . ASP B 1 92 ? -4.506 -19.606 -48.591 1.00 18.19 887 ASP B CA 1
ATOM 2541 C C . ASP B 1 92 ? -4.404 -19.343 -47.083 1.00 23.17 887 ASP B C 1
ATOM 2542 O O . ASP B 1 92 ? -3.424 -19.734 -46.442 1.00 24.50 887 ASP B O 1
ATOM 2547 N N . ILE B 1 93 ? -5.413 -18.686 -46.514 1.00 20.22 888 ILE B N 1
ATOM 2548 C CA . ILE B 1 93 ? -5.322 -18.235 -45.126 1.00 15.74 888 ILE B CA 1
ATOM 2549 C C . ILE B 1 93 ? -6.706 -18.121 -44.489 1.00 15.83 888 ILE B C 1
ATOM 2550 O O . ILE B 1 93 ? -7.686 -17.794 -45.158 1.00 16.05 888 ILE B O 1
ATOM 2555 N N . ALA B 1 94 ? -6.783 -18.417 -43.196 1.00 15.67 889 ALA B N 1
ATOM 2556 C CA . ALA B 1 94 ? -8.074 -18.469 -42.526 1.00 17.64 889 ALA B CA 1
ATOM 2557 C C . ALA B 1 94 ? -7.893 -18.223 -41.047 1.00 18.64 889 ALA B C 1
ATOM 2558 O O . ALA B 1 94 ? -6.783 -18.321 -40.528 1.00 17.09 889 ALA B O 1
ATOM 2560 N N . MET B 1 95 ? -8.990 -17.897 -40.376 1.00 16.85 890 MET B N 1
ATOM 2561 C CA . MET B 1 95 ? -8.958 -17.678 -38.937 1.00 19.85 890 MET B CA 1
ATOM 2562 C C . MET B 1 95 ? -9.999 -18.517 -38.231 1.00 16.05 890 MET B C 1
ATOM 2563 O O . MET B 1 95 ? -11.078 -18.781 -38.787 1.00 18.37 890 MET B O 1
ATOM 2568 N N . MET B 1 96 ? -9.666 -18.953 -37.018 1.00 15.52 891 MET B N 1
ATOM 2569 C CA . MET B 1 96 ? -10.573 -19.774 -36.215 1.00 21.67 891 MET B CA 1
ATOM 2570 C C . MET B 1 96 ? -10.804 -19.164 -34.846 1.00 22.38 891 MET B C 1
ATOM 2571 O O . MET B 1 96 ? -9.849 -18.881 -34.098 1.00 15.41 891 MET B O 1
ATOM 2576 N N . HIS B 1 97 ? -12.077 -18.977 -34.512 1.00 18.23 892 HIS B N 1
ATOM 2577 C CA . HIS B 1 97 ? -12.432 -18.423 -33.220 1.00 20.26 892 HIS B CA 1
ATOM 2578 C C . HIS B 1 97 ? -12.550 -19.513 -32.167 1.00 17.60 892 HIS B C 1
ATOM 2579 O O . HIS B 1 97 ? -13.299 -20.476 -32.342 1.00 18.58 892 HIS B O 1
ATOM 2586 N N . LEU B 1 98 ? -11.825 -19.360 -31.069 1.00 16.51 893 LEU B N 1
ATOM 2587 C CA . LEU B 1 98 ? -11.866 -20.351 -30.005 1.00 18.55 893 LEU B CA 1
ATOM 2588 C C . LEU B 1 98 ? -13.155 -20.179 -29.192 1.00 19.85 893 LEU B C 1
ATOM 2589 O O . LEU B 1 98 ? -13.484 -19.071 -28.783 1.00 15.94 893 LEU B O 1
ATOM 2594 N N . GLN B 1 99 ? -13.867 -21.278 -28.946 1.00 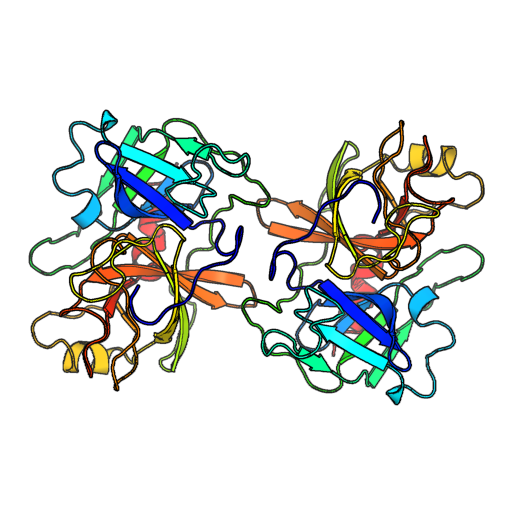17.87 894 GLN B N 1
ATOM 2595 C CA . GLN B 1 99 ? -15.165 -21.228 -28.272 1.00 17.97 894 GLN B CA 1
ATOM 2596 C C . GLN B 1 99 ? -15.041 -20.760 -26.817 1.00 16.31 894 GLN B C 1
ATOM 2597 O O . GLN B 1 99 ? -15.972 -20.191 -26.257 1.00 17.47 894 GLN B O 1
ATOM 2603 N N . GLN B 1 100 ? -13.886 -21.017 -26.210 1.00 17.51 895 GLN B N 1
ATOM 2604 C CA . GLN B 1 100 ? -13.535 -20.427 -24.918 1.00 15.96 895 GLN B CA 1
ATOM 2605 C C . GLN B 1 100 ? -12.122 -19.848 -25.002 1.00 16.97 895 GLN B C 1
ATOM 2606 O O . GLN B 1 100 ? -11.229 -20.490 -25.534 1.00 17.42 895 GLN B O 1
ATOM 2612 N N . PRO B 1 101 ? -11.912 -18.634 -24.474 1.00 19.49 896 PRO B N 1
ATOM 2613 C CA . PRO B 1 101 ? -10.560 -18.060 -24.523 1.00 19.86 896 PRO B CA 1
ATOM 2614 C C . PRO B 1 101 ? -9.554 -18.924 -23.773 1.00 21.56 896 PRO B C 1
ATOM 2615 O O . PRO B 1 101 ? -9.901 -19.587 -22.791 1.00 15.21 896 PRO B O 1
ATOM 2619 N N . VAL B 1 102 ? -8.311 -18.926 -24.236 1.00 23.42 897 VAL B N 1
ATOM 2620 C CA . VAL B 1 102 ? -7.255 -19.592 -23.490 1.00 19.03 897 VAL B CA 1
ATOM 2621 C C . VAL B 1 102 ? -6.699 -18.622 -22.461 1.00 21.14 897 VAL B C 1
ATOM 2622 O O . VAL B 1 102 ? -7.007 -17.436 -22.497 1.00 22.85 897 VAL B O 1
ATOM 2626 N N . ASN B 1 103 ? -5.887 -19.140 -21.546 1.00 20.71 898 ASN B N 1
ATOM 2627 C CA . ASN B 1 103 ? -5.168 -18.321 -20.579 1.00 23.04 898 ASN B CA 1
ATOM 2628 C C . ASN B 1 103 ? -3.700 -18.256 -20.991 1.00 23.48 898 ASN B C 1
ATOM 2629 O O . ASN B 1 103 ? -3.080 -19.280 -21.295 1.00 19.57 898 ASN B O 1
ATOM 2634 N N . PHE B 1 104 ? -3.145 -17.053 -21.033 1.00 23.77 899 PHE B N 1
ATOM 2635 C CA . PHE B 1 104 ? -1.736 -16.913 -21.370 1.00 23.64 899 PHE B CA 1
ATOM 2636 C C . PHE B 1 104 ? -0.881 -17.416 -20.220 1.00 23.05 899 PHE B C 1
ATOM 2637 O O . PHE B 1 104 ? -1.028 -16.971 -19.086 1.00 20.00 899 PHE B O 1
ATOM 2645 N N . THR B 1 105 ? 0.009 -18.353 -20.524 1.00 24.29 900 THR B N 1
ATOM 2646 C CA . THR B 1 105 ? 0.916 -18.921 -19.530 1.00 18.73 900 THR B CA 1
ATOM 2647 C C . THR B 1 105 ? 2.316 -18.910 -20.094 1.00 17.49 900 THR B C 1
ATOM 2648 O O . THR B 1 105 ? 2.538 -18.511 -21.236 1.00 18.31 900 THR B O 1
ATOM 2652 N N . GLU B 1 106 ? 3.258 -19.373 -19.284 1.00 13.51 901 GLU B N 1
ATOM 2653 C CA . GLU B 1 106 ? 4.606 -19.655 -19.731 1.00 13.42 901 GLU B CA 1
ATOM 2654 C C . GLU B 1 106 ? 4.595 -20.484 -21.028 1.00 17.18 901 GLU B C 1
ATOM 2655 O O . GLU B 1 106 ? 5.488 -20.381 -21.855 1.00 18.19 901 GLU B O 1
ATOM 2661 N N . TRP B 1 107 ? 3.555 -21.295 -21.203 1.00 19.71 902 TRP B N 1
ATOM 2662 C CA . TRP B 1 107 ? 3.503 -22.301 -22.263 1.00 20.62 902 TRP B CA 1
ATOM 2663 C C . TRP B 1 107 ? 2.585 -21.925 -23.422 1.00 17.32 902 TRP B C 1
ATOM 2664 O O . TRP B 1 107 ? 2.626 -22.551 -24.484 1.00 14.78 902 TRP B O 1
ATOM 2675 N N . VAL B 1 108 ? 1.730 -20.930 -23.213 1.00 15.36 903 VAL B N 1
ATOM 2676 C CA . VAL B 1 108 ? 0.745 -20.571 -24.215 1.00 13.69 903 VAL B CA 1
ATOM 2677 C C . VAL B 1 108 ? 0.700 -19.055 -24.350 1.00 16.83 903 VAL B C 1
ATOM 2678 O O . VAL B 1 108 ? 0.302 -18.354 -23.417 1.00 13.71 903 VAL B O 1
ATOM 2682 N N . LEU B 1 109 ? 1.128 -18.557 -25.511 1.00 14.10 904 LEU B N 1
ATOM 2683 C CA . LEU B 1 109 ? 1.262 -17.120 -25.751 1.00 13.66 904 LEU B CA 1
ATOM 2684 C C . LEU B 1 109 ? 1.063 -16.818 -27.237 1.00 14.18 904 LEU B C 1
ATOM 2685 O O . LEU B 1 109 ? 1.422 -17.631 -28.073 1.00 21.11 904 LEU B O 1
ATOM 2690 N N . PRO B 1 110 ? 0.501 -15.642 -27.570 1.00 15.79 905 PRO B N 1
ATOM 2691 C CA . PRO B 1 110 ? 0.275 -15.272 -28.971 1.00 17.13 905 PRO B CA 1
ATOM 2692 C C . PRO B 1 110 ? 1.572 -14.780 -29.631 1.00 13.84 905 PRO B C 1
ATOM 2693 O O . PRO B 1 110 ? 2.448 -14.341 -28.903 1.00 14.82 905 PRO B O 1
ATOM 2697 N N . VAL B 1 111 ? 1.683 -14.872 -30.959 1.00 13.90 906 VAL B N 1
ATOM 2698 C CA . VAL B 1 111 ? 2.842 -14.353 -31.703 1.00 24.54 906 VAL B CA 1
ATOM 2699 C C . VAL B 1 111 ? 2.586 -12.974 -32.229 1.00 16.14 906 VAL B C 1
ATOM 2700 O O . VAL B 1 111 ? 1.458 -12.652 -32.601 1.00 17.13 906 VAL B O 1
ATOM 2704 N N . CYS B 1 112 ? 3.653 -12.192 -32.344 1.00 14.57 907 CYS B N 1
ATOM 2705 C CA . CYS B 1 112 ? 3.604 -10.952 -33.113 1.00 17.34 907 CYS B CA 1
ATOM 2706 C C . CYS B 1 112 ? 3.419 -11.273 -34.596 1.00 17.86 907 CYS B C 1
ATOM 2707 O O . CYS B 1 112 ? 4.017 -12.223 -35.113 1.00 19.46 907 CYS B O 1
ATOM 2710 N N . LEU B 1 113 ? 2.580 -10.476 -35.259 1.00 20.34 908 LEU B N 1
ATOM 2711 C CA . LEU B 1 113 ? 2.307 -10.594 -36.687 1.00 14.59 908 LEU B CA 1
ATOM 2712 C C . LEU B 1 113 ? 3.204 -9.639 -37.480 1.00 20.44 908 LEU B C 1
ATOM 2713 O O . LEU B 1 113 ? 3.360 -8.474 -37.101 1.00 17.72 908 LEU B O 1
ATOM 2718 N N . ALA B 1 114 ? 3.790 -10.125 -38.572 1.00 17.46 909 ALA B N 1
ATOM 2719 C CA . ALA B 1 114 ? 4.607 -9.268 -39.431 1.00 16.40 909 ALA B CA 1
ATOM 2720 C C . ALA B 1 114 ? 3.757 -8.136 -40.006 1.00 19.39 909 ALA B C 1
ATOM 2721 O O . ALA B 1 114 ? 2.553 -8.311 -40.238 1.00 19.94 909 ALA B O 1
ATOM 2723 N N . SER B 1 115 ? 4.374 -6.979 -40.235 1.00 17.56 910 SER B N 1
ATOM 2724 C CA . SER B 1 115 ? 3.686 -5.890 -40.931 1.00 18.05 910 SER B CA 1
ATOM 2725 C C . SER B 1 115 ? 4.419 -5.518 -42.228 1.00 20.85 910 SER B C 1
ATOM 2726 O O . SER B 1 115 ? 5.599 -5.823 -42.390 1.00 22.04 910 SER B O 1
ATOM 2729 N N . GLU B 1 116 ? 3.713 -4.878 -43.157 1.00 16.04 911 GLU B N 1
ATOM 2730 C CA . GLU B 1 116 ? 4.204 -4.722 -44.527 1.00 16.25 911 GLU B CA 1
ATOM 2731 C C . GLU B 1 116 ? 5.432 -3.810 -44.638 1.00 19.19 911 GLU B C 1
ATOM 2732 O O . GLU B 1 116 ? 6.144 -3.826 -45.648 1.00 20.29 911 GLU B O 1
ATOM 2738 N N . ASP B 1 117 ? 5.692 -3.047 -43.584 1.00 16.38 912 ASP B N 1
ATOM 2739 C CA . ASP B 1 117 ? 6.830 -2.140 -43.547 1.00 20.93 912 ASP B CA 1
ATOM 2740 C C . ASP B 1 117 ? 8.097 -2.850 -43.105 1.00 24.11 912 ASP B C 1
ATOM 2741 O O . ASP B 1 117 ? 9.197 -2.332 -43.269 1.00 22.77 912 ASP B O 1
ATOM 2746 N N . GLN B 1 118 ? 7.946 -4.034 -42.526 1.00 20.98 913 GLN B N 1
ATOM 2747 C CA . GLN B 1 118 ? 9.109 -4.761 -42.044 1.00 19.68 913 GLN B CA 1
ATOM 2748 C C . GLN B 1 118 ? 9.848 -5.399 -43.214 1.00 25.61 913 GLN B C 1
ATOM 2749 O O . GLN B 1 118 ? 9.229 -5.832 -44.191 1.00 22.54 913 GLN B O 1
ATOM 2755 N N . HIS B 1 119 ? 11.174 -5.449 -43.106 1.00 26.78 914 HIS B N 1
ATOM 2756 C CA . HIS B 1 119 ? 12.021 -6.039 -44.137 1.00 30.02 914 HIS B CA 1
ATOM 2757 C C . HIS B 1 119 ? 12.445 -7.450 -43.740 1.00 26.21 914 HIS B C 1
ATOM 2758 O O . HIS B 1 119 ? 13.009 -7.653 -42.664 1.00 21.99 914 HIS B O 1
ATOM 2765 N N . PHE B 1 120 ? 12.166 -8.420 -44.606 1.00 17.97 915 PHE B N 1
ATOM 2766 C CA . PHE B 1 120 ? 12.627 -9.793 -44.391 1.00 19.97 915 PHE B CA 1
ATOM 2767 C C . PHE B 1 120 ? 13.296 -10.291 -45.673 1.00 20.98 915 PHE B C 1
ATOM 2768 O O . PHE B 1 120 ? 12.661 -10.927 -46.503 1.00 20.68 915 PHE B O 1
ATOM 2776 N N . PRO B 1 121 ? 14.588 -9.977 -45.835 1.00 24.29 916 PRO B N 1
ATOM 2777 C CA . PRO B 1 121 ? 15.321 -10.223 -47.080 1.00 26.82 916 PRO B CA 1
ATOM 2778 C C . PRO B 1 121 ? 15.611 -11.705 -47.322 1.00 27.27 916 PRO B C 1
ATOM 2779 O O . PRO B 1 121 ? 15.543 -12.510 -46.397 1.00 23.86 916 PRO B O 1
ATOM 2783 N N . ALA B 1 122 ? 15.918 -12.046 -48.569 1.00 26.38 917 ALA B N 1
ATOM 2784 C CA . ALA B 1 122 ? 16.386 -13.379 -48.912 1.00 22.41 917 ALA B CA 1
ATOM 2785 C C . ALA B 1 122 ? 17.603 -13.704 -48.067 1.00 22.17 917 ALA B C 1
ATOM 2786 O O . ALA B 1 122 ? 18.400 -12.823 -47.763 1.00 22.30 917 ALA B O 1
ATOM 2788 N N . GLY B 1 123 ? 17.743 -14.962 -47.669 1.00 21.39 918 GLY B N 1
ATOM 2789 C CA . GLY B 1 123 ? 18.893 -15.374 -46.878 1.00 17.66 918 GLY B CA 1
ATOM 2790 C C . GLY B 1 123 ? 18.670 -15.298 -45.376 1.00 23.25 918 GLY B C 1
ATOM 2791 O O . GLY B 1 123 ? 19.423 -15.889 -44.603 1.00 21.69 918 GLY B O 1
ATOM 2792 N N . ARG B 1 124 ? 17.641 -14.566 -44.952 1.00 20.19 919 ARG B N 1
ATOM 2793 C CA . ARG B 1 124 ? 17.302 -14.494 -43.534 1.00 18.72 919 ARG B CA 1
ATOM 2794 C C . ARG B 1 124 ? 16.961 -15.895 -43.002 1.00 26.14 919 ARG B C 1
ATOM 2795 O O . ARG B 1 124 ? 16.273 -16.669 -43.672 1.00 20.44 919 ARG B O 1
ATOM 2803 N N . ARG B 1 125 ? 17.479 -16.238 -41.824 1.00 22.94 920 ARG B N 1
ATOM 2804 C CA . ARG B 1 125 ? 17.255 -17.570 -41.254 1.00 20.03 920 ARG B CA 1
ATOM 2805 C C . ARG B 1 125 ? 16.078 -17.595 -40.295 1.00 20.69 920 ARG B C 1
ATOM 2806 O O . ARG B 1 125 ? 16.122 -16.982 -39.233 1.00 19.93 920 ARG B O 1
ATOM 2814 N N . CYS B 1 126 ? 15.024 -18.305 -40.686 1.00 17.28 921 CYS B N 1
ATOM 2815 C CA . CYS B 1 126 ? 13.783 -18.339 -39.918 1.00 16.43 921 CYS B CA 1
ATOM 2816 C C . CYS B 1 126 ? 13.430 -19.772 -39.537 1.00 21.88 921 CYS B C 1
ATOM 2817 O O . CYS B 1 126 ? 14.066 -20.711 -40.028 1.00 18.97 921 CYS B O 1
ATOM 2820 N N . PHE B 1 127 ? 12.426 -19.941 -38.671 1.00 14.43 922 PHE B N 1
ATOM 2821 C CA . PHE B 1 127 ? 12.043 -21.274 -38.215 1.00 17.37 922 PHE B CA 1
ATOM 2822 C C . PHE B 1 127 ? 10.638 -21.688 -38.645 1.00 21.19 922 PHE B C 1
ATOM 2823 O O . PHE B 1 127 ? 9.709 -20.866 -38.704 1.00 14.33 922 PHE B O 1
ATOM 2831 N N . ILE B 1 128 ? 10.495 -22.976 -38.926 1.00 19.13 923 ILE B N 1
ATOM 2832 C CA . ILE B 1 128 ? 9.177 -23.564 -39.135 1.00 14.45 923 ILE B CA 1
ATOM 2833 C C . ILE B 1 128 ? 8.945 -24.625 -38.049 1.00 15.93 923 ILE B C 1
ATOM 2834 O O . ILE B 1 128 ? 9.899 -25.144 -37.487 1.00 14.38 923 ILE B O 1
ATOM 2839 N N . ALA B 1 129 ? 7.685 -24.931 -37.737 1.00 21.21 924 ALA B N 1
ATOM 2840 C CA . ALA B 1 129 ? 7.396 -25.981 -36.765 1.00 14.36 924 ALA B CA 1
ATOM 2841 C C . ALA B 1 129 ? 6.129 -26.710 -37.147 1.00 15.01 924 ALA B C 1
ATOM 2842 O O . ALA B 1 129 ? 5.266 -26.141 -37.807 1.00 18.47 924 ALA B O 1
ATOM 2844 N N . GLY B 1 130 ? 6.011 -27.965 -36.726 1.00 18.95 925 GLY B N 1
ATOM 2845 C CA . GLY B 1 130 ? 4.772 -28.691 -36.932 1.00 20.05 925 GLY B CA 1
ATOM 2846 C C . GLY B 1 130 ? 4.821 -30.156 -36.552 1.00 18.60 925 GLY B C 1
ATOM 2847 O O . GLY B 1 130 ? 5.887 -30.708 -36.296 1.00 15.11 925 GLY B O 1
ATOM 2848 N N . TRP B 1 131 ? 3.648 -30.785 -36.519 1.00 14.84 926 TRP B N 1
ATOM 2849 C CA . TRP B 1 131 ? 3.553 -32.207 -36.223 1.00 17.51 926 TRP B CA 1
ATOM 2850 C C . TRP B 1 131 ? 3.255 -32.965 -37.506 1.00 19.17 926 TRP B C 1
ATOM 2851 O O . TRP B 1 131 ? 2.790 -34.107 -37.493 1.00 19.12 926 TRP B O 1
ATOM 2862 N N . GLY B 1 132 ? 3.515 -32.314 -38.628 1.00 20.31 927 GLY B N 1
ATOM 2863 C CA . GLY B 1 132 ? 3.327 -32.957 -39.908 1.00 19.21 927 GLY B CA 1
ATOM 2864 C C . GLY B 1 132 ? 4.401 -33.995 -40.180 1.00 21.36 927 GLY B C 1
ATOM 2865 O O . GLY B 1 132 ? 5.314 -34.215 -39.377 1.00 15.59 927 GLY B O 1
ATOM 2866 N N . ARG B 1 133 ? 4.281 -34.611 -41.347 1.00 16.90 928 ARG B N 1
ATOM 2867 C CA . ARG B 1 133 ? 5.110 -35.720 -41.768 1.00 19.42 928 ARG B CA 1
ATOM 2868 C C . ARG B 1 133 ? 6.619 -35.467 -41.618 1.00 23.08 928 ARG B C 1
ATOM 2869 O O . ARG B 1 133 ? 7.106 -34.381 -41.916 1.00 21.91 928 ARG B O 1
ATOM 2877 N N . ASP B 1 134 ? 7.319 -36.511 -41.174 1.00 23.05 929 ASP B N 1
ATOM 2878 C CA . ASP B 1 134 ? 8.772 -36.595 -41.004 1.00 29.85 929 ASP B CA 1
ATOM 2879 C C . ASP B 1 134 ? 9.579 -36.462 -42.269 1.00 24.06 929 ASP B C 1
ATOM 2880 O O . ASP B 1 134 ? 10.803 -36.308 -42.230 1.00 18.88 929 ASP B O 1
ATOM 2885 N N . ALA B 1 135 ? 8.904 -36.641 -43.389 1.00 18.90 930 ALA B N 1
ATOM 2886 C CA . ALA B 1 135 ? 9.565 -36.815 -44.665 1.00 18.58 930 ALA B CA 1
ATOM 2887 C C . ALA B 1 135 ? 8.428 -36.903 -45.661 1.00 23.29 930 ALA B C 1
ATOM 2888 O O . ALA B 1 135 ? 7.274 -36.912 -45.267 1.00 21.73 930 ALA B O 1
ATOM 2890 N N . GLU B 1 136 ? 8.744 -36.950 -46.946 1.00 26.05 931 GLU B N 1
ATOM 2891 C CA . GLU B 1 136 ? 7.710 -37.085 -47.957 1.00 27.49 931 GLU B CA 1
ATOM 2892 C C . GLU B 1 136 ? 7.116 -38.479 -47.809 1.00 26.52 931 GLU B C 1
ATOM 2893 O O . GLU B 1 136 ? 7.831 -39.475 -47.890 1.00 28.50 931 GLU B O 1
ATOM 2899 N N . GLY B 1 137 ? 5.811 -38.561 -47.578 1.00 22.22 932 GLY B N 1
ATOM 2900 C CA . GLY B 1 137 ? 5.224 -39.827 -47.176 1.00 26.62 932 GLY B CA 1
ATOM 2901 C C . GLY B 1 137 ? 5.751 -40.129 -45.782 1.00 31.22 932 GLY B C 1
ATOM 2902 O O . GLY B 1 137 ? 6.258 -39.244 -45.099 1.00 30.25 932 GLY B O 1
ATOM 2903 N N . GLY B 1 138 ? 5.644 -41.362 -45.322 1.00 33.99 933 GLY B N 1
ATOM 2904 C CA . GLY B 1 138 ? 6.218 -41.651 -44.018 1.00 40.73 933 GLY B CA 1
ATOM 2905 C C . GLY B 1 138 ? 5.639 -40.900 -42.819 1.00 29.74 933 GLY B C 1
ATOM 2906 O O . GLY B 1 138 ? 4.491 -40.472 -42.842 1.00 28.24 933 GLY B O 1
ATOM 2907 N N . SER B 1 139 ? 6.470 -40.685 -41.801 1.00 26.87 934 SER B N 1
ATOM 2908 C CA . SER B 1 139 ? 6.021 -40.680 -40.398 1.00 34.74 934 SER B CA 1
ATOM 2909 C C . SER B 1 139 ? 5.476 -39.397 -39.758 1.00 29.77 934 SER B C 1
ATOM 2910 O O . SER B 1 139 ? 6.034 -38.318 -39.923 1.00 32.40 934 SER B O 1
ATOM 2913 N N . LEU B 1 140 ? 4.404 -39.549 -38.985 1.00 26.91 935 LEU B N 1
ATOM 2914 C CA . LEU B 1 140 ? 3.882 -38.472 -38.144 1.00 27.91 935 LEU B CA 1
ATOM 2915 C C . LEU B 1 140 ? 4.540 -38.530 -36.766 1.00 29.83 935 LEU B C 1
ATOM 2916 O O . LEU B 1 140 ? 4.349 -39.498 -36.021 1.00 30.26 935 LEU B O 1
ATOM 2921 N N . PRO B 1 141 ? 5.301 -37.488 -36.409 1.00 22.74 936 PRO B N 1
ATOM 2922 C CA . PRO B 1 141 ? 6.083 -37.532 -35.167 1.00 17.94 936 PRO B CA 1
ATOM 2923 C C . PRO B 1 141 ? 5.192 -37.251 -33.957 1.00 19.84 936 PRO B C 1
ATOM 2924 O O . PRO B 1 141 ? 4.219 -36.513 -34.048 1.00 19.64 936 PRO B O 1
ATOM 2928 N N . ASP B 1 142 ? 5.532 -37.851 -32.829 1.00 15.71 937 ASP B N 1
ATOM 2929 C CA . ASP B 1 142 ? 4.843 -37.578 -31.588 1.00 18.09 937 ASP B CA 1
ATOM 2930 C C . ASP B 1 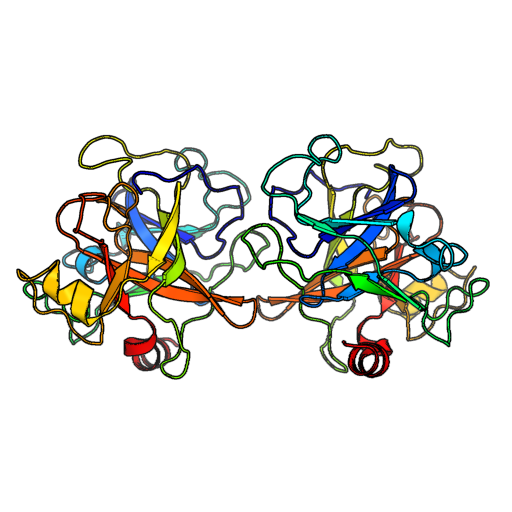142 ? 5.217 -36.177 -31.088 1.00 21.20 937 ASP B C 1
ATOM 2931 O O . ASP B 1 142 ? 4.347 -35.370 -30.755 1.00 15.14 937 ASP B O 1
ATOM 2936 N N . ILE B 1 143 ? 6.515 -35.890 -31.073 1.00 15.21 938 ILE B N 1
ATOM 2937 C CA . ILE B 1 143 ? 7.032 -34.623 -30.559 1.00 14.95 938 ILE B CA 1
ATOM 2938 C C . ILE B 1 143 ? 7.063 -33.540 -31.652 1.00 17.11 938 ILE B C 1
ATOM 2939 O O . ILE B 1 143 ? 7.428 -33.815 -32.784 1.00 14.94 938 ILE B O 1
ATOM 2944 N N . LEU B 1 144 ? 6.652 -32.320 -31.312 1.00 14.62 939 LEU B N 1
ATOM 2945 C CA . LEU B 1 144 ? 6.709 -31.198 -32.247 1.00 18.93 939 LEU B CA 1
ATOM 2946 C C . LEU B 1 144 ? 8.095 -31.051 -32.873 1.00 17.93 939 LEU B C 1
ATOM 2947 O O . LEU B 1 144 ? 9.107 -31.134 -32.175 1.00 14.51 939 LEU B O 1
ATOM 2952 N N . GLN B 1 145 ? 8.132 -30.835 -34.184 1.00 16.06 940 GLN B N 1
ATOM 2953 C CA . GLN B 1 145 ? 9.394 -30.696 -34.914 1.00 14.70 940 GLN B CA 1
ATOM 2954 C C . GLN B 1 145 ? 9.627 -29.238 -35.264 1.00 18.32 940 GLN B C 1
ATOM 2955 O O . GLN B 1 145 ? 8.676 -28.478 -35.428 1.00 14.44 940 GLN B O 1
ATOM 2961 N N . GLU B 1 146 ? 10.894 -28.852 -35.381 1.00 18.41 941 GLU B N 1
ATOM 2962 C CA . GLU B 1 146 ? 11.241 -27.505 -35.816 1.00 18.97 941 GLU B CA 1
ATOM 2963 C C . GLU B 1 146 ? 12.440 -27.578 -36.739 1.00 19.66 941 GLU B C 1
ATOM 2964 O O . GLU B 1 146 ? 13.242 -28.519 -36.664 1.00 14.75 941 GLU B O 1
ATOM 2970 N N . ALA B 1 147 ? 12.566 -26.594 -37.619 1.00 14.63 942 ALA B N 1
ATOM 2971 C CA . ALA B 1 147 ? 13.732 -26.534 -38.489 1.00 16.89 942 ALA B CA 1
ATOM 2972 C C . ALA B 1 147 ? 14.021 -25.100 -38.892 1.00 16.13 942 ALA B C 1
ATOM 2973 O O . ALA B 1 147 ? 13.105 -24.310 -39.106 1.00 16.99 942 ALA B O 1
ATOM 2975 N N . GLU B 1 148 ? 15.303 -24.769 -38.970 1.00 16.74 943 GLU B N 1
ATOM 2976 C CA . GLU B 1 148 ? 15.734 -23.475 -39.479 1.00 16.24 943 GLU B CA 1
ATOM 2977 C C . GLU B 1 148 ? 15.807 -23.547 -41.004 1.00 20.39 943 GLU B C 1
ATOM 2978 O O . GLU B 1 148 ? 16.440 -24.451 -41.567 1.00 17.72 943 GLU B O 1
ATOM 2984 N N . VAL B 1 149 ? 15.165 -22.593 -41.669 1.00 17.04 944 VAL B N 1
ATOM 2985 C CA . VAL B 1 149 ? 15.180 -22.511 -43.126 1.00 17.90 944 VAL B CA 1
ATOM 2986 C C . VAL B 1 149 ? 15.405 -21.068 -43.537 1.00 21.94 944 VAL B C 1
ATOM 2987 O O . VAL B 1 149 ? 14.892 -20.150 -42.881 1.00 23.42 944 VAL B O 1
ATOM 2991 N N . PRO B 1 150 ? 16.185 -20.860 -44.618 1.00 21.50 945 PRO B N 1
ATOM 2992 C CA . PRO B 1 150 ? 16.458 -19.521 -45.150 1.00 21.33 945 PRO B CA 1
ATOM 2993 C C . PRO B 1 150 ? 15.357 -19.045 -46.081 1.00 19.82 945 PRO B C 1
ATOM 2994 O O . PRO B 1 150 ? 14.832 -19.827 -46.867 1.00 19.95 945 PRO B O 1
ATOM 2998 N N . LEU B 1 151 ? 15.005 -17.771 -45.986 1.00 17.37 946 LEU B N 1
ATOM 2999 C CA . LEU B 1 151 ? 14.026 -17.204 -46.891 1.00 19.00 946 LEU B CA 1
ATOM 3000 C C . LEU B 1 151 ? 14.627 -17.137 -48.285 1.00 17.38 946 LEU B C 1
ATOM 3001 O O . LEU B 1 151 ? 15.803 -16.833 -48.455 1.00 25.13 946 LEU B O 1
ATOM 3006 N N . VAL B 1 152 ? 13.819 -17.453 -49.282 1.00 16.72 947 VAL B N 1
ATOM 3007 C CA . VAL B 1 152 ? 14.275 -17.428 -50.660 1.00 16.53 947 VAL B CA 1
ATOM 3008 C C . VAL B 1 152 ? 13.811 -16.156 -51.376 1.00 19.04 947 VAL B C 1
ATOM 3009 O O . VAL B 1 152 ? 12.686 -15.693 -51.165 1.00 17.85 947 VAL B O 1
ATOM 3013 N N . ASP B 1 153 ? 14.681 -15.602 -52.219 1.00 21.37 948 ASP B N 1
ATOM 3014 C CA . ASP B 1 153 ? 14.359 -14.430 -53.050 1.00 23.98 948 ASP B CA 1
ATOM 3015 C C . ASP B 1 153 ? 13.083 -14.612 -53.883 1.00 21.72 948 ASP B C 1
ATOM 3016 O O . ASP B 1 153 ? 12.894 -15.653 -54.512 1.00 20.80 948 ASP B O 1
ATOM 3021 N N . GLN B 1 154 ? 12.218 -13.598 -53.915 1.00 17.46 949 GLN B N 1
ATOM 3022 C CA . GLN B 1 154 ? 10.874 -13.803 -54.462 1.00 23.84 949 GLN B CA 1
ATOM 3023 C C . GLN B 1 154 ? 10.788 -14.147 -55.953 1.00 23.44 949 GLN B C 1
ATOM 3024 O O . GLN B 1 154 ? 9.987 -14.993 -56.348 1.00 18.46 949 GLN B O 1
ATOM 3030 N N . ASP B 1 155 ? 11.605 -13.517 -56.787 1.00 25.66 950 ASP B N 1
ATOM 3031 C CA . ASP B 1 155 ? 11.633 -13.930 -58.190 1.00 28.61 950 ASP B CA 1
ATOM 3032 C C . ASP B 1 155 ? 12.094 -15.386 -58.305 1.00 23.97 950 ASP B C 1
ATOM 3033 O O . ASP B 1 155 ? 11.561 -16.153 -59.109 1.00 19.73 950 ASP B O 1
ATOM 3038 N N . GLU B 1 156 ? 13.066 -15.763 -57.474 1.00 28.54 951 GLU B N 1
ATOM 3039 C CA . GLU B 1 156 ? 13.588 -17.134 -57.468 1.00 22.24 951 GLU B CA 1
ATOM 3040 C C . GLU B 1 156 ? 12.519 -18.170 -57.111 1.00 25.06 951 GLU B C 1
ATOM 3041 O O . GLU B 1 156 ? 12.500 -19.270 -57.677 1.00 23.75 951 GLU B O 1
ATOM 3047 N N . CYS B 1 157 ? 11.632 -17.815 -56.179 1.00 28.29 952 CYS B N 1
ATOM 3048 C CA . CYS B 1 157 ? 10.512 -18.677 -55.813 1.00 29.75 952 CYS B CA 1
ATOM 3049 C C . CYS B 1 157 ? 9.699 -19.009 -57.058 1.00 26.16 952 CYS B C 1
ATOM 3050 O O . CYS B 1 157 ? 9.374 -20.165 -57.314 1.00 22.66 952 CYS B O 1
ATOM 3053 N N . GLN B 1 158 ? 9.379 -17.983 -57.837 1.00 22.92 953 GLN B N 1
ATOM 3054 C CA . GLN B 1 158 ? 8.533 -18.175 -59.010 1.00 26.75 953 GLN B CA 1
ATOM 3055 C C . GLN B 1 158 ? 9.252 -19.020 -60.058 1.00 22.10 953 GLN B C 1
ATOM 3056 O O . GLN B 1 158 ? 8.632 -19.829 -60.750 1.00 23.84 953 GLN B O 1
ATOM 3062 N N . ARG B 1 159 ? 10.566 -18.826 -60.146 1.00 25.92 954 ARG B N 1
ATOM 3063 C CA . ARG B 1 159 ? 11.419 -19.528 -61.089 1.00 25.16 954 ARG B CA 1
ATOM 3064 C C . ARG B 1 159 ? 11.454 -21.007 -60.757 1.00 28.17 954 ARG B C 1
ATOM 3065 O O . ARG B 1 159 ? 11.379 -21.852 -61.643 1.00 26.15 954 ARG B O 1
ATOM 3073 N N . LEU B 1 160 ? 11.558 -21.312 -59.467 1.00 29.18 955 LEU B N 1
ATOM 3074 C CA . LEU B 1 160 ? 11.637 -22.692 -59.006 1.00 30.80 955 LEU B CA 1
ATOM 3075 C C . LEU B 1 160 ? 10.260 -23.341 -58.904 1.00 29.22 955 LEU B C 1
ATOM 3076 O O . LEU B 1 160 ? 10.138 -24.566 -58.883 1.00 20.63 955 LEU B O 1
ATOM 3081 N N . LEU B 1 161 ? 9.221 -22.511 -58.853 1.00 24.54 956 LEU B N 1
ATOM 3082 C CA . LEU B 1 161 ? 7.847 -23.003 -58.809 1.00 24.95 956 LEU B CA 1
ATOM 3083 C C . LEU B 1 161 ? 7.044 -22.506 -60.011 1.00 24.22 956 LEU B C 1
ATOM 3084 O O . LEU B 1 161 ? 6.030 -21.834 -59.840 1.00 27.15 956 LEU B O 1
ATOM 3089 N N . PRO B 1 162 A 7.481 -22.856 -61.236 1.00 26.99 956 PRO B N 1
ATOM 3090 C CA . PRO B 1 162 A 6.832 -22.296 -62.430 1.00 23.29 956 PRO B CA 1
ATOM 3091 C C . PRO B 1 162 A 5.410 -22.811 -62.634 1.00 26.19 956 PRO B C 1
ATOM 3092 O O . PRO B 1 162 A 4.640 -22.195 -63.366 1.00 27.02 956 PRO B O 1
ATOM 3096 N N . GLU B 1 163 ? 5.067 -23.920 -61.985 1.00 32.42 957 GLU B N 1
ATOM 3097 C CA . GLU B 1 163 ? 3.731 -24.495 -62.086 1.00 29.69 957 GLU B CA 1
ATOM 3098 C C . GLU B 1 163 ? 2.660 -23.629 -61.421 1.00 30.73 957 GLU B C 1
ATOM 3099 O O . GLU B 1 163 ? 1.465 -23.826 -61.649 1.00 32.49 957 GLU B O 1
ATOM 3105 N N . TYR B 1 164 ? 3.084 -22.686 -60.585 1.00 30.15 958 TYR B N 1
ATOM 3106 C CA . TYR B 1 164 ? 2.148 -21.848 -59.839 1.00 27.00 958 TYR B CA 1
ATOM 3107 C C . TYR B 1 164 ? 2.338 -20.387 -60.211 1.00 26.14 958 TYR B C 1
ATOM 3108 O O . TYR B 1 164 ? 3.425 -19.987 -60.617 1.00 27.50 958 TYR B O 1
ATOM 3117 N N . THR B 1 165 ? 1.291 -19.580 -60.086 1.00 26.47 959 THR B N 1
ATOM 3118 C CA . THR B 1 165 ? 1.497 -18.141 -60.179 1.00 26.28 959 THR B CA 1
ATOM 3119 C C . THR B 1 165 ? 1.840 -17.660 -58.776 1.00 27.62 959 THR B C 1
ATOM 3120 O O . THR B 1 165 ? 0.994 -17.626 -57.878 1.00 23.22 959 THR B O 1
ATOM 3124 N N . PHE B 1 166 ? 3.110 -17.332 -58.590 1.00 25.21 960 PHE B N 1
ATOM 3125 C CA . PHE B 1 166 ? 3.620 -16.960 -57.288 1.00 27.07 960 PHE B CA 1
ATOM 3126 C C . PHE B 1 166 ? 3.428 -15.475 -57.058 1.00 27.70 960 PHE B C 1
ATOM 3127 O O . PHE B 1 166 ? 4.034 -14.652 -57.747 1.00 25.61 960 PHE B O 1
ATOM 3135 N N . THR B 1 167 ? 2.603 -15.129 -56.073 1.00 23.00 961 THR B N 1
ATOM 3136 C CA . THR B 1 167 ? 2.210 -13.735 -55.873 1.00 24.10 961 THR B CA 1
ATOM 3137 C C . THR B 1 167 ? 2.916 -13.029 -54.711 1.00 23.58 961 THR B C 1
ATOM 3138 O O . THR B 1 167 ? 3.694 -13.627 -53.952 1.00 22.17 961 THR B O 1
ATOM 3142 N N . SER B 1 168 ? 2.615 -11.744 -54.576 1.00 19.50 962 SER B N 1
ATOM 3143 C CA . SER B 1 168 ? 3.162 -10.921 -53.508 1.00 25.78 962 SER B CA 1
ATOM 3144 C C . SER B 1 168 ? 2.608 -11.333 -52.132 1.00 24.40 962 SER B C 1
ATOM 3145 O O . SER B 1 168 ? 3.186 -11.007 -51.094 1.00 24.42 962 SER B O 1
ATOM 3148 N N . SER B 1 169 ? 1.504 -12.073 -52.135 1.00 22.45 963 SER B N 1
ATOM 3149 C CA . SER B 1 169 ? 0.896 -12.567 -50.903 1.00 20.95 963 SER B CA 1
ATOM 3150 C C . SER B 1 169 ? 1.465 -13.929 -50.513 1.00 20.09 963 SER B C 1
ATOM 3151 O O . SER B 1 169 ? 0.876 -14.646 -49.695 1.00 16.09 963 SER B O 1
ATOM 3154 N N . MET B 1 170 ? 2.594 -14.287 -51.117 1.00 18.60 964 MET B N 1
ATOM 3155 C CA . MET B 1 170 ? 3.279 -15.550 -50.828 1.00 20.54 964 MET B CA 1
ATOM 3156 C C . MET B 1 170 ? 4.771 -15.329 -50.554 1.00 20.74 964 MET B C 1
ATOM 3157 O O . MET B 1 170 ? 5.360 -14.370 -51.050 1.00 17.96 964 MET B O 1
ATOM 3162 N N . LEU B 1 171 ? 5.353 -16.235 -49.764 1.00 15.94 965 LEU B N 1
ATOM 3163 C CA . LEU B 1 171 ? 6.785 -16.297 -49.442 1.00 24.30 965 LEU B CA 1
ATOM 3164 C C . LEU B 1 171 ? 7.248 -17.722 -49.749 1.00 18.92 965 LEU B C 1
ATOM 3165 O O . LEU B 1 171 ? 6.441 -18.650 -49.714 1.00 22.28 965 LEU B O 1
ATOM 3170 N N . CYS B 1 172 ? 8.530 -17.932 -50.013 1.00 19.55 966 CYS B N 1
ATOM 3171 C CA . CYS B 1 172 ? 9.017 -19.309 -49.969 1.00 19.79 966 CYS B CA 1
ATOM 3172 C C . CYS B 1 172 ? 10.319 -19.426 -49.178 1.00 21.10 966 CYS B C 1
ATOM 3173 O O . CYS B 1 172 ? 11.023 -18.435 -48.974 1.00 16.16 966 CYS B O 1
ATOM 3176 N N . ALA B 1 173 ? 10.612 -20.627 -48.687 1.00 19.79 967 ALA B N 1
ATOM 3177 C CA . ALA B 1 173 ? 11.816 -20.843 -47.891 1.00 18.32 967 ALA B CA 1
ATOM 3178 C C . ALA B 1 173 ? 12.351 -22.249 -48.089 1.00 19.50 967 ALA B C 1
ATOM 3179 O O . ALA B 1 173 ? 11.577 -23.189 -48.275 1.00 17.53 967 ALA B O 1
ATOM 3181 N N . GLY B 1 174 ? 13.677 -22.379 -48.060 1.00 17.97 968 GLY B N 1
ATOM 3182 C CA . GLY B 1 174 ? 14.317 -23.673 -48.247 1.00 21.40 968 GLY B CA 1
ATOM 3183 C C . GLY B 1 174 ? 15.718 -23.545 -48.816 1.00 25.67 968 GLY B C 1
ATOM 3184 O O . GLY B 1 174 ? 16.098 -22.485 -49.303 1.00 20.43 968 GLY B O 1
ATOM 3185 N N . TYR B 1 175 A 16.484 -24.629 -48.756 1.00 24.97 968 TYR B N 1
ATOM 3186 C CA . TYR B 1 175 A 17.846 -24.635 -49.270 1.00 20.04 968 TYR B CA 1
ATOM 3187 C C . TYR B 1 175 A 17.841 -25.136 -50.709 1.00 22.09 968 TYR B C 1
ATOM 3188 O O . TYR B 1 175 A 17.093 -26.065 -51.045 1.00 20.59 968 TYR B O 1
ATOM 3197 N N . PRO B 1 176 ? 18.684 -24.539 -51.569 1.00 26.53 969 PRO B N 1
ATOM 3198 C CA . PRO B 1 176 ? 18.730 -24.993 -52.965 1.00 25.68 969 PRO B CA 1
ATOM 3199 C C . PRO B 1 176 ? 19.042 -26.492 -53.050 1.00 19.88 969 PRO B C 1
ATOM 3200 O O . PRO B 1 176 ? 18.534 -27.186 -53.943 1.00 21.62 969 PRO B O 1
ATOM 3204 N N . GLU B 1 177 ? 19.844 -26.974 -52.103 1.00 17.84 970 GLU B N 1
ATOM 3205 C CA . GLU B 1 177 ? 20.264 -28.377 -52.048 1.00 26.23 970 GLU B CA 1
ATOM 3206 C C . GLU B 1 177 ? 19.114 -29.308 -51.623 1.00 21.18 970 GLU B C 1
ATOM 3207 O O . GLU B 1 177 ? 19.242 -30.531 -51.686 1.00 18.26 970 GLU B O 1
ATOM 3213 N N . GLY B 1 178 A 18.008 -28.720 -51.174 1.00 26.89 970 GLY B N 1
ATOM 3214 C CA . GLY B 1 178 A 16.908 -29.473 -50.591 1.00 27.80 970 GLY B CA 1
ATOM 3215 C C . GLY B 1 178 A 17.219 -29.904 -49.163 1.00 29.07 970 GLY B C 1
ATOM 3216 O O . GLY B 1 178 A 18.248 -29.517 -48.608 1.00 22.73 970 GLY B O 1
ATOM 3217 N N . GLY B 1 179 B 16.325 -30.687 -48.560 1.00 27.44 970 GLY B N 1
ATOM 3218 C CA . GLY B 1 179 B 16.625 -31.356 -47.304 1.00 19.20 970 GLY B CA 1
ATOM 3219 C C . GLY B 1 179 B 15.844 -30.918 -46.078 1.00 25.47 970 GLY B C 1
ATOM 3220 O O . GLY B 1 179 B 15.731 -31.674 -45.102 1.00 20.29 970 GLY B O 1
ATOM 3221 N N . VAL B 1 180 C 15.323 -29.694 -46.108 1.00 21.22 970 VAL B N 1
ATOM 3222 C CA . VAL B 1 180 C 14.696 -29.101 -44.934 1.00 21.77 970 VAL B CA 1
ATOM 3223 C C . VAL B 1 180 C 13.459 -28.321 -45.382 1.00 21.81 970 VAL B C 1
ATOM 3224 O O . VAL B 1 180 C 13.570 -27.407 -46.200 1.00 17.75 970 VAL B O 1
ATOM 3228 N N . ASP B 1 181 ? 12.289 -28.678 -44.848 1.00 15.77 973 ASP B N 1
ATOM 3229 C CA . ASP B 1 181 ? 11.031 -28.200 -45.417 1.00 17.25 973 ASP B CA 1
ATOM 3230 C C . ASP B 1 181 ? 9.862 -28.579 -44.517 1.00 20.29 973 ASP B C 1
ATOM 3231 O O . ASP B 1 181 ? 10.001 -29.413 -43.618 1.00 19.97 973 ASP B O 1
ATOM 3236 N N . SER B 1 182 ? 8.715 -27.952 -44.760 1.00 15.50 974 SER B N 1
ATOM 3237 C CA . SER B 1 182 ? 7.463 -28.370 -44.147 1.00 18.52 974 SER B CA 1
ATOM 3238 C C . SER B 1 182 ? 6.824 -29.425 -45.061 1.00 20.74 974 SER B C 1
ATOM 3239 O O . SER B 1 182 ? 7.026 -29.406 -46.272 1.00 24.03 974 SER B O 1
ATOM 3242 N N . CYS B 1 183 ? 6.078 -30.359 -44.486 1.00 15.67 975 CYS B N 1
ATOM 3243 C CA . CYS B 1 183 ? 5.475 -31.421 -45.283 1.00 15.91 975 CYS B CA 1
ATOM 3244 C C . CYS B 1 183 ? 3.990 -31.534 -44.979 1.00 22.99 975 CYS B C 1
ATOM 3245 O O . CYS B 1 183 ? 3.419 -30.678 -44.285 1.00 21.98 975 CYS B O 1
ATOM 3248 N N . GLN B 1 184 ? 3.359 -32.578 -45.511 1.00 18.18 976 GLN B N 1
ATOM 3249 C CA . GLN B 1 184 ? 1.936 -32.794 -45.283 1.00 21.13 976 GLN B CA 1
ATOM 3250 C C . GLN B 1 184 ? 1.641 -32.898 -43.782 1.00 15.98 976 GLN B C 1
ATOM 3251 O O . GLN B 1 184 ? 2.324 -33.616 -43.065 1.00 15.98 976 GLN B O 1
ATOM 3257 N N . GLY B 1 185 ? 0.642 -32.156 -43.309 1.00 18.19 977 GLY B N 1
ATOM 3258 C CA . GLY B 1 185 ? 0.311 -32.118 -41.892 1.00 16.90 977 GLY B CA 1
ATOM 3259 C C . GLY B 1 185 ? 0.888 -30.897 -41.183 1.00 16.73 977 GLY B C 1
ATOM 3260 O O . GLY B 1 185 ? 0.537 -30.609 -40.028 1.00 18.94 977 GLY B O 1
ATOM 3261 N N . ASP B 1 186 ? 1.781 -30.187 -41.875 1.00 16.96 978 ASP B N 1
ATOM 3262 C CA . ASP B 1 186 ? 2.392 -28.964 -41.357 1.00 18.03 978 ASP B CA 1
ATOM 3263 C C . ASP B 1 186 ? 1.638 -27.731 -41.816 1.00 18.60 978 ASP B C 1
ATOM 3264 O O . ASP B 1 186 ? 1.920 -26.623 -41.341 1.00 14.96 978 ASP B O 1
ATOM 3269 N N . SER B 1 187 ? 0.725 -27.918 -42.770 1.00 15.56 979 SER B N 1
ATOM 3270 C CA . SER B 1 187 ? -0.041 -26.812 -43.335 1.00 15.32 979 SER B CA 1
ATOM 3271 C C . SER B 1 187 ? -0.723 -26.009 -42.236 1.00 17.78 979 SER B C 1
ATOM 3272 O O . SER B 1 187 ? -1.246 -26.582 -41.285 1.00 15.14 979 SER B O 1
ATOM 3275 N N . GLY B 1 188 ? -0.733 -24.686 -42.377 1.00 16.92 980 GLY B N 1
ATOM 3276 C CA . GLY B 1 188 ? -1.440 -23.837 -41.438 1.00 15.00 980 GLY B CA 1
ATOM 3277 C C . GLY B 1 188 ? -0.562 -23.394 -40.278 1.00 14.79 980 GLY B C 1
ATOM 3278 O O . GLY B 1 188 ? -0.900 -22.444 -39.570 1.00 14.70 980 GLY B O 1
ATOM 3279 N N . GLY B 1 189 ? 0.556 -24.097 -40.088 1.00 14.73 981 GLY B N 1
ATOM 3280 C CA . GLY B 1 189 ? 1.531 -23.758 -39.059 1.00 21.25 981 GLY B CA 1
ATOM 3281 C C . GLY B 1 189 ? 2.371 -22.531 -39.390 1.00 20.43 981 GLY B C 1
ATOM 3282 O O . GLY B 1 189 ? 2.211 -21.940 -40.456 1.00 19.57 981 GLY B O 1
ATOM 3283 N N . PRO B 1 190 ? 3.279 -22.151 -38.471 1.00 16.36 982 PRO B N 1
ATOM 3284 C CA . PRO B 1 190 ? 4.078 -20.922 -38.518 1.00 14.30 982 PRO B CA 1
ATOM 3285 C C . PRO B 1 190 ? 5.390 -20.987 -39.297 1.00 14.36 982 PRO B C 1
ATOM 3286 O O . PRO B 1 190 ? 6.075 -22.016 -39.331 1.00 16.42 982 PRO B O 1
ATOM 3290 N N . LEU B 1 191 ? 5.719 -19.866 -39.924 1.00 14.41 983 LEU B N 1
ATOM 3291 C CA . LEU B 1 191 ? 7.082 -19.574 -40.368 1.00 15.98 983 LEU B CA 1
ATOM 3292 C C . LEU B 1 191 ? 7.425 -18.290 -39.628 1.00 17.14 983 LEU B C 1
ATOM 3293 O O . LEU B 1 191 ? 6.800 -17.255 -39.868 1.00 14.51 983 LEU B O 1
ATOM 3298 N N . MET B 1 192 ? 8.350 -18.364 -38.678 1.00 16.50 984 MET B N 1
ATOM 3299 C CA . MET B 1 192 ? 8.616 -17.205 -37.828 1.00 15.25 984 MET B CA 1
ATOM 3300 C C . MET B 1 192 ? 10.065 -16.732 -37.934 1.00 15.99 984 MET B C 1
ATOM 3301 O O . MET B 1 192 ? 10.973 -17.531 -38.195 1.00 15.56 984 MET B O 1
ATOM 3306 N N . CYS B 1 193 ? 10.270 -15.431 -37.735 1.00 18.29 985 CYS B N 1
ATOM 3307 C CA . CYS B 1 193 ? 11.589 -14.814 -37.839 1.00 14.89 985 CYS B CA 1
ATOM 3308 C C . CYS B 1 193 ? 11.743 -13.786 -36.728 1.00 19.90 985 CYS B C 1
ATOM 3309 O O . CYS B 1 193 ? 10.763 -13.207 -36.256 1.00 19.79 985 CYS B O 1
ATOM 3312 N N . LEU B 1 194 ? 12.983 -13.546 -36.335 1.00 14.36 986 LEU B N 1
ATOM 3313 C CA . LEU B 1 194 ? 13.284 -12.597 -35.276 1.00 18.76 986 LEU B CA 1
ATOM 3314 C C . LEU B 1 194 ? 13.290 -11.224 -35.926 1.00 20.99 986 LEU B C 1
ATOM 3315 O O . LEU B 1 194 ? 13.962 -11.024 -36.938 1.00 21.61 986 LEU B O 1
ATOM 3320 N N . GLU B 1 195 ? 12.514 -10.288 -35.385 1.00 22.24 987 GLU B N 1
ATOM 3321 C CA . GLU B 1 195 ? 12.539 -8.907 -35.873 1.00 22.24 987 GLU B CA 1
ATOM 3322 C C . GLU B 1 195 ? 12.568 -7.957 -34.682 1.00 19.90 987 GLU B C 1
ATOM 3323 O O . GLU B 1 195 ? 11.682 -7.993 -33.835 1.00 16.71 987 GLU B O 1
ATOM 3329 N N . ASP B 1 196 ? 13.602 -7.124 -34.615 1.00 26.15 988 ASP B N 1
ATOM 3330 C CA . ASP B 1 196 ? 13.834 -6.284 -33.443 1.00 26.15 988 ASP B CA 1
ATOM 3331 C C . ASP B 1 196 ? 13.783 -7.130 -32.174 1.00 23.90 988 ASP B C 1
ATOM 3332 O O . ASP B 1 196 ? 13.126 -6.763 -31.198 1.00 18.98 988 ASP B O 1
ATOM 3337 N N . ALA B 1 197 ? 14.445 -8.284 -32.230 1.00 16.56 989 ALA B N 1
ATOM 3338 C CA . ALA B 1 197 ? 14.572 -9.175 -31.085 1.00 19.59 989 ALA B CA 1
ATOM 3339 C C . ALA B 1 197 ? 13.234 -9.732 -30.579 1.00 25.12 989 ALA B C 1
ATOM 3340 O O . ALA B 1 197 ? 13.125 -10.143 -29.418 1.00 23.96 989 ALA B O 1
ATOM 3342 N N . ARG B 1 198 ? 12.226 -9.741 -31.449 1.00 15.56 990 ARG B N 1
ATOM 3343 C CA . ARG B 1 198 ? 10.952 -10.399 -31.154 1.00 18.84 990 ARG B CA 1
ATOM 3344 C C . ARG B 1 198 ? 10.623 -11.461 -32.200 1.00 15.89 990 ARG B C 1
ATOM 3345 O O . ARG B 1 198 ? 10.806 -11.237 -33.400 1.00 15.90 990 ARG B O 1
ATOM 3353 N N . TRP B 1 199 ? 10.120 -12.611 -31.760 1.00 16.47 991 TRP B N 1
ATOM 3354 C CA . TRP B 1 199 ? 9.687 -13.630 -32.716 1.00 17.52 991 TRP B CA 1
ATOM 3355 C C . TRP B 1 199 ? 8.456 -13.142 -33.464 1.00 17.48 991 TRP B C 1
ATOM 3356 O O . TRP B 1 199 ? 7.463 -12.766 -32.860 1.00 16.36 991 TRP B O 1
ATOM 3367 N N . THR B 1 200 ? 8.532 -13.122 -34.789 1.00 16.70 992 THR B N 1
ATOM 3368 C CA . THR B 1 200 ? 7.454 -12.548 -35.576 1.00 17.18 992 THR B CA 1
ATOM 3369 C C . THR B 1 200 ? 6.983 -13.542 -36.635 1.00 14.51 992 THR B C 1
ATOM 3370 O O . THR B 1 200 ? 7.791 -14.224 -37.262 1.00 14.25 992 THR B O 1
ATOM 3374 N N . LEU B 1 201 ? 5.672 -13.667 -36.776 1.00 18.72 993 LEU B N 1
ATOM 3375 C CA . LEU B 1 201 ? 5.088 -14.619 -37.708 1.00 15.57 993 LEU B CA 1
ATOM 3376 C C . LEU B 1 201 ? 5.010 -13.986 -39.088 1.00 14.48 993 LEU B C 1
ATOM 3377 O O . LEU B 1 201 ? 4.299 -13.001 -39.279 1.00 14.62 993 LEU B O 1
ATOM 3382 N N . ILE B 1 202 ? 5.746 -14.545 -40.039 1.00 14.55 994 ILE B N 1
ATOM 3383 C CA . ILE B 1 202 ? 5.841 -13.955 -41.373 1.00 14.75 994 ILE B CA 1
ATOM 3384 C C . ILE B 1 202 ? 5.112 -14.809 -42.400 1.00 14.84 994 ILE B C 1
ATOM 3385 O O . ILE B 1 202 ? 4.700 -14.326 -43.446 1.00 15.02 994 ILE B O 1
ATOM 3390 N N . GLY B 1 203 ? 4.951 -16.090 -42.088 1.00 16.53 995 GLY B N 1
ATOM 3391 C CA . GLY B 1 203 ? 4.379 -17.015 -43.040 1.00 17.35 995 GLY B CA 1
ATOM 3392 C C . GLY B 1 203 ? 3.411 -17.992 -42.404 1.00 18.84 995 GLY B C 1
ATOM 3393 O O . GLY B 1 203 ? 3.524 -18.323 -41.223 1.00 15.53 995 GLY B O 1
ATOM 3394 N N . VAL B 1 204 ? 2.436 -18.419 -43.201 1.00 15.17 996 VAL B N 1
ATOM 3395 C CA . VAL B 1 204 ? 1.572 -19.532 -42.849 1.00 18.20 996 VAL B CA 1
ATOM 3396 C C . VAL B 1 204 ? 1.817 -20.657 -43.850 1.00 18.26 996 VAL B C 1
ATOM 3397 O O . VAL B 1 204 ? 1.611 -20.468 -45.053 1.00 17.29 996 VAL B O 1
ATOM 3401 N N . THR B 1 205 ? 2.245 -21.819 -43.355 1.00 15.17 997 THR B N 1
ATOM 3402 C CA . THR B 1 205 ? 2.562 -22.968 -44.222 1.00 15.55 997 THR B CA 1
ATOM 3403 C C . THR B 1 205 ? 1.425 -23.275 -45.193 1.00 18.25 997 THR B C 1
ATOM 3404 O O . THR B 1 205 ? 0.295 -23.521 -44.764 1.00 19.02 997 THR B O 1
ATOM 3408 N N . SER B 1 206 ? 1.714 -23.238 -46.497 1.00 15.72 998 SER B N 1
ATOM 3409 C CA . SER B 1 206 ? 0.650 -23.258 -47.504 1.00 18.10 998 SER B CA 1
ATOM 3410 C C . SER B 1 206 ? 0.725 -24.386 -48.524 1.00 22.10 998 SER B C 1
ATOM 3411 O O . SER B 1 206 ? -0.217 -25.171 -48.636 1.00 18.91 998 SER B O 1
ATOM 3414 N N . PHE B 1 207 ? 1.818 -24.454 -49.283 1.00 16.54 999 PHE B N 1
ATOM 3415 C CA . PHE B 1 207 ? 1.940 -25.478 -50.328 1.00 16.82 999 PHE B CA 1
ATOM 3416 C C . PHE B 1 207 ? 3.382 -25.704 -50.786 1.00 18.91 999 PHE B C 1
ATOM 3417 O O . PHE B 1 207 ? 4.303 -24.996 -50.376 1.00 16.82 999 PHE B O 1
ATOM 3425 N N . GLY B 1 208 ? 3.556 -26.687 -51.663 1.00 16.54 1000 GLY B N 1
ATOM 3426 C CA . GLY B 1 208 ? 4.866 -26.993 -52.197 1.00 19.77 1000 GLY B CA 1
ATOM 3427 C C . GLY B 1 208 ? 4.805 -28.164 -53.157 1.00 25.55 1000 GLY B C 1
ATOM 3428 O O . GLY B 1 208 ? 3.781 -28.839 -53.295 1.00 25.59 1000 GLY B O 1
ATOM 3429 N N . VAL B 1 209 ? 5.914 -28.386 -53.843 1.00 23.66 1001 VAL B N 1
ATOM 3430 C CA . VAL B 1 209 ? 6.077 -29.548 -54.692 1.00 22.91 1001 VAL B CA 1
ATOM 3431 C C . VAL B 1 209 ? 6.899 -30.544 -53.880 1.00 21.87 1001 VAL B C 1
ATOM 3432 O O . VAL B 1 209 ? 8.106 -30.376 -53.715 1.00 18.64 1001 VAL B O 1
ATOM 3436 N N . GLY B 1 210 ? 6.225 -31.552 -53.332 1.00 20.41 1002 GLY B N 1
ATOM 3437 C CA . GLY B 1 210 ? 6.855 -32.485 -52.417 1.00 20.45 1002 GLY B CA 1
ATOM 3438 C C . GLY B 1 210 ? 7.332 -31.768 -51.166 1.00 26.87 1002 GLY B C 1
ATOM 3439 O O . GLY B 1 210 ? 6.866 -30.663 -50.848 1.00 25.53 1002 GLY B O 1
ATOM 3440 N N . CYS B 1 211 ? 8.243 -32.391 -50.430 1.00 21.50 1003 CYS B N 1
ATOM 3441 C CA . CYS B 1 211 ? 8.937 -31.646 -49.392 1.00 22.72 1003 CYS B CA 1
ATOM 3442 C C . CYS B 1 211 ? 10.412 -31.996 -49.259 1.00 20.77 1003 CYS B C 1
ATOM 3443 O O . CYS B 1 211 ? 10.812 -33.166 -49.274 1.00 16.99 1003 CYS B O 1
ATOM 3446 N N . GLY B 1 212 ? 11.219 -30.950 -49.161 1.00 24.59 1004 GLY B N 1
ATOM 3447 C CA . GLY B 1 212 ? 12.639 -31.108 -48.958 1.00 22.65 1004 GLY B CA 1
ATOM 3448 C C . GLY B 1 212 ? 13.360 -31.427 -50.247 1.00 25.76 1004 GLY B C 1
ATOM 3449 O O . GLY B 1 212 ? 14.556 -31.727 -50.225 1.00 21.32 1004 GLY B O 1
ATOM 3450 N N . ARG B 1 213 ? 12.644 -31.368 -51.369 1.00 17.27 1005 ARG B N 1
ATOM 3451 C CA . ARG B 1 213 ? 13.279 -31.630 -52.667 1.00 17.62 1005 ARG B CA 1
ATOM 3452 C C . ARG B 1 213 ? 14.247 -30.516 -53.055 1.00 17.66 1005 ARG B C 1
ATOM 3453 O O . ARG B 1 213 ? 13.986 -29.346 -52.772 1.00 17.44 1005 ARG B O 1
ATOM 3461 N N . PRO B 1 214 ? 15.384 -30.886 -53.678 1.00 18.16 1006 PRO B N 1
ATOM 3462 C CA . PRO B 1 214 ? 16.328 -29.890 -54.199 1.00 19.44 1006 PRO B CA 1
ATOM 3463 C C . PRO B 1 214 ? 15.602 -28.901 -55.120 1.00 18.09 1006 PRO B C 1
ATOM 3464 O O . PRO B 1 214 ? 14.772 -29.331 -55.921 1.00 22.42 1006 PRO B O 1
ATOM 3468 N N . GLU B 1 215 ? 15.873 -27.605 -54.966 1.00 17.97 1007 GLU B N 1
ATOM 3469 C CA . GLU B 1 215 ? 15.262 -26.565 -55.802 1.00 18.00 1007 GLU B CA 1
ATOM 3470 C C . GLU B 1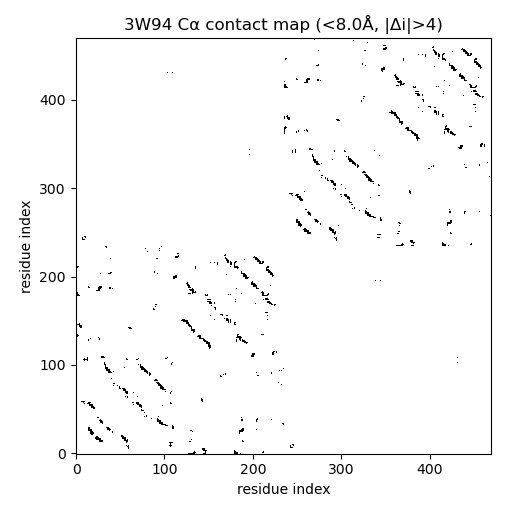 215 ? 13.733 -26.565 -55.767 1.00 26.21 1007 GLU B C 1
ATOM 3471 O O . GLU B 1 215 ? 13.073 -26.180 -56.736 1.00 29.17 1007 GLU B O 1
ATOM 3477 N N . ARG B 1 216 ? 13.165 -27.008 -54.651 1.00 21.28 1008 ARG B N 1
ATOM 3478 C CA . ARG B 1 216 ? 11.721 -26.903 -54.468 1.00 18.67 1008 ARG B CA 1
ATOM 3479 C C . ARG B 1 216 ? 11.407 -26.428 -53.067 1.00 22.52 1008 ARG B C 1
ATOM 3480 O O . ARG B 1 216 ? 10.972 -27.216 -52.234 1.00 24.29 1008 ARG B O 1
ATOM 3488 N N . PRO B 1 217 ? 11.622 -25.127 -52.805 1.00 26.86 1009 PRO B N 1
ATOM 3489 C CA . PRO B 1 217 ? 11.352 -24.549 -51.484 1.00 21.82 1009 PRO B CA 1
ATOM 3490 C C . PRO B 1 217 ? 9.851 -24.500 -51.214 1.00 20.70 1009 PRO B C 1
ATOM 3491 O O . PRO B 1 217 ? 9.068 -24.254 -52.128 1.00 16.84 1009 PRO B O 1
ATOM 3495 N N . GLY B 1 218 ? 9.467 -24.759 -49.972 1.00 17.95 1010 GLY B N 1
ATOM 3496 C CA . GLY B 1 218 ? 8.076 -24.714 -49.567 1.00 18.87 1010 GLY B CA 1
ATOM 3497 C C . GLY B 1 218 ? 7.525 -23.306 -49.605 1.00 22.30 1010 GLY B C 1
ATOM 3498 O O . GLY B 1 218 ? 8.281 -22.340 -49.458 1.00 18.34 1010 GLY B O 1
ATOM 3499 N N . ALA B 1 219 ? 6.207 -23.198 -49.799 1.00 15.95 1011 ALA B N 1
ATOM 3500 C CA . ALA B 1 219 ? 5.521 -21.914 -49.960 1.00 19.67 1011 ALA B CA 1
ATOM 3501 C C . ALA B 1 219 ? 4.638 -21.571 -48.762 1.00 21.72 1011 ALA B C 1
ATOM 3502 O O . ALA B 1 219 ? 4.031 -22.452 -48.151 1.00 15.64 1011 ALA B O 1
ATOM 3504 N N . TYR B 1 220 ? 4.552 -20.278 -48.459 1.00 19.84 1012 TYR B N 1
ATOM 3505 C CA . TYR B 1 220 ? 3.847 -19.800 -47.275 1.00 15.45 1012 TYR B CA 1
ATOM 3506 C C . TYR B 1 220 ? 2.968 -18.615 -47.653 1.00 15.54 1012 TYR B C 1
ATOM 3507 O O . TYR B 1 220 ? 3.357 -17.798 -48.481 1.00 17.52 1012 TYR B O 1
ATOM 3516 N N . ALA B 1 221 ? 1.773 -18.523 -47.076 1.00 15.48 1013 ALA B N 1
ATOM 3517 C CA . ALA B 1 221 ? 0.992 -17.300 -47.243 1.00 15.56 1013 ALA B CA 1
ATOM 3518 C C . ALA B 1 221 ? 1.701 -16.217 -46.426 1.00 20.14 1013 ALA B C 1
ATOM 3519 O O . ALA B 1 221 ? 2.099 -16.460 -45.275 1.00 18.32 1013 ALA B O 1
ATOM 3521 N N . ARG B 1 222 ? 1.866 -15.040 -47.028 1.00 20.48 1014 ARG B N 1
ATOM 3522 C CA . ARG B 1 222 ? 2.614 -13.923 -46.429 1.00 20.73 1014 ARG B CA 1
ATOM 3523 C C . ARG B 1 222 ? 1.747 -13.136 -45.438 1.00 17.04 1014 ARG B C 1
ATOM 3524 O O . ARG B 1 222 ? 0.876 -12.372 -45.847 1.00 15.62 1014 ARG B O 1
ATOM 3532 N N . VAL B 1 223 ? 1.989 -13.333 -44.147 1.00 15.25 1015 VAL B N 1
ATOM 3533 C CA . VAL B 1 223 ? 1.159 -12.730 -43.099 1.00 16.10 1015 VAL B CA 1
ATOM 3534 C C . VAL B 1 223 ? 0.933 -11.222 -43.274 1.00 18.26 1015 VAL B C 1
ATOM 3535 O O . VAL B 1 223 ? -0.198 -10.733 -43.155 1.00 15.45 1015 VAL B O 1
ATOM 3539 N N . SER B 1 224 ? 2.000 -10.494 -43.597 1.00 19.68 1016 SER B N 1
ATOM 3540 C CA . SER B 1 224 ? 1.934 -9.027 -43.685 1.00 17.20 1016 SER B CA 1
ATOM 3541 C C . SER B 1 224 ? 0.914 -8.577 -44.723 1.00 19.97 1016 SER B C 1
ATOM 3542 O O . SER B 1 224 ? 0.328 -7.501 -44.608 1.00 20.23 1016 SER B O 1
ATOM 3545 N N . ALA B 1 225 ? 0.693 -9.418 -45.727 1.00 15.90 1017 ALA B N 1
ATOM 3546 C CA . ALA B 1 225 ? -0.248 -9.112 -46.790 1.00 16.16 1017 ALA B CA 1
ATOM 3547 C C . ALA B 1 225 ? -1.699 -9.223 -46.291 1.00 18.88 1017 ALA B C 1
ATOM 3548 O O . ALA B 1 225 ? -2.625 -8.766 -46.947 1.00 18.65 1017 ALA B O 1
ATOM 3550 N N . PHE B 1 226 ? -1.893 -9.817 -45.119 1.00 19.21 1018 PHE B N 1
ATOM 3551 C CA . PHE B 1 226 ? -3.246 -10.065 -44.618 1.00 20.67 1018 PHE B CA 1
ATOM 3552 C C . PHE B 1 226 ? -3.463 -9.499 -43.219 1.00 20.44 1018 PHE B C 1
ATOM 3553 O O . PHE B 1 226 ? -4.512 -9.708 -42.625 1.00 18.06 1018 PHE B O 1
ATOM 3561 N N . THR B 1 227 ? -2.462 -8.795 -42.697 1.00 15.79 1019 THR B N 1
ATOM 3562 C CA . THR B 1 227 ? -2.526 -8.310 -41.320 1.00 15.69 1019 THR B CA 1
ATOM 3563 C C . THR B 1 227 ? -3.732 -7.407 -41.092 1.00 16.07 1019 THR B C 1
ATOM 3564 O O . THR B 1 227 ? -4.380 -7.488 -40.051 1.00 25.18 1019 THR B O 1
ATOM 3568 N N . SER B 1 228 ? -4.047 -6.571 -42.077 1.00 16.17 1020 SER B N 1
ATOM 3569 C CA . SER B 1 228 ? -5.212 -5.690 -41.991 1.00 19.03 1020 SER B CA 1
ATOM 3570 C C . SER B 1 228 ? -6.524 -6.485 -41.844 1.00 26.14 1020 SER B C 1
ATOM 3571 O O . SER B 1 228 ? -7.369 -6.181 -40.996 1.00 22.73 1020 SER B O 1
ATOM 3574 N N . TRP B 1 229 ? -6.683 -7.495 -42.693 1.00 26.26 1021 TRP B N 1
ATOM 3575 C CA . TRP B 1 229 ? -7.864 -8.345 -42.694 1.00 19.85 1021 TRP B CA 1
ATOM 3576 C C . TRP B 1 229 ? -7.957 -9.144 -41.380 1.00 17.96 1021 TRP B C 1
ATOM 3577 O O . TRP B 1 229 ? -9.028 -9.277 -40.799 1.00 16.34 1021 TRP B O 1
ATOM 3588 N N . ILE B 1 230 ? -6.823 -9.636 -40.891 1.00 17.22 1022 ILE B N 1
ATOM 3589 C CA . ILE B 1 230 ? -6.788 -10.323 -39.597 1.00 19.41 1022 ILE B CA 1
ATOM 3590 C C . ILE B 1 230 ? -7.350 -9.405 -38.494 1.00 24.22 1022 ILE B C 1
ATOM 3591 O O . ILE B 1 230 ? -8.255 -9.780 -37.729 1.00 19.50 1022 ILE B O 1
ATOM 3596 N N . ALA B 1 231 ? -6.828 -8.188 -38.432 1.00 17.21 1023 ALA B N 1
ATOM 3597 C CA . ALA B 1 231 ? -7.318 -7.218 -37.456 1.00 22.49 1023 ALA B CA 1
ATOM 3598 C C . ALA B 1 231 ? -8.823 -6.942 -37.635 1.00 16.32 1023 ALA B C 1
ATOM 3599 O O . ALA B 1 231 ? -9.572 -6.886 -36.661 1.00 20.22 1023 ALA B O 1
ATOM 3601 N N . GLU B 1 232 ? -9.268 -6.796 -38.875 1.00 20.19 1024 GLU B N 1
ATOM 3602 C CA . GLU B 1 232 ? -10.678 -6.517 -39.139 1.00 29.37 1024 GLU B CA 1
ATOM 3603 C C . GLU B 1 232 ? -11.563 -7.692 -38.717 1.00 34.08 1024 GLU B C 1
ATOM 3604 O O . GLU B 1 232 ? -12.586 -7.507 -38.065 1.00 31.40 1024 GLU B O 1
ATOM 3610 N N . THR B 1 233 ? -11.169 -8.902 -39.096 1.00 29.94 1025 THR B N 1
ATOM 3611 C CA . THR B 1 233 ? -12.019 -10.058 -38.853 1.00 32.35 1025 THR B CA 1
ATOM 3612 C C . THR B 1 233 ? -12.030 -10.417 -37.377 1.00 32.50 1025 THR B C 1
ATOM 3613 O O . THR B 1 233 ? -13.002 -10.969 -36.874 1.00 34.34 1025 THR B O 1
ATOM 3617 N N . ARG B 1 234 ? -10.947 -10.091 -36.683 1.00 27.64 1026 ARG B N 1
ATOM 3618 C CA . ARG B 1 234 ? -10.897 -10.254 -35.240 1.00 40.19 1026 ARG B CA 1
ATOM 3619 C C . ARG B 1 234 ? -11.941 -9.375 -34.564 1.00 50.85 1026 ARG B C 1
ATOM 3620 O O . ARG B 1 234 ? -12.413 -8.390 -35.134 1.00 40.70 1026 ARG B O 1
ATOM 3628 N N . ARG B 1 235 ? -12.296 -9.749 -33.344 1.00 78.55 1027 ARG B N 1
ATOM 3629 C CA . ARG B 1 235 ? -13.030 -8.866 -32.453 1.00 99.42 1027 ARG B CA 1
ATOM 3630 C C . ARG B 1 235 ? -14.325 -8.308 -33.046 1.00 106.70 1027 ARG B C 1
ATOM 3631 O O . ARG B 1 235 ? -14.934 -8.924 -33.922 1.00 110.52 1027 ARG B O 1
#

B-factor: mean 25.28, std 13.9, range [13.31, 126.3]

Radius of gyration: 23.69 Å; Cα contacts (8 Å, |Δi|>4): 1327; chains: 2; bounding box: 61×48×72 Å

Organism: Oryzias latipes (NCBI:txid8090)